Protein AF-A0A8T1UDH7-F1 (afdb_monomer_lite)

pLDDT: mean 79.47, std 15.42, range [31.86, 97.69]

Secondary structure (DSSP, 8-state):
-HHHHHHHHHHHHHHHHHHHHHHHHHHHHHHHHHHHHHHHHHHHHHHHHHHHHHHHHHHHHHHHHHHHHHHHHHHHHHHHHHHHHHHTTGGGS-HHHHHHHHHHHHHHHHHHHHTTTSTTHHHHHHHHHHHHHHHHHHHHHHHHHHHHS-TT--HHHHHHHHHHHHHHHHHHHHHHSPPGGGTT----GGG-TTHHHHHHHHHHHHHHHHHHHHHHT--GGGGGGSS-----TT-PPPHHHHHHHHHHHHHHTTHHHHHHHHTT-TT--HHHHHHHHHHHHHHHHHHHHTTSTT-HHHHHHHHHHHHHHHHHHGGGTSPPPHHHHHHHT-HHHHHHHHHHHHHHHHSS-S-SS-GGGT----HHHHHHHHHHHHH---------------

Foldseek 3Di:
DVVVVVVVVVVVVVVVVVVVVVVVVVVVVVVVVVVVVVVVVCCVVCVVVVVVVVVVVVVVVVVVVVVVVVVVLVCLLCLLVVLLVCLLPVVVDDPVVNVVSVVSLVVSLVSLVVPVVDPCSVVSNVSSVVSVVSSVVSVVVVVVVVVVVPPDPQLLNLLVVLVVLVVCLVVQLVVLQADPVCNPDDDDDPSRSNVSNVVSVVVSVVSLVVSVCNLLPDALVVVVPPDDPDPPPQLAADVSLVVLLVSLLSVLVSVPSQQVSCVPPPPDHPVNSNVVSVVSSLVVQLVSLVVPPPCVVSSVSNSCNSVVSNVVSVVVSHDQDVVVVLVVPALVVVLVVVQVVCVVPVPDCPDPAPSCVPCVDDSVRVNQVRCCVSVVDDDPDDDDDPVDDD

InterPro domains:
  IPR004140 Exocyst complex component Exo70 [PTHR12542] (198-314)
  IPR046364 Exocyst complex subunit Exo70, C-terminal [PF03081] (199-314)

Organism: NCBI:txid29920

Structure (mmCIF, N/CA/C/O backbone):
data_AF-A0A8T1UDH7-F1
#
_entry.id   AF-A0A8T1UDH7-F1
#
loop_
_atom_site.group_PDB
_atom_site.id
_atom_site.type_symbol
_atom_site.label_atom_id
_atom_site.label_alt_id
_atom_site.label_comp_id
_atom_site.label_asym_id
_atom_site.label_entity_id
_atom_site.label_seq_id
_atom_site.pdbx_PDB_ins_code
_atom_site.Cartn_x
_atom_site.Cartn_y
_atom_site.Cartn_z
_atom_site.occupancy
_atom_site.B_iso_or_equiv
_atom_site.auth_seq_id
_atom_site.auth_comp_id
_atom_site.auth_asym_id
_atom_site.auth_atom_id
_atom_site.pdbx_PDB_model_num
ATOM 1 N N . MET A 1 1 ? 11.221 -14.717 -124.752 1.00 48.88 1 MET A N 1
ATOM 2 C CA . MET A 1 1 ? 12.353 -13.975 -124.147 1.00 48.88 1 MET A CA 1
ATOM 3 C C . MET A 1 1 ? 11.928 -13.078 -122.979 1.00 48.88 1 MET A C 1
ATOM 5 O O . MET A 1 1 ? 12.765 -12.809 -122.135 1.00 48.88 1 MET A O 1
ATOM 9 N N . GLU A 1 2 ? 10.655 -12.678 -122.863 1.00 52.66 2 GLU A N 1
ATOM 10 C CA . GLU A 1 2 ? 10.179 -11.727 -121.834 1.00 52.66 2 GLU A CA 1
ATOM 11 C C . GLU A 1 2 ? 10.054 -12.301 -120.410 1.00 52.66 2 GLU A C 1
ATOM 13 O O . GLU A 1 2 ? 10.284 -11.590 -119.436 1.00 52.66 2 GLU A O 1
ATOM 18 N N . VAL A 1 3 ? 9.779 -13.603 -120.262 1.00 51.78 3 VAL A N 1
ATOM 19 C CA . VAL A 1 3 ? 9.611 -14.235 -118.937 1.00 51.78 3 VAL A CA 1
ATOM 20 C C . VAL A 1 3 ? 10.925 -14.247 -118.141 1.00 51.78 3 VAL A C 1
ATOM 22 O O . VAL A 1 3 ? 10.920 -13.982 -116.945 1.00 51.78 3 VAL A O 1
ATOM 25 N N . TYR A 1 4 ? 12.075 -14.449 -118.795 1.00 53.09 4 TYR A N 1
ATOM 26 C CA . TYR A 1 4 ? 13.387 -14.418 -118.130 1.00 53.09 4 TYR A CA 1
ATOM 27 C C . TYR A 1 4 ? 13.811 -13.003 -117.681 1.00 53.09 4 TYR A C 1
ATOM 29 O O . TYR A 1 4 ? 14.561 -12.880 -116.714 1.00 53.09 4 TYR A O 1
ATOM 37 N N . GLY A 1 5 ? 13.302 -11.942 -118.322 1.00 59.44 5 GLY A N 1
ATOM 38 C CA . GLY A 1 5 ? 13.541 -10.550 -117.913 1.00 59.44 5 GLY A CA 1
ATOM 39 C C . GLY A 1 5 ? 12.779 -10.159 -116.640 1.00 59.44 5 GLY A C 1
ATOM 40 O O . GLY A 1 5 ? 13.361 -9.560 -115.738 1.00 59.44 5 GLY A O 1
ATOM 41 N N . ALA A 1 6 ? 11.516 -10.584 -116.516 1.00 59.88 6 ALA A N 1
ATOM 42 C CA . ALA A 1 6 ? 10.670 -10.303 -115.348 1.00 59.88 6 ALA A CA 1
ATOM 43 C C . ALA A 1 6 ? 11.155 -11.000 -114.056 1.00 59.88 6 ALA A C 1
ATOM 45 O O . ALA A 1 6 ? 11.068 -10.434 -112.960 1.00 59.88 6 ALA A O 1
ATOM 46 N N . TYR A 1 7 ? 11.723 -12.209 -114.176 1.00 61.47 7 TYR A N 1
ATOM 47 C CA . TYR A 1 7 ? 12.399 -12.885 -113.060 1.00 61.47 7 TYR A CA 1
ATOM 48 C C . TYR A 1 7 ? 13.679 -12.147 -112.638 1.00 61.47 7 TYR A C 1
ATOM 50 O O . TYR A 1 7 ? 13.951 -12.041 -111.444 1.00 61.47 7 TYR A O 1
ATOM 58 N N . GLY A 1 8 ? 14.437 -11.592 -113.590 1.00 72.62 8 GLY A N 1
ATOM 59 C CA . GLY A 1 8 ? 15.630 -10.789 -113.307 1.00 72.62 8 GLY A CA 1
ATOM 60 C C . GLY A 1 8 ? 15.317 -9.505 -112.534 1.00 72.62 8 GLY A C 1
ATOM 61 O O . GLY A 1 8 ? 15.995 -9.204 -111.553 1.00 72.62 8 GLY A O 1
ATOM 62 N N . GLU A 1 9 ? 14.251 -8.797 -112.914 1.00 79.44 9 GLU A N 1
ATOM 63 C CA . GLU A 1 9 ? 13.814 -7.565 -112.242 1.00 79.44 9 GLU A CA 1
ATOM 64 C C . GLU A 1 9 ? 13.284 -7.828 -110.821 1.00 79.44 9 GLU A C 1
ATOM 66 O O . GLU A 1 9 ? 13.645 -7.130 -109.874 1.00 79.44 9 GLU A O 1
ATOM 71 N N . SER A 1 10 ? 12.488 -8.886 -110.639 1.00 80.69 10 SER A N 1
ATOM 72 C CA . SER A 1 10 ? 11.978 -9.280 -109.316 1.00 80.69 10 SER A CA 1
ATOM 73 C C . SER A 1 10 ? 13.111 -9.697 -108.371 1.00 80.69 10 SER A C 1
ATOM 75 O O . SER A 1 10 ? 13.134 -9.307 -107.204 1.00 80.69 10 SER A O 1
ATOM 77 N N . VAL A 1 11 ? 14.096 -10.444 -108.882 1.00 84.12 11 VAL A N 1
ATOM 78 C CA . VAL A 1 11 ? 15.305 -10.817 -108.131 1.00 84.12 11 VAL A CA 1
ATOM 79 C C . VAL A 1 11 ? 16.164 -9.588 -107.811 1.00 84.12 11 VAL A C 1
ATOM 81 O O . VAL A 1 11 ? 16.729 -9.528 -106.721 1.00 84.12 11 VAL A O 1
ATOM 84 N N . ALA A 1 12 ? 16.251 -8.600 -108.708 1.00 83.75 12 ALA A N 1
ATOM 85 C CA . ALA A 1 12 ? 16.961 -7.346 -108.454 1.00 83.75 12 ALA A CA 1
ATOM 86 C C . ALA A 1 12 ? 16.308 -6.534 -107.322 1.00 83.75 12 ALA A C 1
ATOM 88 O O . ALA A 1 12 ? 17.006 -6.156 -106.385 1.00 83.75 12 ALA A O 1
ATOM 89 N N . ARG A 1 13 ? 14.975 -6.378 -107.324 1.00 86.69 13 ARG A N 1
ATOM 90 C CA . ARG A 1 13 ? 14.245 -5.706 -106.229 1.00 86.69 13 ARG A CA 1
ATOM 91 C C . ARG A 1 13 ? 14.404 -6.422 -104.889 1.00 86.69 13 ARG A C 1
ATOM 93 O O . ARG A 1 13 ? 14.578 -5.772 -103.865 1.00 86.69 13 ARG A O 1
ATOM 100 N N . ILE A 1 14 ? 14.384 -7.759 -104.880 1.00 87.62 14 ILE A N 1
ATOM 101 C CA . ILE A 1 14 ? 14.644 -8.538 -103.657 1.00 87.62 14 ILE A CA 1
ATOM 102 C C . ILE A 1 14 ? 16.082 -8.309 -103.174 1.00 87.62 14 ILE A C 1
ATOM 104 O O . ILE A 1 14 ? 16.293 -8.135 -101.978 1.00 87.62 14 ILE A O 1
ATOM 108 N N . ARG A 1 15 ? 17.077 -8.267 -104.074 1.00 89.00 15 ARG A N 1
ATOM 109 C CA . ARG A 1 15 ? 18.467 -7.954 -103.695 1.00 89.00 15 ARG A CA 1
ATOM 110 C C . ARG A 1 15 ? 18.596 -6.545 -103.123 1.00 89.00 15 ARG A C 1
ATOM 112 O O . ARG A 1 15 ? 19.256 -6.394 -102.102 1.00 89.00 15 ARG A O 1
ATOM 119 N N . GLU A 1 16 ? 17.960 -5.546 -103.730 1.00 91.00 16 GLU A N 1
ATOM 120 C CA . GLU A 1 16 ? 17.941 -4.172 -103.211 1.00 91.00 16 GLU A CA 1
ATOM 121 C C . GLU A 1 16 ? 17.286 -4.098 -101.828 1.00 91.00 16 GLU A C 1
ATOM 123 O O . GLU A 1 16 ? 17.896 -3.567 -100.905 1.00 91.00 16 GLU A O 1
ATOM 128 N N . ALA A 1 17 ? 16.118 -4.722 -101.641 1.00 90.88 17 ALA A N 1
ATOM 129 C CA . ALA A 1 17 ? 15.439 -4.779 -100.347 1.00 90.88 17 ALA A CA 1
ATOM 130 C C . ALA A 1 17 ? 16.277 -5.499 -99.275 1.00 90.88 17 ALA A C 1
ATOM 132 O O . ALA A 1 17 ? 16.297 -5.086 -98.118 1.00 90.88 17 ALA A O 1
ATOM 133 N N . VAL A 1 18 ? 17.006 -6.558 -99.645 1.00 91.94 18 VAL A N 1
ATOM 134 C CA . VAL A 1 18 ? 17.935 -7.254 -98.739 1.00 91.94 18 VAL A CA 1
ATOM 135 C C . VAL A 1 18 ? 19.109 -6.350 -98.362 1.00 91.94 18 VAL A C 1
ATOM 137 O O . VAL A 1 18 ? 19.487 -6.314 -97.194 1.00 91.94 18 VAL A O 1
ATOM 140 N N . VAL A 1 19 ? 19.674 -5.598 -99.309 1.00 93.25 19 VAL A N 1
ATOM 141 C CA . VAL A 1 19 ? 20.766 -4.645 -99.042 1.00 93.25 19 VAL A CA 1
ATOM 142 C C . VAL A 1 19 ? 20.289 -3.489 -98.158 1.00 93.25 19 VAL A C 1
ATOM 144 O O . VAL A 1 19 ? 20.990 -3.108 -97.219 1.00 93.25 19 VAL A O 1
ATOM 147 N N . GLU A 1 20 ? 19.089 -2.964 -98.403 1.00 93.56 20 GLU A N 1
ATOM 148 C CA . GLU A 1 20 ? 18.465 -1.934 -97.570 1.00 93.56 20 GLU A CA 1
ATOM 149 C C . GLU A 1 20 ? 18.192 -2.456 -96.154 1.00 93.56 20 GLU A C 1
ATOM 151 O O . GLU A 1 20 ? 18.565 -1.814 -95.172 1.00 93.56 20 GLU A O 1
ATOM 156 N N . ASN A 1 21 ? 17.636 -3.662 -96.027 1.00 93.44 21 ASN A N 1
ATOM 157 C CA . ASN A 1 21 ? 17.405 -4.296 -94.733 1.00 93.44 21 ASN A CA 1
ATOM 158 C C . ASN A 1 21 ? 18.725 -4.553 -93.982 1.00 93.44 21 ASN A C 1
ATOM 160 O O . ASN A 1 21 ? 18.817 -4.290 -92.787 1.00 93.44 21 ASN A O 1
ATOM 164 N N . GLN A 1 22 ? 19.791 -4.968 -94.677 1.00 93.62 22 GLN A N 1
ATOM 165 C CA . GLN A 1 22 ? 21.136 -5.087 -94.100 1.00 93.62 22 GLN A CA 1
ATOM 166 C C . GLN A 1 22 ? 21.711 -3.739 -93.641 1.00 93.62 22 GLN A C 1
ATOM 168 O O . GLN A 1 22 ? 22.481 -3.690 -92.679 1.00 93.62 22 GLN A O 1
ATOM 173 N N . LEU A 1 23 ? 21.384 -2.637 -94.320 1.00 93.75 23 LEU A N 1
ATOM 174 C CA . LEU A 1 23 ? 21.772 -1.296 -93.886 1.00 93.75 23 LEU A CA 1
ATOM 175 C C . LEU A 1 23 ? 20.995 -0.878 -92.629 1.00 93.75 23 LEU A C 1
ATOM 177 O O . LEU A 1 23 ? 21.610 -0.410 -91.672 1.00 93.75 23 LEU A O 1
ATOM 181 N N . GLN A 1 24 ? 19.681 -1.109 -92.599 1.00 93.75 24 GLN A N 1
ATOM 182 C CA . GLN A 1 24 ? 18.830 -0.845 -91.434 1.00 93.75 24 GLN A CA 1
ATOM 183 C C . GLN A 1 24 ? 19.257 -1.685 -90.221 1.00 93.75 24 GLN A C 1
ATOM 185 O O . GLN A 1 24 ? 19.401 -1.149 -89.125 1.00 93.75 24 GLN A O 1
ATOM 190 N N . MET A 1 25 ? 19.554 -2.977 -90.407 1.00 93.88 25 MET A N 1
ATOM 191 C CA . MET A 1 25 ? 20.064 -3.844 -89.339 1.00 93.88 25 MET A CA 1
ATOM 192 C C . MET A 1 25 ? 21.393 -3.334 -88.770 1.00 93.88 25 MET A C 1
ATOM 194 O O . MET A 1 25 ? 21.562 -3.312 -87.553 1.00 93.88 25 MET A O 1
ATOM 198 N N . ARG A 1 26 ? 22.305 -2.840 -89.619 1.00 94.50 26 ARG A N 1
ATOM 199 C CA . ARG A 1 26 ? 23.557 -2.214 -89.156 1.00 94.50 26 ARG A CA 1
ATOM 200 C C . ARG A 1 26 ? 23.321 -0.921 -88.376 1.00 94.50 26 ARG A C 1
ATOM 202 O O . ARG A 1 26 ? 24.035 -0.664 -87.411 1.00 94.50 26 ARG A O 1
ATOM 209 N N . GLN A 1 27 ? 22.334 -0.111 -88.759 1.00 94.44 27 GLN A N 1
ATOM 210 C CA . GLN A 1 27 ? 21.965 1.085 -87.993 1.00 94.44 27 GLN A CA 1
ATOM 211 C C . GLN A 1 27 ? 21.410 0.715 -86.612 1.00 94.44 27 GLN A C 1
ATOM 213 O O . GLN A 1 27 ? 21.827 1.301 -85.613 1.00 94.44 27 GLN A O 1
ATOM 218 N N . VAL A 1 28 ? 20.539 -0.297 -86.538 1.00 95.38 28 VAL A N 1
ATOM 219 C CA . VAL A 1 28 ? 20.019 -0.821 -85.264 1.00 95.38 28 VAL A CA 1
ATOM 220 C C . VAL A 1 28 ? 21.156 -1.346 -84.388 1.00 95.38 28 VAL A C 1
ATOM 222 O O . VAL A 1 28 ? 21.227 -0.999 -83.211 1.00 95.38 28 VAL A O 1
ATOM 225 N N . GLU A 1 29 ? 22.086 -2.116 -84.954 1.00 94.94 29 GLU A N 1
ATOM 226 C CA . GLU A 1 29 ? 23.262 -2.620 -84.238 1.00 94.94 29 GLU A CA 1
ATOM 227 C C . GLU A 1 29 ? 24.119 -1.475 -83.671 1.00 94.94 29 GLU A C 1
ATOM 229 O O . GLU A 1 29 ? 24.506 -1.502 -82.502 1.00 94.94 29 GLU A O 1
ATOM 234 N N . GLN A 1 30 ? 24.349 -0.414 -84.451 1.00 95.25 30 GLN A N 1
ATOM 235 C CA . GLN A 1 30 ? 25.068 0.775 -83.984 1.00 95.25 30 GLN A CA 1
ATOM 236 C C . GLN A 1 30 ? 24.335 1.503 -82.851 1.00 95.25 30 GLN A C 1
ATOM 238 O O . GLN A 1 30 ? 24.972 1.902 -81.872 1.00 95.25 30 GLN A O 1
ATOM 243 N N . SER A 1 31 ? 23.011 1.664 -82.945 1.00 95.31 31 SER A N 1
ATOM 244 C CA . SER A 1 31 ? 22.209 2.267 -81.875 1.00 95.31 31 SER A CA 1
ATOM 245 C C . SER A 1 31 ? 22.243 1.432 -80.594 1.00 95.31 31 SER A C 1
ATOM 247 O O . SER A 1 31 ? 22.415 1.991 -79.511 1.00 95.31 31 SER A O 1
ATOM 249 N N . LEU A 1 32 ? 22.150 0.104 -80.704 1.00 95.31 32 LEU A N 1
ATOM 250 C CA . LEU A 1 32 ? 22.242 -0.808 -79.561 1.00 95.31 32 LEU A CA 1
ATOM 251 C C . LEU A 1 32 ? 23.625 -0.759 -78.905 1.00 95.31 32 LEU A C 1
ATOM 253 O O . LEU A 1 32 ? 23.715 -0.684 -77.681 1.00 95.31 32 LEU A O 1
ATOM 257 N N . LEU A 1 33 ? 24.700 -0.715 -79.694 1.00 94.44 33 LEU A N 1
ATOM 258 C CA . LEU A 1 33 ? 26.061 -0.538 -79.179 1.00 94.44 33 LEU A CA 1
ATOM 259 C C . LEU A 1 33 ? 26.237 0.813 -78.474 1.00 94.44 33 LEU A C 1
ATOM 261 O O . LEU A 1 33 ? 26.897 0.890 -77.436 1.00 94.44 33 LEU A O 1
ATOM 265 N N . GLY A 1 34 ? 25.643 1.880 -79.014 1.00 94.81 34 GLY A N 1
ATOM 266 C CA . GLY A 1 34 ? 25.607 3.193 -78.370 1.00 94.81 34 GLY A CA 1
ATOM 267 C C . GLY A 1 34 ? 24.878 3.153 -77.027 1.00 94.81 34 GLY A C 1
ATOM 268 O O . GLY A 1 34 ? 25.403 3.638 -76.025 1.00 94.81 34 GLY A O 1
ATOM 269 N N . PHE A 1 35 ? 23.712 2.505 -76.984 1.00 95.50 35 PHE A N 1
ATOM 270 C CA . PHE A 1 35 ? 22.925 2.336 -75.765 1.00 95.50 35 PHE A CA 1
ATOM 271 C C . PHE A 1 35 ? 23.656 1.497 -74.712 1.00 95.50 35 PHE A C 1
ATOM 273 O O . PHE A 1 35 ? 23.720 1.893 -73.552 1.00 95.50 35 PHE A O 1
ATOM 280 N N . GLN A 1 36 ? 24.285 0.389 -75.110 1.00 96.00 36 GLN A N 1
ATOM 281 C CA . GLN A 1 36 ? 25.080 -0.453 -74.216 1.00 96.00 36 GLN A CA 1
ATOM 282 C C . GLN A 1 36 ? 26.261 0.318 -73.615 1.00 96.00 36 GLN A C 1
ATOM 284 O O . GLN A 1 36 ? 26.500 0.244 -72.410 1.00 96.00 36 GLN A O 1
ATOM 289 N N . LYS A 1 37 ? 26.989 1.094 -74.430 1.00 94.56 37 LYS A N 1
ATOM 290 C CA . LYS A 1 37 ? 28.069 1.963 -73.936 1.00 94.56 37 LYS A CA 1
ATOM 291 C C . LYS A 1 37 ? 27.540 3.022 -72.971 1.00 94.56 37 LYS A C 1
ATOM 293 O O . LYS A 1 37 ? 28.176 3.267 -71.949 1.00 94.56 37 LYS A O 1
ATOM 298 N N . GLY A 1 38 ? 26.381 3.609 -73.273 1.00 95.50 38 GLY A N 1
ATOM 299 C CA . GLY A 1 38 ? 25.694 4.553 -72.393 1.00 95.50 38 GLY A CA 1
ATOM 300 C C . GLY A 1 38 ? 25.332 3.930 -71.045 1.00 95.50 38 GLY A C 1
ATOM 301 O O . GLY A 1 38 ? 25.691 4.482 -70.011 1.00 95.50 38 GLY A O 1
ATOM 302 N N . LEU A 1 39 ? 24.707 2.749 -71.048 1.00 94.69 39 LEU A N 1
ATOM 303 C CA . LEU A 1 39 ? 24.350 2.001 -69.840 1.00 94.69 39 LEU A CA 1
ATOM 304 C C . LEU A 1 39 ? 25.571 1.659 -68.985 1.00 94.69 39 LEU A C 1
ATOM 306 O O . LEU A 1 39 ? 25.555 1.920 -67.788 1.00 94.69 39 LEU A O 1
ATOM 310 N N . LEU A 1 40 ? 26.641 1.139 -69.592 1.00 94.06 40 LEU A N 1
ATOM 311 C CA . LEU A 1 40 ? 27.885 0.830 -68.878 1.00 94.06 40 LEU A CA 1
ATOM 312 C C . LEU A 1 40 ? 28.550 2.088 -68.304 1.00 94.06 40 LEU A C 1
ATOM 314 O O . LEU A 1 40 ? 29.177 2.031 -67.246 1.00 94.06 40 LEU A O 1
ATOM 318 N N . GLY A 1 41 ? 28.431 3.225 -68.996 1.00 95.25 41 GLY A N 1
ATOM 319 C CA . GLY A 1 41 ? 28.872 4.523 -68.491 1.00 95.25 41 GLY A CA 1
ATOM 320 C C . GLY A 1 41 ? 28.059 4.962 -67.275 1.00 95.25 41 GLY A C 1
ATOM 321 O O . GLY A 1 41 ? 28.632 5.275 -66.237 1.00 95.25 41 GLY A O 1
ATOM 322 N N . VAL A 1 42 ? 26.728 4.914 -67.371 1.00 95.19 42 VAL A N 1
ATOM 323 C CA . VAL A 1 42 ? 25.823 5.267 -66.267 1.00 95.19 42 VAL A CA 1
ATOM 324 C C . VAL A 1 42 ? 26.031 4.348 -65.068 1.00 95.19 42 VAL A C 1
ATOM 326 O O . VAL A 1 42 ? 26.117 4.837 -63.950 1.00 95.19 42 VAL A O 1
ATOM 329 N N . GLU A 1 43 ? 26.155 3.037 -65.275 1.00 93.25 43 GLU A N 1
ATOM 330 C CA . GLU A 1 43 ? 26.433 2.077 -64.206 1.00 93.25 43 GLU A CA 1
ATOM 331 C C . GLU A 1 43 ? 27.752 2.409 -63.502 1.00 93.25 43 GLU A C 1
ATOM 333 O O . GLU A 1 43 ? 27.795 2.490 -62.277 1.00 93.25 43 GLU A O 1
ATOM 338 N N . ARG A 1 44 ? 28.818 2.685 -64.262 1.00 94.56 44 ARG A N 1
ATOM 339 C CA . ARG A 1 44 ? 30.122 3.058 -63.700 1.00 94.56 44 ARG A CA 1
ATOM 340 C C . ARG A 1 44 ? 30.045 4.301 -62.816 1.00 94.56 44 ARG A C 1
ATOM 342 O O . ARG A 1 44 ? 30.644 4.300 -61.744 1.00 94.56 44 ARG A O 1
ATOM 349 N N . GLU A 1 45 ? 29.311 5.323 -63.249 1.00 94.12 45 GLU A N 1
ATOM 350 C CA . GLU A 1 45 ? 29.165 6.580 -62.505 1.00 94.12 45 GLU A CA 1
ATOM 351 C C . GLU A 1 45 ? 28.172 6.465 -61.333 1.00 94.12 45 GLU A C 1
ATOM 353 O O . GLU A 1 45 ? 28.384 7.044 -60.269 1.00 94.12 45 GLU A O 1
ATOM 358 N N . MET A 1 46 ? 27.097 5.685 -61.476 1.00 94.50 46 MET A N 1
ATOM 359 C CA . MET A 1 46 ? 26.052 5.551 -60.453 1.00 94.50 46 MET A CA 1
ATOM 360 C C . MET A 1 46 ? 26.398 4.540 -59.360 1.00 94.50 46 MET A C 1
ATOM 362 O O . MET A 1 46 ? 26.031 4.748 -58.205 1.00 94.50 46 MET A O 1
ATOM 366 N N . MET A 1 47 ? 27.104 3.452 -59.674 1.00 93.62 47 MET A N 1
ATOM 367 C CA . MET A 1 47 ? 27.477 2.430 -58.689 1.00 93.62 47 MET A CA 1
ATOM 368 C C . MET A 1 47 ? 28.207 2.974 -57.447 1.00 93.62 47 MET A C 1
ATOM 370 O O . MET A 1 47 ? 27.845 2.556 -56.342 1.00 93.62 47 MET A O 1
ATOM 374 N N . PRO A 1 48 ? 29.196 3.889 -57.541 1.00 95.19 48 PRO A N 1
ATOM 375 C CA . PRO A 1 48 ? 29.803 4.478 -56.348 1.00 95.19 48 PRO A CA 1
ATOM 376 C C . PRO A 1 48 ? 28.811 5.331 -55.548 1.00 95.19 48 PRO A C 1
ATOM 378 O O . PRO A 1 48 ? 28.830 5.272 -54.320 1.00 95.19 48 PRO A O 1
ATOM 381 N N . ILE A 1 49 ? 27.905 6.056 -56.214 1.00 95.25 49 ILE A N 1
ATOM 382 C CA . ILE A 1 49 ? 26.861 6.853 -55.553 1.00 95.25 49 ILE A CA 1
ATOM 383 C C . ILE A 1 49 ? 25.890 5.939 -54.801 1.00 95.25 49 ILE A C 1
ATOM 385 O O . ILE A 1 49 ? 25.586 6.214 -53.643 1.00 95.25 49 ILE A O 1
ATOM 389 N N . TYR A 1 50 ? 25.456 4.824 -55.395 1.00 94.81 50 TYR A N 1
ATOM 390 C CA . TYR A 1 50 ? 24.598 3.848 -54.715 1.00 94.81 50 TYR A CA 1
ATOM 391 C C . TYR A 1 50 ? 25.284 3.235 -53.495 1.00 94.81 50 TYR A C 1
ATOM 393 O O . TYR A 1 50 ? 24.687 3.190 -52.421 1.00 94.81 50 TYR A O 1
ATOM 401 N N . LYS A 1 51 ? 26.551 2.821 -53.627 1.00 94.44 51 LYS A N 1
ATOM 402 C CA . LYS A 1 51 ? 27.330 2.276 -52.504 1.00 94.44 51 LYS A CA 1
ATOM 403 C C . LYS A 1 51 ? 27.482 3.288 -51.371 1.00 94.44 51 LYS A C 1
ATOM 405 O O . LYS A 1 51 ? 27.267 2.932 -50.215 1.00 94.44 51 LYS A O 1
ATOM 410 N N . LEU A 1 52 ? 27.815 4.538 -51.696 1.00 96.94 52 LEU A N 1
ATOM 411 C CA . LEU A 1 52 ? 27.927 5.608 -50.707 1.00 96.94 52 LEU A CA 1
ATOM 412 C C . LEU A 1 52 ? 26.575 5.902 -50.048 1.00 96.94 52 LEU A C 1
ATOM 414 O O . LEU A 1 52 ? 26.502 6.034 -48.832 1.00 96.94 52 LEU A O 1
ATOM 418 N N . THR A 1 53 ? 25.500 5.966 -50.835 1.00 95.75 53 THR A N 1
ATOM 419 C CA . THR A 1 53 ? 24.142 6.210 -50.328 1.00 95.75 53 THR A CA 1
ATOM 420 C C . THR A 1 53 ? 23.716 5.117 -49.354 1.00 95.75 53 THR A C 1
ATOM 422 O O . THR A 1 53 ? 23.183 5.421 -48.290 1.00 95.75 53 THR A O 1
ATOM 425 N N . GLU A 1 54 ? 23.993 3.853 -49.670 1.00 95.12 54 GLU A N 1
ATOM 426 C CA . GLU A 1 54 ? 23.671 2.732 -48.785 1.00 95.12 54 GLU A CA 1
ATOM 427 C C . GLU A 1 54 ? 24.480 2.784 -47.483 1.00 95.12 54 GLU A C 1
ATOM 429 O O . GLU A 1 54 ? 23.921 2.642 -46.395 1.00 95.12 54 GLU A O 1
ATOM 434 N N . GLN A 1 55 ? 25.782 3.081 -47.569 1.00 96.62 55 GLN A N 1
ATOM 435 C CA . GLN A 1 55 ? 26.619 3.288 -46.385 1.00 96.62 55 GLN A CA 1
ATOM 436 C C . GLN A 1 55 ? 26.100 4.440 -45.517 1.00 96.62 55 GLN A C 1
ATOM 438 O O . GLN A 1 55 ? 25.987 4.271 -44.305 1.00 96.62 55 GLN A O 1
ATOM 443 N N . LEU A 1 56 ? 25.718 5.568 -46.129 1.00 96.81 56 LEU A N 1
ATOM 444 C CA . LEU A 1 56 ? 25.145 6.720 -45.431 1.00 96.81 56 LEU A CA 1
ATOM 445 C C . LEU A 1 56 ? 23.843 6.361 -44.709 1.00 96.81 56 LEU A C 1
ATOM 447 O O . LEU A 1 56 ? 23.660 6.735 -43.550 1.00 96.81 56 LEU A O 1
ATOM 451 N N . ARG A 1 57 ? 22.958 5.591 -45.353 1.00 96.00 57 ARG A N 1
ATOM 452 C CA . ARG A 1 57 ? 21.725 5.093 -44.723 1.00 96.00 57 ARG A CA 1
ATOM 453 C C . ARG A 1 57 ? 22.025 4.176 -43.541 1.00 96.00 57 ARG A C 1
ATOM 455 O O . ARG A 1 57 ? 21.381 4.306 -42.500 1.00 96.00 57 ARG A O 1
ATOM 462 N N . GLY A 1 58 ? 23.015 3.294 -43.676 1.00 97.25 58 GLY A N 1
ATOM 463 C CA . GLY A 1 58 ? 23.491 2.446 -42.585 1.00 97.25 58 GLY A CA 1
ATOM 464 C C . GLY A 1 58 ? 24.026 3.262 -41.406 1.00 97.25 58 GLY A C 1
ATOM 465 O O . GLY A 1 58 ? 23.614 3.046 -40.267 1.00 97.25 58 GLY A O 1
ATOM 466 N N . THR A 1 59 ? 24.882 4.253 -41.671 1.00 96.94 59 THR A N 1
ATOM 467 C CA . THR A 1 59 ? 25.406 5.143 -40.624 1.00 96.94 59 THR A CA 1
ATOM 468 C C . THR A 1 59 ? 24.311 5.971 -39.966 1.00 96.94 59 THR A C 1
ATOM 470 O O . THR A 1 59 ? 24.305 6.073 -38.744 1.00 96.94 59 THR A O 1
ATOM 473 N N . GLN A 1 60 ? 23.351 6.494 -40.735 1.00 97.31 60 GLN A N 1
ATOM 474 C CA . GLN A 1 60 ? 22.229 7.260 -40.192 1.00 97.31 60 GLN A CA 1
ATOM 475 C C . GLN A 1 60 ? 21.405 6.406 -39.230 1.00 97.31 60 GLN A C 1
ATOM 477 O O . GLN A 1 60 ? 21.160 6.815 -38.100 1.00 97.31 60 GLN A O 1
ATOM 482 N N . LYS A 1 61 ? 21.063 5.178 -39.634 1.00 97.56 61 LYS A N 1
ATOM 483 C CA . LYS A 1 61 ? 20.330 4.243 -38.776 1.00 97.56 61 LYS A CA 1
ATOM 484 C C . LYS A 1 61 ? 21.081 3.951 -37.471 1.00 97.56 61 LYS A C 1
ATOM 486 O O . LYS A 1 61 ? 20.465 3.907 -36.411 1.00 97.56 61 LYS A O 1
ATOM 491 N N . ASN A 1 62 ? 22.399 3.766 -37.532 1.00 97.25 62 ASN A N 1
ATOM 492 C CA . ASN A 1 62 ? 23.213 3.517 -36.338 1.00 97.25 62 ASN A CA 1
ATOM 493 C C . ASN A 1 62 ? 23.270 4.738 -35.405 1.00 97.25 62 ASN A C 1
ATOM 495 O O . ASN A 1 62 ? 23.242 4.574 -34.183 1.00 97.25 62 ASN A O 1
ATOM 499 N N . ILE A 1 63 ? 23.328 5.949 -35.970 1.00 97.69 63 ILE A N 1
ATOM 500 C CA . ILE A 1 63 ? 23.253 7.205 -35.213 1.00 97.69 63 ILE A CA 1
ATOM 501 C C . ILE A 1 63 ? 21.896 7.315 -34.519 1.00 97.69 63 ILE A C 1
ATOM 503 O O . ILE A 1 63 ? 21.859 7.571 -33.319 1.00 97.69 63 ILE A O 1
ATOM 507 N N . ASP A 1 64 ? 20.797 7.064 -35.232 1.00 97.25 64 ASP A N 1
ATOM 508 C CA . ASP A 1 64 ? 19.445 7.155 -34.672 1.00 97.25 64 ASP A CA 1
ATOM 509 C C . ASP A 1 64 ? 19.254 6.188 -33.493 1.00 97.25 64 ASP A C 1
ATOM 511 O O . ASP A 1 64 ? 18.744 6.582 -32.442 1.00 97.25 64 ASP A O 1
ATOM 515 N N . LEU A 1 65 ? 19.738 4.948 -33.631 1.00 97.50 65 LEU A N 1
ATOM 516 C CA . LEU A 1 65 ? 19.724 3.958 -32.550 1.00 97.50 65 LEU A CA 1
ATOM 517 C C . LEU A 1 65 ? 20.564 4.418 -31.354 1.00 97.50 65 LEU A C 1
ATOM 519 O O . LEU A 1 65 ? 20.101 4.375 -30.219 1.00 97.50 65 LEU A O 1
ATOM 523 N N . SER A 1 66 ? 21.770 4.929 -31.600 1.00 97.00 66 SER A N 1
ATOM 524 C CA . SER A 1 66 ? 22.650 5.419 -30.532 1.00 97.00 66 SER A CA 1
ATOM 525 C C . SER A 1 66 ? 22.037 6.612 -29.790 1.00 97.00 66 SER A C 1
ATOM 527 O O . SER A 1 66 ? 22.116 6.696 -28.567 1.00 97.00 66 SER A O 1
ATOM 529 N N . VAL A 1 67 ? 21.372 7.521 -30.506 1.00 97.50 67 VAL A N 1
ATOM 530 C CA . VAL A 1 67 ? 20.638 8.645 -29.910 1.00 97.50 67 VAL A CA 1
ATOM 531 C C . VAL A 1 67 ? 19.472 8.149 -29.055 1.00 97.50 67 VAL A C 1
ATOM 533 O O . VAL A 1 67 ? 19.229 8.707 -27.986 1.00 97.50 67 VAL A O 1
ATOM 536 N N . GLN A 1 68 ? 18.752 7.115 -29.493 1.00 96.38 68 GLN A N 1
ATOM 537 C CA . GLN A 1 68 ? 17.668 6.521 -28.713 1.00 96.38 68 GLN A CA 1
ATOM 538 C C . GLN A 1 68 ? 18.180 5.914 -27.399 1.00 96.38 68 GLN A C 1
ATOM 540 O O . GLN A 1 68 ? 17.603 6.190 -26.348 1.00 96.38 68 GLN A O 1
ATOM 545 N N . GLU A 1 69 ? 19.276 5.155 -27.442 1.00 94.56 69 GLU A N 1
ATOM 546 C CA . GLU A 1 69 ? 19.908 4.586 -26.243 1.00 94.56 69 GLU A CA 1
ATOM 547 C C . GLU A 1 69 ? 20.379 5.685 -25.277 1.00 94.56 69 GLU A C 1
ATOM 549 O O . GLU A 1 69 ? 20.102 5.639 -24.078 1.00 94.56 69 GLU A O 1
ATOM 554 N N . LEU A 1 70 ? 21.009 6.746 -25.796 1.00 94.31 70 LEU A N 1
ATOM 555 C CA . LEU A 1 70 ? 21.436 7.885 -24.978 1.00 94.31 70 LEU A CA 1
ATOM 556 C C . LEU A 1 70 ? 20.259 8.612 -24.316 1.00 94.31 70 LEU A C 1
ATOM 558 O O . LEU A 1 70 ? 20.392 9.062 -23.178 1.00 94.31 70 LEU A O 1
ATOM 562 N N . ARG A 1 71 ? 19.103 8.715 -24.985 1.00 95.12 71 ARG A N 1
ATOM 563 C CA . ARG A 1 71 ? 17.893 9.290 -24.372 1.00 95.12 71 ARG A CA 1
ATOM 564 C C . ARG A 1 71 ? 17.405 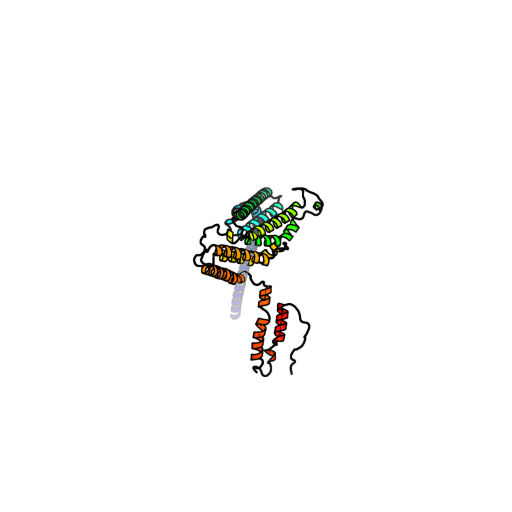8.446 -23.201 1.00 95.12 71 ARG A C 1
ATOM 566 O O . ARG A 1 71 ? 17.151 9.017 -22.147 1.00 95.12 71 ARG A O 1
ATOM 573 N N . GLN A 1 72 ? 17.344 7.123 -23.357 1.00 91.75 72 GLN A N 1
ATOM 574 C CA . GLN A 1 72 ? 16.929 6.216 -22.279 1.00 91.75 72 GLN A CA 1
ATOM 575 C C . GLN A 1 72 ? 17.865 6.306 -21.068 1.00 91.75 72 GLN A C 1
ATOM 577 O O . GLN A 1 72 ? 17.413 6.325 -19.926 1.00 91.75 72 GLN A O 1
ATOM 582 N N . ILE A 1 73 ? 19.176 6.423 -21.299 1.00 93.19 73 ILE A N 1
ATOM 583 C CA . ILE A 1 73 ? 20.138 6.651 -20.215 1.00 93.19 73 ILE A CA 1
ATOM 584 C C . ILE A 1 73 ? 19.867 8.002 -19.545 1.00 93.19 73 ILE A C 1
ATOM 586 O O . ILE A 1 73 ? 19.782 8.066 -18.318 1.00 93.19 73 ILE A O 1
ATOM 590 N N . ASN A 1 74 ? 19.693 9.065 -20.337 1.00 94.44 74 ASN A N 1
ATOM 591 C CA . ASN A 1 74 ? 19.482 10.423 -19.842 1.00 94.44 74 ASN A CA 1
ATOM 592 C C . ASN A 1 74 ? 18.208 10.570 -18.994 1.00 94.44 74 ASN A C 1
ATOM 594 O O . ASN A 1 74 ? 18.217 11.356 -18.050 1.00 94.44 74 ASN A O 1
ATOM 598 N N . GLU A 1 75 ? 17.149 9.799 -19.266 1.00 95.31 75 GLU A N 1
ATOM 599 C CA . GLU A 1 75 ? 15.938 9.758 -18.428 1.00 95.31 75 GLU A CA 1
ATOM 600 C C . GLU A 1 75 ? 16.272 9.501 -16.947 1.00 95.31 75 GLU A C 1
ATOM 602 O O . GLU A 1 75 ? 15.709 10.147 -16.065 1.00 95.31 75 GLU A O 1
ATOM 607 N N . ASN A 1 76 ? 17.260 8.646 -16.655 1.00 95.50 76 ASN A N 1
ATOM 608 C CA . ASN A 1 76 ? 17.685 8.371 -15.278 1.00 95.50 76 ASN A CA 1
ATOM 609 C C . ASN A 1 76 ? 18.389 9.570 -14.623 1.00 95.50 76 ASN A C 1
ATOM 611 O O . ASN A 1 76 ? 18.261 9.774 -13.418 1.00 95.50 76 ASN A O 1
ATOM 615 N N . PHE A 1 77 ? 19.105 10.386 -15.401 1.00 96.00 77 PHE A N 1
ATOM 616 C CA . PHE A 1 77 ? 19.822 11.561 -14.895 1.00 96.00 77 PHE A CA 1
ATOM 617 C C . PHE A 1 77 ? 18.882 12.729 -14.585 1.00 96.00 77 PHE A C 1
ATOM 619 O O . PHE A 1 77 ? 19.148 13.503 -13.667 1.00 96.00 77 PHE A O 1
ATOM 626 N N . VAL A 1 78 ? 17.778 12.856 -15.328 1.00 96.38 78 VAL A N 1
ATOM 627 C CA . VAL A 1 78 ? 16.788 13.931 -15.135 1.00 96.38 78 VAL A CA 1
ATOM 628 C C . VAL A 1 78 ? 15.621 13.529 -14.228 1.00 96.38 78 VAL A C 1
ATOM 630 O O . VAL A 1 78 ? 14.852 14.397 -13.808 1.00 96.38 78 VAL A O 1
ATOM 633 N N . ALA A 1 79 ? 15.514 12.244 -13.870 1.00 95.81 79 ALA A N 1
ATOM 634 C CA . ALA A 1 79 ? 14.408 11.675 -13.100 1.00 95.81 79 ALA A CA 1
ATOM 635 C C . ALA A 1 79 ? 14.083 12.457 -11.818 1.00 95.81 79 ALA A C 1
ATOM 637 O O . ALA A 1 79 ? 12.915 12.713 -11.534 1.00 95.81 79 ALA A O 1
ATOM 638 N N . ALA A 1 80 ? 15.095 12.884 -11.055 1.00 94.50 80 ALA A N 1
ATOM 639 C CA . ALA A 1 80 ? 14.877 13.657 -9.832 1.00 94.50 80 ALA A CA 1
ATOM 640 C C . ALA A 1 80 ? 14.116 14.967 -10.111 1.00 94.50 80 ALA A C 1
ATOM 642 O O . ALA A 1 80 ? 13.149 15.294 -9.429 1.00 94.50 80 ALA A O 1
ATOM 643 N N . HIS A 1 81 ? 14.507 15.696 -11.154 1.00 95.25 81 HIS A N 1
ATOM 644 C CA . HIS A 1 81 ? 13.876 16.962 -11.508 1.00 95.25 81 HIS A CA 1
ATOM 645 C C . HIS A 1 81 ? 12.458 16.763 -12.067 1.00 95.25 81 HIS A C 1
ATOM 647 O O . HIS A 1 81 ? 11.532 17.474 -11.680 1.00 95.25 81 HIS A O 1
ATOM 653 N N . GLU A 1 82 ? 12.269 15.791 -12.962 1.00 95.06 82 GLU A N 1
ATOM 654 C CA . GLU A 1 82 ? 10.971 15.549 -13.606 1.00 95.06 82 GLU A CA 1
ATOM 655 C C . GLU A 1 82 ? 9.916 14.984 -12.646 1.00 95.06 82 GLU A C 1
ATOM 657 O O . GLU A 1 82 ? 8.733 15.313 -12.755 1.00 95.06 82 GLU A O 1
ATOM 662 N N . LEU A 1 83 ? 10.331 14.147 -11.691 1.00 94.75 83 LEU A N 1
ATOM 663 C CA . LEU A 1 83 ? 9.415 13.447 -10.787 1.00 94.75 83 LEU A CA 1
ATOM 664 C C . LEU A 1 83 ? 9.112 14.238 -9.507 1.00 94.75 83 LEU A C 1
ATOM 666 O O . LEU A 1 83 ? 8.066 14.012 -8.894 1.00 94.75 83 LEU A O 1
ATOM 670 N N . ALA A 1 84 ? 9.965 15.195 -9.122 1.00 93.00 84 ALA A N 1
ATOM 671 C CA . ALA A 1 84 ? 9.769 16.054 -7.952 1.00 93.00 84 ALA A CA 1
ATOM 672 C C . ALA A 1 84 ? 8.357 16.668 -7.818 1.00 93.00 84 ALA A C 1
ATOM 674 O O . ALA A 1 84 ? 7.763 16.525 -6.746 1.00 93.00 84 ALA A O 1
ATOM 675 N N . PRO A 1 85 ? 7.756 17.308 -8.846 1.00 90.75 85 PRO A N 1
ATOM 676 C CA . PRO A 1 85 ? 6.448 17.953 -8.695 1.00 90.75 85 PRO A CA 1
ATOM 677 C C . PRO A 1 85 ? 5.315 16.976 -8.357 1.00 90.75 85 PRO A C 1
ATOM 679 O O . PRO A 1 85 ? 4.387 17.355 -7.639 1.00 90.75 85 PRO A O 1
ATOM 682 N N . VAL A 1 86 ? 5.397 15.734 -8.845 1.00 90.31 86 VAL A N 1
ATOM 683 C CA . VAL A 1 86 ? 4.424 14.673 -8.548 1.00 90.31 86 VAL A CA 1
ATOM 684 C C . VAL A 1 86 ? 4.694 14.084 -7.165 1.00 90.31 86 VAL A C 1
ATOM 686 O O . VAL A 1 86 ? 3.780 13.958 -6.352 1.00 90.31 86 VAL A O 1
ATOM 689 N N . LEU A 1 87 ? 5.957 13.762 -6.876 1.00 89.50 87 LEU A N 1
ATOM 690 C CA . LEU A 1 87 ? 6.347 13.041 -5.666 1.00 89.50 87 LEU A CA 1
ATOM 691 C C . LEU A 1 87 ? 6.231 13.872 -4.383 1.00 89.50 87 LEU A C 1
ATOM 693 O O . LEU A 1 87 ? 5.861 13.334 -3.338 1.00 89.50 87 LEU A O 1
ATOM 697 N N . LEU A 1 88 ? 6.475 15.181 -4.466 1.00 87.69 88 LEU A N 1
ATOM 698 C CA . LEU A 1 88 ? 6.340 16.095 -3.329 1.00 87.69 88 LEU A CA 1
ATOM 699 C C . LEU A 1 88 ? 4.880 16.479 -3.033 1.00 87.69 88 LEU A C 1
ATOM 701 O O . LEU A 1 88 ? 4.587 16.959 -1.941 1.00 87.69 88 LEU A O 1
ATOM 705 N N . ASN A 1 89 ? 3.951 16.245 -3.966 1.00 83.12 89 ASN A N 1
ATOM 706 C CA . ASN A 1 89 ? 2.540 16.627 -3.844 1.00 83.12 89 ASN A CA 1
ATOM 707 C C . ASN A 1 89 ? 1.592 15.415 -3.882 1.00 83.12 89 ASN A C 1
ATOM 709 O O . ASN A 1 89 ? 0.556 15.456 -4.546 1.00 83.12 89 ASN A O 1
ATOM 713 N N . GLY A 1 90 ? 1.919 14.340 -3.157 1.00 69.56 90 GLY A N 1
ATOM 714 C CA . GLY A 1 90 ? 1.200 13.059 -3.239 1.00 69.56 90 GLY A CA 1
ATOM 715 C C . GLY A 1 90 ? -0.310 13.112 -2.965 1.00 69.56 90 GLY A C 1
ATOM 716 O O . GLY A 1 90 ? -1.052 12.313 -3.519 1.00 69.56 90 GLY A O 1
ATOM 717 N N . SER A 1 91 ? -0.799 14.086 -2.191 1.00 66.12 91 SER A N 1
ATOM 718 C CA . SER A 1 91 ? -2.232 14.247 -1.892 1.00 66.12 91 SER A CA 1
ATOM 719 C C . SER A 1 91 ? -3.080 14.783 -3.053 1.00 66.12 91 SER A C 1
ATOM 721 O O . SER A 1 91 ? -4.306 14.731 -2.978 1.00 66.12 91 SER A O 1
ATOM 723 N N . LYS A 1 92 ? -2.456 15.316 -4.114 1.00 66.19 92 LYS A N 1
ATOM 724 C CA . LYS A 1 92 ? -3.149 15.900 -5.278 1.00 66.19 92 LYS A CA 1
ATOM 725 C C . LYS A 1 92 ? -3.210 14.977 -6.494 1.00 66.19 92 LYS A C 1
ATOM 727 O O . LYS A 1 92 ? -3.943 15.284 -7.431 1.00 66.19 92 LYS A O 1
ATOM 732 N N . PHE A 1 93 ? -2.424 13.905 -6.506 1.00 68.81 93 PHE A N 1
ATOM 733 C CA . PHE A 1 93 ? -2.298 13.006 -7.649 1.00 68.81 93 PHE A CA 1
ATOM 734 C C . PHE A 1 93 ? -2.962 11.662 -7.367 1.00 68.81 93 PHE A C 1
ATOM 736 O O . PHE A 1 93 ? -3.129 11.259 -6.218 1.00 68.81 93 PHE A O 1
ATOM 743 N N . ASP A 1 94 ? -3.334 10.977 -8.444 1.00 78.62 94 ASP A N 1
ATOM 744 C CA . ASP A 1 94 ? -3.825 9.606 -8.382 1.00 78.62 94 ASP A CA 1
ATOM 745 C C . ASP A 1 94 ? -2.774 8.683 -7.735 1.00 78.62 94 ASP A C 1
ATOM 747 O O . ASP A 1 94 ? -1.576 8.792 -8.027 1.00 78.62 94 ASP A O 1
ATOM 751 N N . GLN A 1 95 ? -3.218 7.775 -6.860 1.00 81.62 95 GLN A N 1
ATOM 752 C CA . GLN A 1 95 ? -2.332 6.879 -6.111 1.00 81.62 95 GLN A CA 1
ATOM 753 C C . GLN A 1 95 ? -1.527 5.982 -7.058 1.00 81.62 95 GLN A C 1
ATOM 755 O O . GLN A 1 95 ? -0.329 5.788 -6.846 1.00 81.62 95 GLN A O 1
ATOM 760 N N . ASP A 1 96 ? -2.134 5.524 -8.154 1.00 86.00 96 ASP A N 1
ATOM 761 C CA . ASP A 1 96 ? -1.455 4.691 -9.149 1.00 86.00 96 ASP A CA 1
ATOM 762 C C . ASP A 1 96 ? -0.360 5.459 -9.897 1.00 86.00 96 ASP A C 1
ATOM 764 O O . ASP A 1 96 ? 0.739 4.945 -10.132 1.00 86.00 96 ASP A O 1
ATOM 768 N N . GLN A 1 97 ? -0.630 6.713 -10.267 1.00 87.12 97 GLN A N 1
ATOM 769 C CA . GLN A 1 97 ? 0.358 7.573 -10.917 1.00 87.12 97 GLN A CA 1
ATOM 770 C C . GLN A 1 97 ? 1.509 7.911 -9.964 1.00 87.12 97 GLN A C 1
ATOM 772 O O . GLN A 1 97 ? 2.672 7.931 -10.375 1.00 87.12 97 GLN A O 1
ATOM 777 N N . TYR A 1 98 ? 1.196 8.143 -8.692 1.00 88.81 98 TYR A N 1
ATOM 778 C CA . TYR A 1 98 ? 2.179 8.427 -7.658 1.00 88.81 98 TYR A CA 1
ATOM 779 C C . TYR A 1 98 ? 3.131 7.246 -7.427 1.00 88.81 98 TYR A C 1
ATOM 781 O O . TYR A 1 98 ? 4.351 7.418 -7.470 1.00 88.81 98 TYR A O 1
ATOM 789 N N . VAL A 1 99 ? 2.588 6.033 -7.273 1.00 89.12 99 VAL A N 1
ATOM 790 C CA . VAL A 1 99 ? 3.378 4.803 -7.095 1.00 89.12 99 VAL A CA 1
ATOM 791 C C . VAL A 1 99 ? 4.276 4.547 -8.305 1.00 89.12 99 VAL A C 1
ATOM 793 O O . VAL A 1 99 ? 5.461 4.257 -8.137 1.00 89.12 99 VAL A O 1
ATOM 796 N N . LYS A 1 100 ? 3.763 4.733 -9.529 1.00 92.31 100 LYS A N 1
ATOM 797 C CA . LYS A 1 100 ? 4.570 4.610 -10.756 1.00 92.31 100 LYS A CA 1
ATOM 798 C C . LYS A 1 100 ? 5.723 5.613 -10.793 1.00 92.31 100 LYS A C 1
ATOM 800 O O . LYS A 1 100 ? 6.836 5.240 -11.157 1.00 92.31 100 LYS A O 1
ATOM 805 N N . SER A 1 101 ? 5.487 6.867 -10.407 1.00 92.88 101 SER A N 1
ATOM 806 C CA . SER A 1 101 ? 6.542 7.888 -10.326 1.00 92.88 101 SER A CA 1
ATOM 807 C C . SER A 1 101 ? 7.603 7.531 -9.286 1.00 92.88 101 SER A C 1
ATOM 809 O O . SER A 1 101 ? 8.792 7.697 -9.545 1.00 92.88 101 SER A O 1
ATOM 811 N N . LEU A 1 102 ? 7.203 6.982 -8.137 1.00 93.44 102 LEU A N 1
ATOM 812 C CA . LEU A 1 102 ? 8.152 6.564 -7.106 1.00 93.44 102 LEU A CA 1
ATOM 813 C C . LEU A 1 102 ? 9.001 5.386 -7.590 1.00 93.44 102 LEU A C 1
ATOM 815 O O . LEU A 1 102 ? 10.216 5.381 -7.412 1.00 93.44 102 LEU A O 1
ATOM 819 N N . GLN A 1 103 ? 8.376 4.416 -8.257 1.00 95.12 103 GLN A N 1
ATOM 820 C CA . GLN A 1 103 ? 9.083 3.284 -8.841 1.00 95.12 103 GLN A CA 1
ATOM 821 C C . GLN A 1 103 ? 10.097 3.737 -9.899 1.00 95.12 103 GLN A C 1
ATOM 823 O O . GLN A 1 103 ? 11.227 3.254 -9.897 1.00 95.12 103 GLN A O 1
ATOM 828 N N . LYS A 1 104 ? 9.739 4.709 -10.751 1.00 95.31 104 LYS A N 1
ATOM 829 C CA . LYS A 1 104 ? 10.676 5.316 -11.709 1.00 95.31 104 LYS A CA 1
ATOM 830 C C . LYS A 1 104 ? 11.872 5.977 -11.018 1.00 95.31 104 LYS A C 1
ATOM 832 O O . LYS A 1 104 ? 12.999 5.775 -11.460 1.00 95.31 104 LYS A O 1
ATOM 837 N N . LEU A 1 105 ? 11.650 6.710 -9.922 1.00 96.75 105 LEU A N 1
ATOM 838 C CA . LEU A 1 105 ? 12.739 7.316 -9.147 1.00 96.75 105 LEU A CA 1
ATOM 839 C C . LEU A 1 105 ? 13.681 6.248 -8.566 1.00 96.75 105 LEU A C 1
ATOM 841 O O . LEU A 1 105 ? 14.898 6.397 -8.642 1.00 96.75 105 LEU A O 1
ATOM 845 N N . LEU A 1 106 ? 13.136 5.156 -8.021 1.00 96.31 106 LEU A N 1
ATOM 846 C CA . LEU A 1 106 ? 13.936 4.057 -7.471 1.00 96.31 106 LEU A CA 1
ATOM 847 C C . LEU A 1 106 ? 14.770 3.353 -8.549 1.00 96.31 106 LEU A C 1
ATOM 849 O O . LEU A 1 106 ? 15.950 3.095 -8.326 1.00 96.31 106 LEU A O 1
ATOM 853 N N . VAL A 1 107 ? 14.188 3.102 -9.726 1.00 96.50 107 VAL A N 1
ATOM 854 C CA . VAL A 1 107 ? 14.917 2.540 -10.876 1.00 96.50 107 VAL A CA 1
ATOM 855 C C . VAL A 1 107 ? 16.076 3.452 -11.286 1.00 96.50 107 VAL A C 1
ATOM 857 O O . VAL A 1 107 ? 17.191 2.964 -11.470 1.00 96.50 107 VAL A O 1
ATOM 860 N N . ALA A 1 108 ? 15.847 4.768 -11.354 1.00 96.31 108 ALA A N 1
ATOM 861 C CA . ALA A 1 108 ? 16.895 5.736 -11.669 1.00 96.31 108 ALA A CA 1
ATOM 862 C C . ALA A 1 108 ? 18.029 5.725 -10.628 1.00 96.31 108 ALA A C 1
ATOM 864 O O . ALA A 1 108 ? 19.202 5.727 -10.999 1.00 96.31 108 ALA A O 1
ATOM 865 N N . ILE A 1 109 ? 17.704 5.636 -9.332 1.00 95.69 109 ILE A N 1
ATOM 866 C CA . ILE A 1 109 ? 18.704 5.515 -8.258 1.00 95.69 109 ILE A CA 1
ATOM 867 C C . ILE A 1 109 ? 19.545 4.247 -8.445 1.00 95.69 109 ILE A C 1
ATOM 869 O O . ILE A 1 109 ? 20.771 4.335 -8.454 1.00 95.69 109 ILE A O 1
ATOM 873 N N . THR A 1 110 ? 18.916 3.085 -8.644 1.00 96.75 110 THR A N 1
ATOM 874 C CA . THR A 1 110 ? 19.638 1.818 -8.849 1.00 96.75 110 THR A CA 1
ATOM 875 C C . THR A 1 110 ? 20.533 1.870 -10.088 1.00 96.75 110 THR A C 1
ATOM 877 O O . THR A 1 110 ? 21.677 1.415 -10.048 1.00 96.75 110 THR A O 1
ATOM 880 N N . PHE A 1 111 ? 20.049 2.468 -11.180 1.00 96.50 111 PHE A N 1
ATOM 881 C CA . PHE A 1 111 ? 20.838 2.655 -12.394 1.00 96.50 111 PHE A CA 1
ATOM 882 C C . PHE A 1 111 ? 22.085 3.512 -12.136 1.00 96.50 111 PHE A C 1
ATOM 884 O O . PHE A 1 111 ? 23.196 3.095 -12.470 1.00 96.50 111 PHE A O 1
ATOM 891 N N . LEU A 1 112 ? 21.921 4.679 -11.506 1.00 95.75 112 LEU A N 1
ATOM 892 C CA . LEU A 1 112 ? 23.015 5.610 -11.212 1.00 95.75 112 LEU A CA 1
ATOM 893 C C . LEU A 1 112 ? 24.009 5.039 -10.183 1.00 95.75 112 LEU A C 1
ATOM 895 O O . LEU A 1 112 ? 25.202 5.342 -10.234 1.00 95.75 112 LEU A O 1
ATOM 899 N N . GLU A 1 113 ? 23.553 4.178 -9.268 1.00 95.12 113 GLU A N 1
ATOM 900 C CA . GLU A 1 113 ? 24.430 3.434 -8.355 1.00 95.12 113 GLU A CA 1
ATOM 901 C C . GLU A 1 113 ? 25.301 2.406 -9.078 1.00 95.12 113 GLU A C 1
ATOM 903 O O . GLU A 1 113 ? 26.469 2.256 -8.715 1.00 95.12 113 GLU A O 1
ATOM 908 N N . GLY A 1 114 ? 24.761 1.743 -10.104 1.00 95.12 114 GLY A N 1
ATOM 909 C CA . GLY A 1 114 ? 25.507 0.816 -10.957 1.00 95.12 114 GLY A CA 1
ATOM 910 C C . GLY A 1 114 ? 26.482 1.503 -11.921 1.00 95.12 114 GLY A C 1
ATOM 911 O O . GLY A 1 114 ? 27.472 0.892 -12.315 1.00 95.12 114 GLY A O 1
ATOM 912 N N . HIS A 1 115 ? 26.248 2.776 -12.262 1.00 94.62 115 HIS A N 1
ATOM 913 C CA . HIS A 1 115 ? 26.986 3.504 -13.306 1.00 94.62 115 HIS A CA 1
ATOM 914 C C . HIS A 1 115 ? 27.720 4.753 -12.793 1.00 94.62 115 HIS A C 1
ATOM 916 O O . HIS A 1 115 ? 27.813 5.770 -13.479 1.00 94.62 115 HIS A O 1
ATOM 922 N N . ARG A 1 116 ? 28.318 4.681 -11.598 1.00 92.19 116 ARG A N 1
ATOM 923 C CA . ARG A 1 116 ? 29.014 5.825 -10.966 1.00 92.19 116 ARG A CA 1
ATOM 924 C C . ARG A 1 116 ? 30.170 6.419 -11.774 1.00 92.19 116 ARG A C 1
ATOM 926 O O . ARG A 1 116 ? 30.567 7.547 -11.501 1.00 92.19 116 ARG A O 1
ATOM 933 N N . SER A 1 117 ? 30.729 5.672 -12.724 1.00 93.06 117 SER A N 1
ATOM 934 C CA . SER A 1 117 ? 31.806 6.142 -13.600 1.00 93.06 117 SER A CA 1
ATOM 935 C C . SER A 1 117 ? 31.335 7.127 -14.671 1.00 93.06 117 SER A C 1
ATOM 937 O O . SER A 1 117 ? 32.174 7.777 -15.287 1.00 93.06 117 SER A O 1
ATOM 939 N N . TYR A 1 118 ? 30.028 7.226 -14.932 1.00 93.31 118 TYR A N 1
ATOM 940 C CA . TYR A 1 118 ? 29.503 8.188 -15.895 1.00 93.31 118 TYR A CA 1
ATOM 941 C C . TYR A 1 118 ? 29.624 9.613 -15.361 1.00 93.31 118 TYR A C 1
ATOM 943 O O . TYR A 1 118 ? 29.352 9.897 -14.190 1.00 93.31 118 TYR A O 1
ATOM 951 N N . GLU A 1 119 ? 30.018 10.526 -16.245 1.00 92.25 119 GLU A N 1
ATOM 952 C CA . GLU A 1 119 ? 30.141 11.938 -15.909 1.00 92.25 119 GLU A CA 1
ATOM 953 C C . GLU A 1 119 ? 28.790 12.493 -15.433 1.00 92.25 119 GLU A C 1
ATOM 955 O O . GLU A 1 119 ? 27.745 12.236 -16.024 1.00 92.25 119 GLU A O 1
ATOM 960 N N . GLY A 1 120 ? 28.794 13.209 -14.306 1.00 91.81 120 GLY A N 1
ATOM 961 C CA . GLY A 1 120 ? 27.576 13.750 -13.696 1.00 91.81 120 GLY A CA 1
ATOM 962 C C . GLY A 1 120 ? 26.696 12.733 -12.953 1.00 91.81 120 GLY A C 1
ATOM 963 O O . GLY A 1 120 ? 25.797 13.158 -12.228 1.00 91.81 120 GLY A O 1
ATOM 964 N N . SER A 1 121 ? 26.972 11.424 -13.038 1.00 94.81 121 SER A N 1
ATOM 965 C CA . SER A 1 121 ? 26.126 10.379 -12.429 1.00 94.81 121 SER A CA 1
ATOM 966 C C . SER A 1 121 ? 26.066 10.484 -10.913 1.00 94.81 121 SER A C 1
ATOM 968 O O . SER A 1 121 ? 25.006 10.311 -10.323 1.00 94.81 121 SER A O 1
ATOM 970 N N . VAL A 1 122 ? 27.192 10.802 -10.268 1.00 95.38 122 VAL A N 1
ATOM 971 C CA . VAL A 1 122 ? 27.248 10.977 -8.808 1.00 95.38 122 VAL A CA 1
ATOM 972 C C . VAL A 1 122 ? 26.345 12.130 -8.366 1.00 95.38 122 VAL A C 1
ATOM 974 O O . VAL A 1 122 ? 25.553 11.975 -7.446 1.00 95.38 122 VAL A O 1
ATOM 977 N N . LYS A 1 123 ? 26.381 13.257 -9.084 1.00 95.94 123 LYS A N 1
ATOM 978 C CA . LYS A 1 123 ? 25.543 14.420 -8.774 1.00 95.94 123 LYS A CA 1
ATOM 979 C C . LYS A 1 123 ? 24.054 14.126 -8.986 1.00 95.94 123 LYS A C 1
ATOM 981 O O . LYS A 1 123 ? 23.239 14.508 -8.153 1.00 95.94 123 LYS A O 1
ATOM 986 N N . ALA A 1 124 ? 23.701 13.454 -10.083 1.00 95.88 124 ALA A N 1
ATOM 987 C CA . ALA A 1 124 ? 22.322 13.039 -10.342 1.00 95.88 124 ALA A CA 1
ATOM 988 C C . ALA A 1 124 ? 21.820 12.047 -9.278 1.00 95.88 124 ALA A C 1
ATOM 990 O O . ALA A 1 124 ? 20.679 12.140 -8.826 1.00 95.88 124 ALA A O 1
ATOM 991 N N . LEU A 1 125 ? 22.690 11.136 -8.826 1.00 97.00 125 LEU A N 1
ATOM 992 C CA . LEU A 1 125 ? 22.386 10.185 -7.760 1.00 97.00 125 LEU A CA 1
ATOM 993 C C . LEU A 1 125 ? 22.097 10.900 -6.439 1.00 97.00 125 LEU A C 1
ATOM 995 O O . LEU A 1 125 ? 21.117 10.568 -5.774 1.00 97.00 125 LEU A O 1
ATOM 999 N N . ASP A 1 126 ? 22.922 11.883 -6.078 1.00 95.88 126 ASP A N 1
ATOM 1000 C CA . ASP A 1 126 ? 22.730 12.673 -4.862 1.00 95.88 126 ASP A CA 1
ATOM 1001 C C . ASP A 1 126 ? 21.389 13.420 -4.899 1.00 95.88 126 ASP A C 1
ATOM 1003 O O . ASP A 1 126 ? 20.623 13.345 -3.942 1.00 95.88 126 ASP A O 1
ATOM 1007 N N . GLN A 1 127 ? 21.039 14.036 -6.035 1.00 96.81 127 GLN A N 1
ATOM 1008 C CA . GLN A 1 127 ? 19.745 14.706 -6.227 1.00 96.81 127 GLN A CA 1
ATOM 1009 C C . GLN A 1 127 ? 18.554 13.742 -6.118 1.00 96.81 127 GLN A C 1
ATOM 1011 O O . GLN A 1 127 ? 17.545 14.060 -5.488 1.00 96.81 127 GLN A O 1
ATOM 1016 N N . ALA A 1 128 ? 18.655 12.552 -6.715 1.00 96.75 128 ALA A N 1
ATOM 1017 C CA . ALA A 1 128 ? 17.599 11.545 -6.652 1.00 96.75 128 ALA A CA 1
ATOM 1018 C C . ALA A 1 128 ? 17.408 11.000 -5.226 1.00 96.75 128 ALA A C 1
ATOM 1020 O O . ALA A 1 128 ? 16.274 10.822 -4.773 1.00 96.75 128 ALA A O 1
ATOM 1021 N N . LYS A 1 129 ? 18.507 10.782 -4.493 1.00 95.94 129 LYS A N 1
ATOM 1022 C CA . LYS A 1 129 ? 18.479 10.372 -3.082 1.00 95.94 129 LYS A CA 1
ATOM 1023 C C . LYS A 1 129 ? 17.919 11.459 -2.178 1.00 95.94 129 LYS A C 1
ATOM 1025 O O . LYS A 1 129 ? 17.119 11.151 -1.300 1.00 95.94 129 LYS A O 1
ATOM 1030 N N . GLU A 1 130 ? 18.297 12.712 -2.403 1.00 96.06 130 GLU A N 1
ATOM 1031 C CA . GLU A 1 130 ? 17.757 13.849 -1.660 1.00 96.06 130 GLU A CA 1
ATOM 1032 C C . GLU A 1 130 ? 16.239 13.957 -1.847 1.00 96.06 130 GLU A C 1
ATOM 1034 O O . GLU A 1 130 ? 15.504 14.051 -0.863 1.00 96.06 130 GLU A O 1
ATOM 1039 N N . LEU A 1 131 ? 15.747 13.841 -3.086 1.00 95.38 131 LEU A N 1
ATOM 1040 C CA . LEU A 1 131 ? 14.309 13.817 -3.353 1.00 95.38 131 LEU A CA 1
ATOM 1041 C C . LEU A 1 131 ? 13.613 12.657 -2.627 1.00 95.38 131 LEU A C 1
ATOM 1043 O O . LEU A 1 131 ? 12.549 12.855 -2.041 1.00 95.38 131 LEU A O 1
ATOM 1047 N N . LEU A 1 132 ? 14.204 11.459 -2.626 1.00 93.69 132 LEU A N 1
ATOM 1048 C CA . LEU A 1 132 ? 13.643 10.313 -1.909 1.00 93.69 132 LEU A CA 1
ATOM 1049 C C . LEU A 1 132 ? 13.525 10.590 -0.402 1.00 93.69 132 LEU A C 1
ATOM 1051 O O . LEU A 1 132 ? 12.499 10.276 0.200 1.00 93.69 132 LEU A O 1
ATOM 1055 N N . VAL A 1 133 ? 14.538 11.215 0.204 1.00 92.62 133 VAL A N 1
ATOM 1056 C CA . VAL A 1 133 ? 14.498 11.619 1.618 1.00 92.62 133 VAL A CA 1
ATOM 1057 C C . VAL A 1 133 ? 13.370 12.623 1.865 1.00 92.62 133 VAL A C 1
ATOM 1059 O O . VAL A 1 133 ? 12.578 12.422 2.785 1.00 92.62 133 VAL A O 1
ATOM 1062 N N . GLN A 1 134 ? 13.230 13.645 1.017 1.00 92.31 134 GLN A N 1
ATOM 1063 C CA . GLN A 1 134 ? 12.151 14.635 1.134 1.00 92.31 134 GLN A CA 1
ATOM 1064 C C . GLN A 1 134 ? 10.757 13.989 1.034 1.00 92.31 134 GLN A C 1
ATOM 1066 O O . GLN A 1 134 ? 9.848 14.332 1.793 1.00 92.31 134 GLN A O 1
ATOM 1071 N N . VAL A 1 135 ? 10.586 13.016 0.133 1.00 89.69 135 VAL A N 1
ATOM 1072 C CA . VAL A 1 135 ? 9.342 12.241 0.000 1.00 89.69 135 VAL A CA 1
ATOM 1073 C C . VAL A 1 135 ? 9.044 11.450 1.276 1.00 89.69 135 VAL A C 1
ATOM 1075 O O . VAL A 1 135 ? 7.922 11.507 1.783 1.00 89.69 135 VAL A O 1
ATOM 1078 N N . LEU A 1 136 ? 10.041 10.761 1.838 1.00 86.56 136 LEU A N 1
ATOM 1079 C CA . LEU A 1 136 ? 9.887 9.992 3.077 1.00 86.56 136 LEU A CA 1
ATOM 1080 C C . LEU A 1 136 ? 9.548 10.884 4.279 1.00 86.56 136 LEU A C 1
ATOM 1082 O O . LEU A 1 136 ? 8.705 10.520 5.102 1.00 86.56 136 LEU A O 1
ATOM 1086 N N . GLU A 1 137 ? 10.167 12.060 4.388 1.00 86.06 137 GLU A N 1
ATOM 1087 C CA . GLU A 1 137 ? 9.837 13.040 5.427 1.00 86.06 137 GLU A CA 1
ATOM 1088 C C . GLU A 1 137 ? 8.404 13.560 5.290 1.00 86.06 137 GLU A C 1
ATOM 1090 O O . GLU A 1 137 ? 7.686 13.664 6.291 1.00 86.06 137 GLU A O 1
ATOM 1095 N N . SER A 1 138 ? 7.965 13.825 4.056 1.00 84.12 138 SER A N 1
ATOM 1096 C CA . SER A 1 138 ? 6.585 14.206 3.757 1.00 84.12 138 SER A CA 1
ATOM 1097 C C . SER A 1 138 ? 5.602 13.117 4.197 1.00 84.12 138 SER A C 1
ATOM 1099 O O . SER A 1 138 ? 4.676 13.396 4.957 1.00 84.12 138 SER A O 1
ATOM 1101 N N . TRP A 1 139 ? 5.858 11.848 3.858 1.00 81.50 139 TRP A N 1
ATOM 1102 C CA . TRP A 1 139 ? 5.031 10.727 4.320 1.00 81.50 139 TRP A CA 1
ATOM 1103 C C . TRP A 1 139 ? 5.017 10.599 5.835 1.00 81.50 139 TRP A C 1
ATOM 1105 O O . TRP A 1 139 ? 3.959 10.411 6.427 1.00 81.50 139 TRP A O 1
ATOM 1115 N N . LYS A 1 140 ? 6.173 10.725 6.493 1.00 78.06 140 LYS A N 1
ATOM 1116 C CA . LYS A 1 140 ? 6.256 10.681 7.957 1.00 78.06 140 LYS A CA 1
ATOM 1117 C C . LYS A 1 140 ? 5.406 11.784 8.584 1.00 78.06 140 LYS A C 1
ATOM 1119 O O . LYS A 1 140 ? 4.736 11.551 9.594 1.00 78.06 140 LYS A O 1
ATOM 1124 N N . LYS A 1 141 ? 5.407 12.979 7.989 1.00 80.19 141 LYS A N 1
ATOM 1125 C CA . LYS A 1 141 ? 4.561 14.096 8.410 1.00 80.19 141 LYS A CA 1
ATOM 1126 C C . LYS A 1 141 ? 3.084 13.795 8.172 1.00 80.19 141 LYS A C 1
ATOM 1128 O O . LYS A 1 141 ? 2.312 13.969 9.111 1.00 80.19 141 LYS A O 1
ATOM 1133 N N . ASP A 1 142 ? 2.709 13.319 6.991 1.00 72.06 142 ASP A N 1
ATOM 1134 C CA . ASP A 1 142 ? 1.322 13.034 6.610 1.00 72.06 142 ASP A CA 1
ATOM 1135 C C . ASP A 1 142 ? 0.729 11.882 7.423 1.00 72.06 142 ASP A C 1
ATOM 1137 O O . ASP A 1 142 ? -0.354 12.020 7.990 1.00 72.06 142 ASP A O 1
ATOM 1141 N N . ILE A 1 143 ? 1.473 10.788 7.592 1.00 67.75 143 ILE A N 1
ATOM 1142 C CA . ILE A 1 143 ? 1.129 9.688 8.499 1.00 67.75 143 ILE A CA 1
ATOM 1143 C C . ILE A 1 143 ? 1.030 10.223 9.925 1.00 67.75 143 ILE A C 1
ATOM 1145 O O . ILE A 1 143 ? 0.046 9.969 10.608 1.00 67.75 143 ILE A O 1
ATOM 1149 N N . GLY A 1 144 ? 1.997 11.026 10.375 1.00 66.38 144 GLY A N 1
ATOM 1150 C CA . GLY A 1 144 ? 1.956 11.646 11.695 1.00 66.38 144 GLY A CA 1
ATOM 1151 C C . GLY A 1 144 ? 0.729 12.539 11.902 1.00 66.38 144 GLY A C 1
ATOM 1152 O O . GLY A 1 144 ? 0.143 12.527 12.979 1.00 66.38 144 GLY A O 1
ATOM 1153 N N . VAL A 1 145 ? 0.311 13.306 10.893 1.00 68.38 145 VAL A N 1
ATOM 1154 C CA . VAL A 1 145 ? -0.908 14.127 10.929 1.00 68.38 145 VAL A CA 1
ATOM 1155 C C . VAL A 1 145 ? -2.154 13.249 10.911 1.00 68.38 145 VAL A C 1
ATOM 1157 O O . VAL A 1 145 ? -3.045 13.500 11.711 1.00 68.38 145 VAL A O 1
ATOM 1160 N N . SER A 1 146 ? -2.202 12.206 10.084 1.00 56.97 146 SER A N 1
ATOM 1161 C CA . SER A 1 146 ? -3.304 11.236 10.023 1.00 56.97 146 SER A CA 1
ATOM 1162 C C . SER A 1 146 ? -3.474 10.467 11.342 1.00 56.97 146 SER A C 1
ATOM 1164 O O . SER A 1 146 ? -4.584 10.248 11.823 1.00 56.97 146 SER A O 1
ATOM 1166 N N . LEU A 1 147 ? -2.361 10.140 12.002 1.00 53.84 147 LEU A N 1
ATOM 1167 C CA . LEU A 1 147 ? -2.348 9.521 13.325 1.00 53.84 147 LEU A CA 1
ATOM 1168 C C . LEU A 1 147 ? -2.704 10.516 14.441 1.00 53.84 147 LEU A C 1
ATOM 1170 O O . LEU A 1 147 ? -3.316 10.113 15.425 1.00 53.84 147 LEU A O 1
ATOM 1174 N N . ARG A 1 148 ? -2.365 11.810 14.316 1.00 53.31 148 ARG A N 1
ATOM 1175 C CA . ARG A 1 148 ? -2.681 12.855 15.318 1.00 53.31 148 ARG A CA 1
ATOM 1176 C C . ARG A 1 148 ? -4.070 13.476 15.159 1.00 53.31 148 ARG A C 1
ATOM 1178 O O . ARG A 1 148 ? -4.647 13.914 16.151 1.00 53.31 148 ARG A O 1
ATOM 1185 N N . SER A 1 149 ? -4.634 13.494 13.951 1.00 49.41 149 SER A N 1
ATOM 1186 C CA . SER A 1 149 ? -6.025 13.891 13.688 1.00 49.41 149 SER A CA 1
ATOM 1187 C C . SER A 1 149 ? -7.036 12.877 14.243 1.00 49.41 149 SER A C 1
ATOM 1189 O O . SER A 1 149 ? -8.234 13.149 14.247 1.00 49.41 149 SER A O 1
ATOM 1191 N N . SER A 1 150 ? -6.540 11.779 14.830 1.00 44.78 150 SER A N 1
ATOM 1192 C CA . SER A 1 150 ? -7.194 10.852 15.764 1.00 44.78 150 SER A CA 1
ATOM 1193 C C . SER A 1 150 ? -7.690 11.518 17.062 1.00 44.78 150 SER A C 1
ATOM 1195 O O . SER A 1 150 ? -7.559 10.996 18.174 1.00 44.78 150 SER A O 1
ATOM 1197 N N . LYS A 1 151 ? -8.389 12.647 16.961 1.00 47.69 151 LYS A N 1
ATOM 1198 C CA . LYS A 1 151 ? -9.513 12.847 17.872 1.00 47.69 151 LYS A CA 1
ATOM 1199 C C . LYS A 1 151 ? -10.524 11.752 17.504 1.00 47.69 151 LYS A C 1
ATOM 1201 O O . LYS A 1 151 ? -11.285 11.908 16.565 1.00 47.69 151 LYS A O 1
ATOM 1206 N N . GLN A 1 152 ? -10.428 10.625 18.220 1.00 47.56 152 GLN A N 1
ATOM 1207 C CA . GLN A 1 152 ? -11.157 9.356 18.053 1.00 47.56 152 GLN A CA 1
ATOM 1208 C C . GLN A 1 152 ? -10.669 8.417 16.929 1.00 47.56 152 GLN A C 1
ATOM 1210 O O . GLN A 1 152 ? -11.397 8.124 15.982 1.00 47.56 152 GLN A O 1
ATOM 1215 N N . LEU A 1 153 ? -9.517 7.750 17.102 1.00 52.38 153 LEU A N 1
ATOM 1216 C CA . LEU A 1 153 ? -9.501 6.329 16.724 1.00 52.38 153 LEU A CA 1
ATOM 1217 C C . LEU A 1 153 ? -10.544 5.627 17.605 1.00 52.38 153 LEU A C 1
ATOM 1219 O O . LEU A 1 153 ? -10.309 5.414 18.800 1.00 52.38 153 LEU A O 1
ATOM 1223 N N . GLU A 1 154 ? -11.722 5.385 17.026 1.00 65.75 154 GLU A N 1
ATOM 1224 C CA . GLU A 1 154 ? -12.773 4.546 17.598 1.00 65.75 154 GLU A CA 1
ATOM 1225 C C . GLU A 1 154 ? -12.192 3.160 17.901 1.00 65.75 154 GLU A C 1
ATOM 1227 O O . GLU A 1 154 ? -11.312 2.676 17.186 1.00 65.75 154 GLU A O 1
ATOM 1232 N N . ALA A 1 155 ? -12.686 2.517 18.957 1.00 71.12 155 ALA A N 1
ATOM 1233 C CA . ALA A 1 155 ? -12.212 1.213 19.417 1.00 71.12 155 ALA A CA 1
ATOM 1234 C C . ALA A 1 155 ? -12.150 0.158 18.285 1.00 71.12 155 ALA A C 1
ATOM 1236 O O . ALA A 1 155 ? -11.215 -0.633 18.206 1.00 71.12 155 ALA A O 1
ATOM 1237 N N . VAL A 1 156 ? -13.087 0.244 17.337 1.00 74.44 156 VAL A N 1
ATOM 1238 C CA . VAL A 1 156 ? -13.190 -0.609 16.142 1.00 74.44 156 VAL A CA 1
ATOM 1239 C C . VAL A 1 156 ? -12.029 -0.407 15.158 1.00 74.44 156 VAL A C 1
ATOM 1241 O O . VAL A 1 156 ? -11.535 -1.363 14.571 1.00 74.44 156 VAL A O 1
ATOM 1244 N N . LYS A 1 157 ? -11.527 0.823 14.995 1.00 80.12 157 LYS A N 1
ATOM 1245 C CA . LYS A 1 157 ? -10.370 1.085 14.123 1.00 80.12 157 LYS A CA 1
ATOM 1246 C C . LYS A 1 157 ? -9.080 0.532 14.728 1.00 80.12 157 LYS A C 1
ATOM 1248 O O . LYS A 1 157 ? -8.245 0.018 13.996 1.00 80.12 157 LYS A O 1
ATOM 1253 N N . LEU A 1 158 ? -8.928 0.605 16.052 1.00 80.19 158 LEU A N 1
ATOM 1254 C CA . LEU A 1 158 ? -7.780 0.007 16.746 1.00 80.19 158 LEU A CA 1
ATOM 1255 C C . LEU A 1 158 ? -7.782 -1.521 16.644 1.00 80.19 158 LEU A C 1
ATOM 1257 O O . LEU A 1 158 ? -6.727 -2.101 16.413 1.00 80.19 158 LEU A O 1
ATOM 1261 N N . LEU A 1 159 ? -8.958 -2.151 16.746 1.00 80.69 159 LEU A N 1
ATOM 1262 C CA . LEU A 1 159 ? -9.142 -3.587 16.503 1.00 80.69 159 LEU A CA 1
ATOM 1263 C C . LEU A 1 159 ? -8.618 -4.007 15.124 1.00 80.69 159 LEU A C 1
ATOM 1265 O O . LEU A 1 159 ? -7.832 -4.944 15.021 1.00 80.69 159 LEU A O 1
ATOM 1269 N N . LEU A 1 160 ? -9.012 -3.277 14.077 1.00 82.50 160 LEU A N 1
ATOM 1270 C CA . LEU A 1 160 ? -8.574 -3.540 12.704 1.00 82.50 160 LEU A CA 1
ATOM 1271 C C . LEU A 1 160 ? -7.062 -3.363 12.523 1.00 82.50 160 LEU A C 1
ATOM 1273 O O . LEU A 1 160 ? -6.413 -4.190 11.890 1.00 82.50 160 LEU A O 1
ATOM 1277 N N . VAL A 1 161 ? -6.488 -2.296 13.087 1.00 83.31 161 VAL A N 1
ATOM 1278 C CA . VAL A 1 161 ? -5.038 -2.050 13.007 1.00 83.31 161 VAL A CA 1
ATOM 1279 C C . VAL A 1 161 ? -4.256 -3.144 13.738 1.00 83.31 161 VAL A C 1
ATOM 1281 O O . VAL A 1 161 ? -3.225 -3.581 13.237 1.00 83.31 161 VAL A O 1
ATOM 1284 N N . HIS A 1 162 ? -4.753 -3.617 14.883 1.00 86.19 162 HIS A N 1
ATOM 1285 C CA . HIS A 1 162 ? -4.149 -4.724 15.622 1.00 86.19 162 HIS A CA 1
ATOM 1286 C C . HIS A 1 162 ? -4.171 -6.037 14.821 1.00 86.19 162 HIS A C 1
ATOM 1288 O O . HIS A 1 162 ? -3.136 -6.689 14.711 1.00 86.19 162 HIS A O 1
ATOM 1294 N N . ASP A 1 163 ? -5.305 -6.394 14.209 1.00 84.50 163 ASP A N 1
ATOM 1295 C CA . ASP A 1 163 ? -5.412 -7.587 13.349 1.00 84.50 163 ASP A CA 1
ATOM 1296 C C . ASP A 1 163 ? -4.448 -7.517 12.151 1.00 84.50 163 ASP A C 1
ATOM 1298 O O . ASP A 1 163 ? -3.688 -8.450 11.889 1.00 84.50 163 ASP A O 1
ATOM 1302 N N . LEU A 1 164 ? -4.398 -6.367 11.469 1.00 84.94 164 LEU A N 1
ATOM 1303 C CA . LEU A 1 164 ? -3.485 -6.150 10.343 1.00 84.94 164 LEU A CA 1
ATOM 1304 C C . LEU A 1 164 ? -2.009 -6.224 10.751 1.00 84.94 164 LEU A C 1
ATOM 1306 O O . LEU A 1 164 ? -1.202 -6.779 10.002 1.00 84.94 164 LEU A O 1
ATOM 1310 N N . LEU A 1 165 ? -1.653 -5.670 11.916 1.00 82.75 165 LEU A N 1
ATOM 1311 C CA . LEU A 1 165 ? -0.293 -5.745 12.444 1.00 82.75 165 LEU A CA 1
ATOM 1312 C C . LEU A 1 165 ? 0.091 -7.199 12.725 1.00 82.75 165 LEU A C 1
ATOM 1314 O O . LEU A 1 165 ? 1.149 -7.635 12.279 1.00 82.75 165 LEU A O 1
ATOM 1318 N N . LEU A 1 166 ? -0.777 -7.963 13.396 1.00 84.00 166 LEU A N 1
ATOM 1319 C CA . LEU A 1 166 ? -0.532 -9.377 13.687 1.00 84.00 166 LEU A CA 1
ATOM 1320 C C . LEU A 1 166 ? -0.385 -10.214 12.414 1.00 84.00 166 LEU A C 1
ATOM 1322 O O . LEU A 1 166 ? 0.536 -11.021 12.321 1.00 84.00 166 LEU A O 1
ATOM 1326 N N . ALA A 1 167 ? -1.196 -9.952 11.387 1.00 85.50 167 ALA A N 1
ATOM 1327 C CA . ALA A 1 167 ? -1.093 -10.614 10.084 1.00 85.50 167 ALA A CA 1
ATOM 1328 C C . ALA A 1 167 ? 0.223 -10.329 9.324 1.00 85.50 167 ALA A C 1
ATOM 1330 O O . ALA A 1 167 ? 0.465 -10.898 8.255 1.00 85.50 167 ALA A O 1
ATOM 1331 N N . ARG A 1 168 ? 1.053 -9.403 9.817 1.00 84.06 168 ARG A N 1
ATOM 1332 C CA . ARG A 1 168 ? 2.381 -9.069 9.277 1.00 84.06 168 ARG A CA 1
ATOM 1333 C C . ARG A 1 168 ? 3.501 -9.246 10.302 1.00 84.06 168 ARG A C 1
ATOM 1335 O O . ARG A 1 168 ? 4.665 -9.065 9.944 1.00 84.06 168 ARG A O 1
ATOM 1342 N N . LEU A 1 169 ? 3.164 -9.606 11.540 1.00 82.62 169 LEU A N 1
ATOM 1343 C CA . LEU A 1 169 ? 4.101 -9.624 12.654 1.00 82.62 169 LEU A CA 1
ATOM 1344 C C . LEU A 1 169 ? 5.180 -10.687 12.455 1.00 82.62 169 LEU A C 1
ATOM 1346 O O . LEU A 1 169 ? 6.342 -10.367 12.638 1.00 82.62 169 LEU A O 1
ATOM 1350 N N . GLU A 1 170 ? 4.840 -11.884 11.970 1.00 80.75 170 GLU A N 1
ATOM 1351 C CA . GLU A 1 170 ? 5.831 -12.950 11.736 1.00 80.75 170 GLU A CA 1
ATOM 1352 C C . GLU A 1 170 ? 6.943 -12.522 10.763 1.00 80.75 170 GLU A C 1
ATOM 1354 O O . GLU A 1 170 ? 8.131 -12.731 11.013 1.00 80.75 170 GLU A O 1
ATOM 1359 N N . ALA A 1 171 ? 6.570 -11.867 9.659 1.00 83.62 171 ALA A N 1
ATOM 1360 C CA . ALA A 1 171 ? 7.532 -11.356 8.686 1.00 83.62 171 ALA A CA 1
ATOM 1361 C C . ALA A 1 171 ? 8.376 -10.211 9.271 1.00 83.62 171 ALA A C 1
ATOM 1363 O O . ALA A 1 171 ? 9.581 -10.136 9.024 1.00 83.62 171 ALA A O 1
ATOM 1364 N N . LEU A 1 172 ? 7.752 -9.333 10.064 1.00 78.75 172 LEU A N 1
ATOM 1365 C CA . LEU A 1 172 ? 8.426 -8.214 10.717 1.00 78.75 172 LEU A CA 1
ATOM 1366 C C . LEU A 1 172 ? 9.386 -8.684 11.819 1.00 78.75 172 LEU A C 1
ATOM 1368 O O . LEU A 1 172 ? 10.498 -8.174 11.909 1.00 78.75 172 LEU A O 1
ATOM 1372 N N . GLU A 1 173 ? 8.994 -9.672 12.620 1.00 82.50 173 GLU A N 1
ATOM 1373 C CA . GLU A 1 173 ? 9.829 -10.299 13.644 1.00 82.50 173 GLU A CA 1
ATOM 1374 C C . GLU A 1 173 ? 11.020 -11.008 13.012 1.00 82.50 173 GLU A C 1
ATOM 1376 O O . GLU A 1 173 ? 12.147 -10.804 13.454 1.00 82.50 173 GLU A O 1
ATOM 1381 N N . SER A 1 174 ? 10.797 -11.766 11.933 1.00 84.50 174 SER A N 1
ATOM 1382 C CA . SER A 1 174 ? 11.873 -12.414 11.181 1.00 84.50 174 SER A CA 1
ATOM 1383 C C . SER A 1 174 ? 12.898 -11.399 10.661 1.00 84.50 174 SER A C 1
ATOM 1385 O O . SER A 1 174 ? 14.103 -11.611 10.800 1.00 84.50 174 SER A O 1
ATOM 1387 N N . ALA A 1 175 ? 12.428 -10.263 10.135 1.00 84.12 175 ALA A N 1
ATOM 1388 C CA . ALA A 1 175 ? 13.283 -9.175 9.666 1.00 84.12 175 ALA A CA 1
ATOM 1389 C C . ALA A 1 175 ? 13.978 -8.403 10.805 1.00 84.12 175 ALA A C 1
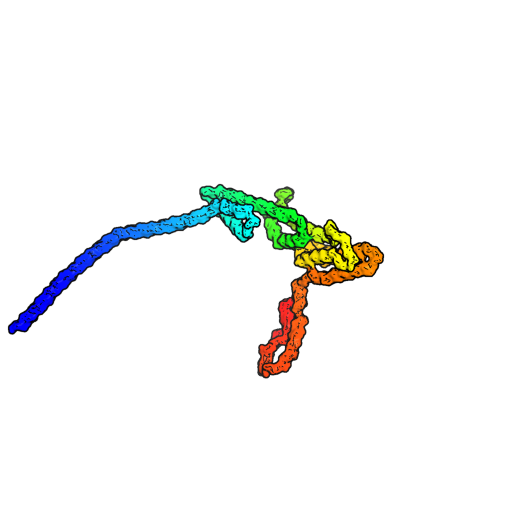ATOM 1391 O O . ALA A 1 175 ? 15.067 -7.868 10.606 1.00 84.12 175 ALA A O 1
ATOM 1392 N N . ALA A 1 176 ? 13.364 -8.338 11.989 1.00 83.75 176 ALA A N 1
ATOM 1393 C CA . ALA A 1 176 ? 13.882 -7.633 13.162 1.00 83.75 176 ALA A CA 1
ATOM 1394 C C . ALA A 1 176 ? 14.851 -8.473 14.015 1.00 83.75 176 ALA A C 1
ATOM 1396 O O . ALA A 1 176 ? 15.382 -7.966 15.009 1.00 83.75 176 ALA A O 1
ATOM 1397 N N . LEU A 1 177 ? 15.083 -9.744 13.661 1.00 85.62 177 LEU A N 1
ATOM 1398 C CA . LEU A 1 177 ? 16.044 -10.596 14.354 1.00 85.62 177 LEU A CA 1
ATOM 1399 C C . LEU A 1 177 ? 17.484 -10.103 14.129 1.00 85.62 177 LEU A C 1
ATOM 1401 O O . LEU A 1 177 ? 17.882 -9.863 12.986 1.00 85.62 177 LEU A O 1
ATOM 1405 N N . PRO A 1 178 ? 18.316 -10.048 15.185 1.00 83.75 178 PRO A N 1
ATOM 1406 C CA . PRO A 1 178 ? 19.726 -9.743 15.016 1.00 83.75 178 PRO A CA 1
ATOM 1407 C C . PRO A 1 178 ? 20.432 -10.793 14.137 1.00 83.75 178 PRO A C 1
ATOM 1409 O O . PRO A 1 178 ? 20.098 -11.992 14.209 1.00 83.75 178 PRO A O 1
ATOM 1412 N N . PRO A 1 179 ? 21.447 -10.380 13.348 1.00 84.19 179 PRO A N 1
ATOM 1413 C CA . PRO A 1 179 ? 22.357 -11.296 12.667 1.00 84.19 179 PRO A CA 1
ATOM 1414 C C . PRO A 1 179 ? 22.891 -12.357 13.632 1.00 84.19 179 PRO A C 1
ATOM 1416 O O . PRO A 1 179 ? 23.195 -12.038 14.780 1.00 84.19 179 PRO A O 1
ATOM 1419 N N . LEU A 1 180 ? 23.038 -13.604 13.171 1.00 81.94 180 LEU A N 1
ATOM 1420 C CA . LEU A 1 180 ? 23.382 -14.756 14.025 1.00 81.94 180 LEU A CA 1
ATOM 1421 C C . LEU A 1 180 ? 24.591 -14.498 14.939 1.00 81.94 180 LEU A C 1
ATOM 1423 O O . LEU A 1 180 ? 24.550 -14.835 16.114 1.00 81.94 180 LEU A O 1
ATOM 1427 N N . LEU A 1 181 ? 25.619 -13.819 14.424 1.00 82.31 181 LEU A N 1
ATOM 1428 C CA . LEU A 1 181 ? 26.853 -13.496 15.153 1.00 82.31 181 LEU A CA 1
ATOM 1429 C C . LEU A 1 181 ? 26.678 -12.479 16.293 1.00 82.31 181 LEU A C 1
ATOM 1431 O O . LEU A 1 181 ? 27.579 -12.318 17.112 1.00 82.31 181 LEU A O 1
ATOM 1435 N N . LEU A 1 182 ? 25.562 -11.752 16.322 1.00 80.88 182 LEU A N 1
ATOM 1436 C CA . LEU A 1 182 ? 25.262 -10.746 17.338 1.00 80.88 182 LEU A CA 1
ATOM 1437 C C . LEU A 1 182 ? 24.250 -11.246 18.375 1.00 80.88 182 LEU A C 1
ATOM 1439 O O . LEU A 1 182 ? 24.016 -10.544 19.347 1.00 80.88 182 LEU A O 1
ATOM 1443 N N . ARG A 1 183 ? 23.663 -12.439 18.209 1.00 82.44 183 ARG A N 1
ATOM 1444 C CA . ARG A 1 183 ? 22.590 -12.936 19.092 1.00 82.44 183 ARG A CA 1
ATOM 1445 C C . ARG A 1 183 ? 23.045 -13.216 20.521 1.00 82.44 183 ARG A C 1
ATOM 1447 O O . ARG A 1 183 ? 22.271 -12.972 21.440 1.00 82.44 183 ARG A O 1
ATOM 1454 N N . ASP A 1 184 ? 24.290 -13.654 20.685 1.00 80.81 184 ASP A N 1
ATOM 1455 C CA . ASP A 1 184 ? 24.886 -14.002 21.982 1.00 80.81 184 ASP A CA 1
ATOM 1456 C C . ASP A 1 184 ? 25.527 -12.797 22.693 1.00 80.81 184 ASP A C 1
ATOM 1458 O O . ASP A 1 184 ? 26.181 -12.954 23.724 1.00 80.81 184 ASP A O 1
ATOM 1462 N N . ARG A 1 185 ? 25.408 -11.585 22.130 1.00 80.00 185 ARG A N 1
ATOM 1463 C CA . ARG A 1 185 ? 25.978 -10.380 22.736 1.00 80.00 185 ARG A CA 1
ATOM 1464 C C . ARG A 1 185 ? 24.991 -9.730 23.694 1.00 80.00 185 ARG A C 1
ATOM 1466 O O . ARG A 1 185 ? 23.886 -9.362 23.304 1.00 80.00 185 ARG A O 1
ATOM 1473 N N . ASP A 1 186 ? 25.460 -9.481 24.909 1.00 73.62 186 ASP A N 1
ATOM 1474 C CA . ASP A 1 186 ? 24.767 -8.626 25.863 1.00 73.62 186 ASP A CA 1
ATOM 1475 C C . ASP A 1 186 ? 25.027 -7.153 25.525 1.00 73.62 186 ASP A C 1
ATOM 1477 O O . ASP A 1 186 ? 26.170 -6.693 25.510 1.00 73.62 186 ASP A O 1
ATOM 1481 N N . GLY A 1 187 ? 23.960 -6.401 25.264 1.00 75.19 187 GLY A N 1
ATOM 1482 C CA . GLY A 1 187 ? 24.017 -4.964 25.006 1.00 75.19 187 GLY A CA 1
ATOM 1483 C C . GLY A 1 187 ? 22.940 -4.207 25.778 1.00 75.19 187 GLY A C 1
ATOM 1484 O O . GLY A 1 187 ? 21.948 -4.783 26.227 1.00 75.19 187 GLY A O 1
ATOM 1485 N N . LYS A 1 188 ? 23.140 -2.899 25.969 1.00 74.75 188 LYS A N 1
ATOM 1486 C CA . LYS A 1 188 ? 22.162 -2.001 26.602 1.00 74.75 188 LYS A CA 1
ATOM 1487 C C . LYS A 1 188 ? 21.881 -0.820 25.685 1.00 74.75 188 LYS A C 1
ATOM 1489 O O . LYS A 1 188 ? 22.788 -0.289 25.055 1.00 74.75 188 LYS A O 1
ATOM 1494 N N . GLY A 1 189 ? 20.630 -0.366 25.658 1.00 75.25 189 GLY A N 1
ATOM 1495 C CA . GLY A 1 189 ? 20.234 0.746 24.795 1.00 75.25 189 GLY A CA 1
ATOM 1496 C C . GLY A 1 189 ? 20.450 0.399 23.322 1.00 75.25 189 GLY A C 1
ATOM 1497 O O . GLY A 1 189 ? 20.028 -0.664 22.884 1.00 75.25 189 GLY A O 1
ATOM 1498 N N . LEU A 1 190 ? 21.115 1.284 22.577 1.00 74.25 190 LEU A N 1
ATOM 1499 C CA . LEU A 1 190 ? 21.387 1.114 21.142 1.00 74.25 190 LEU A CA 1
ATOM 1500 C C . LEU A 1 190 ? 22.367 -0.026 20.826 1.00 74.25 190 LEU A C 1
ATOM 1502 O O . LEU A 1 190 ? 22.380 -0.498 19.693 1.00 74.25 190 LEU A O 1
ATOM 1506 N N . ASP A 1 191 ? 23.144 -0.480 21.811 1.00 77.31 191 ASP A N 1
ATOM 1507 C CA . ASP A 1 191 ? 24.098 -1.580 21.638 1.00 77.31 191 ASP A CA 1
ATOM 1508 C C . ASP A 1 191 ? 23.444 -2.961 21.810 1.00 77.31 191 ASP A C 1
ATOM 1510 O O . ASP A 1 191 ? 24.102 -3.978 21.603 1.00 77.31 191 ASP A O 1
ATOM 1514 N N . ASP A 1 192 ? 22.167 -3.013 22.211 1.00 82.19 192 ASP A N 1
ATOM 1515 C CA . ASP A 1 192 ? 21.403 -4.254 22.355 1.00 82.19 192 ASP A CA 1
ATOM 1516 C C . ASP A 1 192 ? 21.031 -4.834 20.976 1.00 82.19 192 ASP A C 1
ATOM 1518 O O . ASP A 1 192 ? 20.208 -4.247 20.266 1.00 82.19 192 ASP A O 1
ATOM 1522 N N . PRO A 1 193 ? 21.561 -6.013 20.596 1.00 82.50 193 PRO A N 1
ATOM 1523 C CA . PRO A 1 193 ? 21.236 -6.660 19.324 1.00 82.50 193 PRO A CA 1
ATOM 1524 C C . PRO A 1 193 ? 19.740 -6.950 19.166 1.00 82.50 193 PRO A C 1
ATOM 1526 O O . PRO A 1 193 ? 19.227 -7.009 18.050 1.00 82.50 193 PRO A O 1
ATOM 1529 N N . TRP A 1 194 ? 19.026 -7.116 20.281 1.00 85.69 194 TRP A N 1
ATOM 1530 C CA . TRP A 1 194 ? 17.609 -7.457 20.313 1.00 85.69 194 TRP A CA 1
ATOM 1531 C C . TRP A 1 194 ? 16.691 -6.231 20.371 1.00 85.69 194 TRP A C 1
ATOM 1533 O O . TRP A 1 194 ? 15.473 -6.398 20.465 1.00 85.69 194 TRP A O 1
ATOM 1543 N N . ILE A 1 195 ? 17.229 -5.005 20.290 1.00 85.38 195 ILE A N 1
ATOM 1544 C CA . ILE A 1 195 ? 16.455 -3.762 20.438 1.00 85.38 195 ILE A CA 1
ATOM 1545 C C . ILE A 1 195 ? 15.257 -3.689 19.483 1.00 85.38 195 ILE A C 1
ATOM 1547 O O . ILE A 1 195 ? 14.165 -3.306 19.900 1.00 85.38 195 ILE A O 1
ATOM 1551 N N . LEU A 1 196 ? 15.427 -4.103 18.223 1.00 81.31 196 LEU A N 1
ATOM 1552 C CA . LEU A 1 196 ? 14.361 -4.059 17.219 1.00 81.31 196 LEU A CA 1
ATOM 1553 C C . LEU A 1 196 ? 13.265 -5.083 17.514 1.00 81.31 196 LEU A C 1
ATOM 1555 O O . LEU A 1 196 ? 12.089 -4.733 17.501 1.00 81.31 196 LEU A O 1
ATOM 1559 N N . SER A 1 197 ? 13.635 -6.320 17.849 1.00 85.31 197 SER A N 1
ATOM 1560 C CA . SER A 1 197 ? 12.673 -7.353 18.251 1.00 85.31 197 SER A CA 1
ATOM 1561 C C . SER A 1 197 ? 11.904 -6.945 19.517 1.00 85.31 197 SER A C 1
ATOM 1563 O O . SER A 1 197 ? 10.682 -7.084 19.575 1.00 85.31 197 SER A O 1
ATOM 1565 N N . LYS A 1 198 ? 12.586 -6.350 20.507 1.00 83.75 198 LYS A N 1
ATOM 1566 C C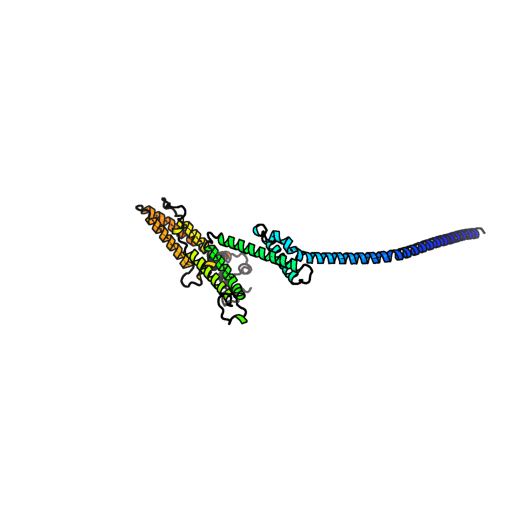A . LYS A 1 198 ? 11.947 -5.788 21.708 1.00 83.75 198 LYS A CA 1
ATOM 1567 C C . LYS A 1 198 ? 10.994 -4.644 21.363 1.00 83.75 198 LYS A C 1
ATOM 1569 O O . LYS A 1 198 ? 9.891 -4.608 21.897 1.00 83.75 198 LYS A O 1
ATOM 1574 N N . ALA A 1 199 ? 11.383 -3.745 20.459 1.00 81.38 199 ALA A N 1
ATOM 1575 C CA . ALA A 1 199 ? 10.541 -2.633 20.023 1.00 81.38 199 ALA A CA 1
ATOM 1576 C C . ALA A 1 199 ? 9.289 -3.110 19.272 1.00 81.38 199 ALA A C 1
ATOM 1578 O O . ALA A 1 199 ? 8.198 -2.619 19.543 1.00 81.38 199 ALA A O 1
ATOM 1579 N N . VAL A 1 200 ? 9.420 -4.089 18.370 1.00 81.94 200 VAL A N 1
ATOM 1580 C CA . VAL A 1 200 ? 8.285 -4.687 17.644 1.00 81.94 200 VAL A CA 1
ATOM 1581 C C . VAL A 1 200 ? 7.293 -5.328 18.620 1.00 81.94 200 VAL A C 1
ATOM 1583 O O . VAL A 1 200 ? 6.096 -5.044 18.556 1.00 81.94 200 VAL A O 1
ATOM 1586 N N . ASN A 1 201 ? 7.793 -6.109 19.581 1.00 83.38 201 ASN A N 1
ATOM 1587 C CA . ASN A 1 201 ? 6.971 -6.711 20.631 1.00 83.38 201 ASN A CA 1
ATOM 1588 C C . ASN A 1 201 ? 6.293 -5.667 21.528 1.00 83.38 201 ASN A C 1
ATOM 1590 O O . ASN A 1 201 ? 5.106 -5.797 21.835 1.00 83.38 201 ASN A O 1
ATOM 1594 N N . ALA A 1 202 ? 7.020 -4.615 21.917 1.00 82.38 202 ALA A N 1
ATOM 1595 C CA . ALA A 1 202 ? 6.476 -3.516 22.708 1.00 82.38 202 ALA A CA 1
ATOM 1596 C C . ALA A 1 202 ? 5.340 -2.806 21.961 1.00 82.38 202 ALA A C 1
ATOM 1598 O O . ALA A 1 202 ? 4.244 -2.697 22.493 1.00 82.38 202 ALA A O 1
ATOM 1599 N N . ILE A 1 203 ? 5.543 -2.438 20.690 1.00 82.44 203 ILE A N 1
ATOM 1600 C CA . ILE A 1 203 ? 4.511 -1.796 19.860 1.00 82.44 203 ILE A CA 1
ATOM 1601 C C . ILE A 1 203 ? 3.270 -2.686 19.730 1.00 82.44 203 ILE A C 1
ATOM 1603 O O . ILE A 1 203 ? 2.147 -2.193 19.849 1.00 82.44 203 ILE A O 1
ATOM 1607 N N . SER A 1 204 ? 3.448 -3.992 19.496 1.00 83.44 204 SER A N 1
ATOM 1608 C CA . SER A 1 204 ? 2.320 -4.926 19.414 1.00 83.44 204 SER A CA 1
ATOM 1609 C C . SER A 1 204 ?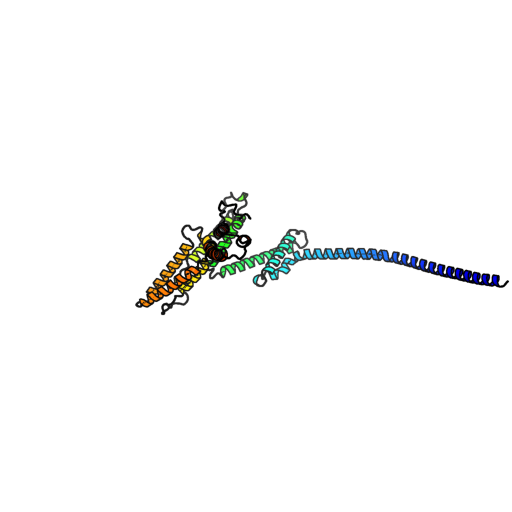 1.551 -5.011 20.734 1.00 83.44 204 SER A C 1
ATOM 1611 O O . SER A 1 204 ? 0.322 -5.095 20.715 1.00 83.44 204 SER A O 1
ATOM 1613 N N . THR A 1 205 ? 2.260 -5.002 21.862 1.00 85.12 205 THR A N 1
ATOM 1614 C CA . THR A 1 205 ? 1.663 -5.089 23.201 1.00 85.12 205 THR A CA 1
ATOM 1615 C C . THR A 1 205 ? 0.931 -3.795 23.548 1.00 85.12 205 THR A C 1
ATOM 1617 O O . THR A 1 205 ? -0.255 -3.836 23.868 1.00 85.12 205 THR A O 1
ATOM 1620 N N . ASP A 1 206 ? 1.576 -2.644 23.356 1.00 81.19 206 ASP A N 1
ATOM 1621 C CA . ASP A 1 206 ? 1.007 -1.317 23.600 1.00 81.19 206 ASP A CA 1
ATOM 1622 C C . ASP A 1 206 ? -0.247 -1.074 22.753 1.00 81.19 206 ASP A C 1
ATOM 1624 O O . ASP A 1 206 ? -1.241 -0.516 23.229 1.00 81.19 206 ASP A O 1
ATOM 1628 N N . LEU A 1 207 ? -0.235 -1.508 21.486 1.00 83.44 207 LEU A N 1
ATOM 1629 C CA . LEU A 1 207 ? -1.396 -1.402 20.607 1.00 83.44 207 LEU A CA 1
ATOM 1630 C C . LEU A 1 207 ? -2.559 -2.263 21.112 1.00 83.44 207 LEU A C 1
ATOM 1632 O O . LEU A 1 207 ? -3.697 -1.786 21.137 1.00 83.44 207 LEU A O 1
ATOM 1636 N N . ALA A 1 208 ? -2.284 -3.502 21.529 1.00 85.00 208 ALA A N 1
ATOM 1637 C CA . ALA A 1 208 ? -3.293 -4.396 22.089 1.00 85.00 208 ALA A CA 1
ATOM 1638 C C . ALA A 1 208 ? -3.885 -3.823 23.387 1.00 85.00 208 ALA A C 1
ATOM 1640 O O . ALA A 1 208 ? -5.107 -3.747 23.528 1.00 85.00 208 ALA A O 1
ATOM 1641 N N . GLU A 1 209 ? -3.044 -3.348 24.307 1.00 85.06 209 GLU A N 1
ATOM 1642 C CA . GLU A 1 209 ? -3.482 -2.709 25.551 1.00 85.06 209 GLU A CA 1
ATOM 1643 C C . GLU A 1 209 ? -4.307 -1.450 25.284 1.00 85.06 209 GLU A C 1
ATOM 1645 O O . GLU A 1 209 ? -5.377 -1.276 25.865 1.00 85.06 209 GLU A O 1
ATOM 1650 N N . THR A 1 210 ? -3.878 -0.602 24.347 1.00 83.12 210 THR A N 1
ATOM 1651 C CA . THR A 1 210 ? -4.614 0.611 23.967 1.00 83.12 210 THR A CA 1
ATOM 1652 C C . THR A 1 210 ? -5.976 0.271 23.356 1.00 83.12 210 THR A C 1
ATOM 1654 O O . THR A 1 210 ? -6.980 0.919 23.671 1.00 83.12 210 THR A O 1
ATOM 1657 N N . ALA A 1 211 ? -6.043 -0.751 22.495 1.00 84.81 211 ALA A N 1
ATOM 1658 C CA . ALA A 1 211 ? -7.294 -1.229 21.912 1.00 84.81 211 ALA A CA 1
ATOM 1659 C C . ALA A 1 211 ? -8.250 -1.744 22.998 1.00 84.81 211 ALA A C 1
ATOM 1661 O O . ALA A 1 211 ? -9.408 -1.319 23.036 1.00 84.81 211 ALA A O 1
ATOM 1662 N N . LYS A 1 212 ? -7.755 -2.575 23.928 1.00 85.75 212 LYS A N 1
ATOM 1663 C CA . LYS A 1 212 ? -8.519 -3.068 25.084 1.00 85.75 212 LYS A CA 1
ATOM 1664 C C . LYS A 1 212 ? -9.007 -1.912 25.948 1.00 85.75 212 LYS A C 1
ATOM 1666 O O . LYS A 1 212 ? -10.207 -1.784 26.169 1.00 85.75 212 LYS A O 1
ATOM 1671 N N . GLN A 1 213 ? -8.123 -1.009 26.366 1.00 83.81 213 GLN A N 1
ATOM 1672 C CA . GLN A 1 213 ? -8.499 0.151 27.173 1.00 83.81 213 GLN A CA 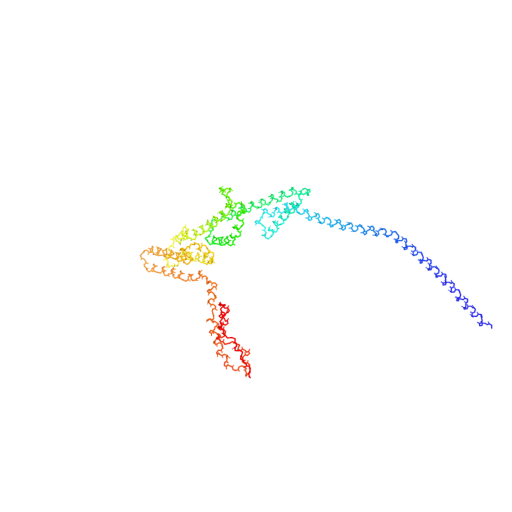1
ATOM 1673 C C . GLN A 1 213 ? -9.610 0.966 26.506 1.00 83.81 213 GLN A C 1
ATOM 1675 O O . GLN A 1 213 ? -10.562 1.353 27.176 1.00 83.81 213 GLN A O 1
ATOM 1680 N N . LYS A 1 214 ? -9.550 1.208 25.190 1.00 82.38 214 LYS A N 1
ATOM 1681 C CA . LYS A 1 214 ? -10.620 1.934 24.485 1.00 82.38 214 LYS A CA 1
ATOM 1682 C C . LYS A 1 214 ? -11.924 1.146 24.359 1.00 82.38 214 LYS A C 1
ATOM 1684 O O . LYS A 1 214 ? -12.983 1.767 24.404 1.00 82.38 214 LYS A O 1
ATOM 1689 N N . LEU A 1 215 ? -11.857 -0.174 24.189 1.00 83.00 215 LEU A N 1
ATOM 1690 C CA . LEU A 1 215 ? -13.031 -1.049 24.138 1.00 83.00 215 LEU A CA 1
ATOM 1691 C C . LEU A 1 215 ? -13.737 -1.126 25.495 1.00 83.00 215 LEU A C 1
ATOM 1693 O O . LEU A 1 215 ? -14.939 -0.891 25.566 1.00 83.00 215 LEU A O 1
ATOM 1697 N N . PHE A 1 216 ? -12.996 -1.402 26.569 1.00 82.38 216 PHE A N 1
ATOM 1698 C CA . PHE A 1 216 ? -13.549 -1.599 27.913 1.00 82.38 216 PHE A CA 1
ATOM 1699 C C . PHE A 1 216 ? -13.883 -0.289 28.638 1.00 82.38 216 PHE A C 1
ATOM 1701 O O . PHE A 1 216 ? -14.749 -0.282 29.508 1.00 82.38 216 PHE A O 1
ATOM 1708 N N . ASN A 1 217 ? -13.277 0.841 28.248 1.00 82.38 217 ASN A N 1
ATOM 1709 C CA . ASN A 1 217 ? -13.706 2.164 28.720 1.00 82.38 217 ASN A CA 1
ATOM 1710 C C . ASN A 1 217 ? -15.012 2.649 28.069 1.00 82.38 217 ASN A C 1
ATOM 1712 O O . ASN A 1 217 ? -15.477 3.751 28.388 1.00 82.38 217 ASN A O 1
ATOM 1716 N N . PHE A 1 218 ? -15.611 1.875 27.156 1.00 79.62 218 PHE A N 1
ATOM 1717 C CA . PHE A 1 218 ? -16.956 2.163 26.681 1.00 79.62 218 PHE A CA 1
ATOM 1718 C C . PHE A 1 218 ? -17.947 2.018 27.842 1.00 79.62 218 PHE A C 1
ATOM 1720 O O . PHE A 1 218 ? -18.161 0.932 28.374 1.00 79.62 218 PHE A O 1
ATOM 1727 N N . HIS A 1 219 ? -18.569 3.129 28.233 1.00 73.62 219 HIS A N 1
ATOM 1728 C CA . HIS A 1 219 ? -19.606 3.151 29.257 1.00 73.62 219 HIS A CA 1
ATOM 1729 C C . HIS A 1 219 ? -20.851 3.858 28.723 1.00 73.62 219 HIS A C 1
ATOM 1731 O O . HIS A 1 219 ? -20.773 5.059 28.430 1.00 73.62 219 HIS A O 1
ATOM 1737 N N . PRO A 1 220 ? -22.009 3.167 28.667 1.00 67.44 220 PRO A N 1
ATOM 1738 C CA . PRO A 1 220 ? -23.263 3.735 28.175 1.00 67.44 220 PRO A CA 1
ATOM 1739 C C . PRO A 1 220 ? -23.619 5.079 28.831 1.00 67.44 220 PRO A C 1
ATOM 1741 O O . PRO A 1 220 ? -24.034 6.016 28.155 1.00 67.44 220 PRO A O 1
ATOM 1744 N N . GLY A 1 221 ? -23.386 5.219 30.142 1.00 59.31 221 GLY A N 1
ATOM 1745 C CA . GLY A 1 221 ? -23.710 6.437 30.897 1.00 59.31 221 GLY A CA 1
ATOM 1746 C C . GLY A 1 221 ? -22.785 7.639 30.657 1.00 59.31 221 GLY A C 1
ATOM 1747 O O . GLY A 1 221 ? -23.135 8.754 31.032 1.00 59.31 221 GLY A O 1
ATOM 1748 N N . ARG A 1 222 ? -21.609 7.454 30.037 1.00 58.88 222 ARG A N 1
ATOM 1749 C CA . ARG A 1 222 ? -20.611 8.527 29.829 1.00 58.88 222 ARG A CA 1
ATOM 1750 C C . ARG A 1 222 ? -20.799 9.283 28.507 1.00 58.88 222 ARG A C 1
ATOM 1752 O O . ARG A 1 222 ? -20.246 10.368 28.350 1.00 58.88 222 ARG A O 1
ATOM 1759 N N . MET A 1 223 ? -21.582 8.734 27.573 1.00 55.03 223 MET A N 1
ATOM 1760 C CA . MET A 1 223 ? -21.859 9.344 26.262 1.00 55.03 223 MET A CA 1
ATOM 1761 C C . MET A 1 223 ? -22.763 10.588 26.328 1.00 55.03 223 MET A C 1
ATOM 1763 O O . MET A 1 223 ? -22.781 11.370 25.384 1.00 55.03 223 MET A O 1
ATOM 1767 N N . GLU A 1 224 ? -23.460 10.827 27.441 1.00 50.38 224 GLU A N 1
ATOM 1768 C CA . GLU A 1 224 ? -24.376 11.970 27.612 1.00 50.38 224 GLU A CA 1
ATOM 1769 C C . GLU A 1 224 ? -23.691 13.288 28.015 1.00 50.38 224 GLU A C 1
ATOM 1771 O O . GLU A 1 224 ? -24.361 14.280 28.295 1.00 50.38 224 GLU A O 1
ATOM 1776 N N . ALA A 1 225 ? -22.354 13.361 27.991 1.00 42.66 225 ALA A N 1
ATOM 1777 C CA . ALA A 1 225 ? -21.638 14.624 28.200 1.00 42.66 225 ALA A CA 1
ATOM 1778 C C . ALA A 1 225 ? -21.903 15.675 27.093 1.00 42.66 225 ALA A C 1
ATOM 1780 O O . ALA A 1 225 ? -21.446 16.812 27.208 1.00 42.66 225 ALA A O 1
ATOM 1781 N N . SER A 1 226 ? -22.662 15.328 26.045 1.00 39.50 226 SER A N 1
ATOM 1782 C CA . SER A 1 226 ? -23.135 16.255 25.019 1.00 39.50 226 SER A CA 1
ATOM 1783 C C . SER A 1 226 ? -24.671 16.259 24.949 1.00 39.50 226 SER A C 1
ATOM 1785 O O . SER A 1 226 ? -25.293 15.403 24.332 1.00 39.50 226 SER A O 1
ATOM 1787 N N . GLY A 1 227 ? -25.285 17.244 25.607 1.00 43.41 227 GLY A N 1
ATOM 1788 C CA . GLY A 1 227 ? -26.574 17.817 25.202 1.00 43.41 227 GLY A CA 1
ATOM 1789 C C . GLY A 1 227 ? -27.866 17.219 25.763 1.00 43.41 227 GLY A C 1
ATOM 1790 O O . GLY A 1 227 ? -28.734 17.997 26.153 1.00 43.41 227 GLY A O 1
ATOM 1791 N N . ASP A 1 228 ? -28.034 15.899 25.840 1.00 43.59 228 ASP A N 1
ATOM 1792 C CA . ASP A 1 228 ? -29.395 15.339 25.929 1.00 43.59 228 ASP A CA 1
ATOM 1793 C C . ASP A 1 228 ? -29.821 14.929 27.350 1.00 43.59 228 ASP A C 1
ATOM 1795 O O . ASP A 1 228 ? -29.926 13.761 27.716 1.00 43.59 228 ASP A O 1
ATOM 1799 N N . ARG A 1 229 ? -30.066 15.937 28.196 1.00 48.00 229 ARG A N 1
ATOM 1800 C CA . ARG A 1 229 ? -30.551 15.772 29.584 1.00 48.00 229 ARG A CA 1
ATOM 1801 C C . ARG A 1 229 ? -32.024 15.366 29.695 1.00 48.00 229 ARG A C 1
ATOM 1803 O O . ARG A 1 229 ? -32.578 15.387 30.796 1.00 48.00 229 ARG A O 1
ATOM 1810 N N . THR A 1 230 ? -32.696 15.039 28.596 1.00 50.16 230 THR A N 1
ATOM 1811 C CA . THR A 1 230 ? -34.123 14.732 28.648 1.00 50.16 230 THR A CA 1
ATOM 1812 C C . THR A 1 230 ? -34.332 13.229 28.748 1.00 50.16 230 THR A C 1
ATOM 1814 O O . THR A 1 230 ? -34.293 12.496 27.768 1.00 50.16 230 THR A O 1
ATOM 1817 N N . VAL A 1 231 ? -34.591 12.748 29.970 1.00 54.00 231 VAL A N 1
ATOM 1818 C CA . VAL A 1 231 ? -35.362 11.510 30.135 1.00 54.00 231 VAL A CA 1
ATOM 1819 C C . VAL A 1 231 ? -36.604 11.691 29.270 1.00 54.00 231 VAL A C 1
ATOM 1821 O O . VAL A 1 231 ? -37.382 12.614 29.525 1.00 54.00 231 VAL A O 1
ATOM 1824 N N . THR A 1 232 ? -36.752 10.881 28.220 1.00 56.47 232 THR A N 1
ATOM 1825 C CA . THR A 1 232 ? -37.931 10.895 27.353 1.00 56.47 232 THR A CA 1
ATOM 1826 C C . THR A 1 232 ? -39.152 10.765 28.258 1.00 56.47 232 THR A C 1
ATOM 1828 O O . THR A 1 232 ? -39.401 9.695 28.818 1.00 56.47 232 THR A O 1
ATOM 1831 N N . ARG A 1 233 ? -39.881 11.871 28.463 1.00 56.22 233 ARG A N 1
ATOM 1832 C CA . ARG A 1 233 ? -41.008 11.973 29.413 1.00 56.22 233 ARG A CA 1
ATOM 1833 C C . ARG A 1 233 ? -42.169 11.036 29.062 1.00 56.22 233 ARG A C 1
ATOM 1835 O O . ARG A 1 233 ? -43.081 10.868 29.868 1.00 56.22 233 ARG A O 1
ATOM 1842 N N . ASP A 1 234 ? -42.067 10.399 27.902 1.00 58.81 234 ASP A N 1
ATOM 1843 C CA . ASP A 1 234 ? -43.124 9.690 27.202 1.00 58.81 234 ASP A CA 1
ATOM 1844 C C . ASP A 1 234 ? -42.935 8.160 27.278 1.00 58.81 234 ASP A C 1
ATOM 1846 O O . ASP A 1 234 ? -43.723 7.409 26.717 1.00 58.81 234 ASP A O 1
ATOM 1850 N N . GLY A 1 235 ? -41.885 7.677 27.964 1.00 63.69 235 GLY A N 1
ATOM 1851 C CA . GLY A 1 235 ? -41.619 6.241 28.142 1.00 63.69 235 GLY A CA 1
ATOM 1852 C C . GLY A 1 235 ? -41.032 5.531 26.915 1.00 63.69 235 GLY A C 1
ATOM 1853 O O . GLY A 1 235 ? -40.921 4.309 26.923 1.00 63.69 235 GLY A O 1
ATOM 1854 N N . ASN A 1 236 ? -40.645 6.266 25.870 1.00 76.19 236 ASN A N 1
ATOM 1855 C CA . ASN A 1 236 ? -40.034 5.722 24.652 1.00 76.19 236 ASN A CA 1
ATOM 1856 C C . ASN A 1 236 ? -38.601 5.187 24.858 1.00 76.19 236 ASN A C 1
ATOM 1858 O O . ASN A 1 236 ? -37.986 5.345 25.916 1.00 76.19 236 ASN A O 1
ATOM 1862 N N . VAL A 1 237 ? -38.070 4.539 23.813 1.00 82.44 237 VAL A N 1
ATOM 1863 C CA . VAL A 1 237 ? -36.685 4.049 23.772 1.00 82.44 237 VAL A CA 1
ATOM 1864 C C . VAL A 1 237 ? -35.715 5.215 23.964 1.00 82.44 237 VAL A C 1
ATOM 1866 O O . VAL A 1 237 ? -35.749 6.210 23.244 1.00 82.44 237 VAL A O 1
ATOM 1869 N N . HIS A 1 238 ? -34.829 5.071 24.939 1.00 82.44 238 HIS A N 1
ATOM 1870 C CA . HIS A 1 238 ? -33.843 6.067 25.312 1.00 82.44 238 HIS A CA 1
ATOM 1871 C C . HIS A 1 238 ? -32.645 6.039 24.335 1.00 82.44 238 HIS A C 1
ATOM 1873 O O . HIS A 1 238 ? -32.184 4.945 23.985 1.00 82.44 238 HIS A O 1
ATOM 1879 N N . PRO A 1 239 ? -32.059 7.193 23.947 1.00 83.31 239 PRO A N 1
ATOM 1880 C CA . PRO A 1 239 ? -30.896 7.248 23.049 1.00 83.31 239 PRO A CA 1
ATOM 1881 C C . PRO A 1 239 ? -29.728 6.344 23.467 1.00 83.31 239 PRO A C 1
ATOM 1883 O O . PRO A 1 239 ? -29.130 5.679 22.626 1.00 83.31 239 PRO A O 1
ATOM 1886 N N . ILE A 1 240 ? -29.449 6.251 24.773 1.00 84.38 240 ILE A N 1
ATOM 1887 C CA . ILE A 1 240 ? -28.472 5.316 25.366 1.00 84.38 240 ILE A CA 1
ATOM 1888 C C . ILE A 1 240 ? -28.604 3.867 24.854 1.00 84.38 240 ILE A C 1
ATOM 1890 O O . ILE A 1 240 ? -27.585 3.233 24.584 1.00 84.38 240 ILE A O 1
ATOM 1894 N N . SER A 1 241 ? -29.828 3.363 24.654 1.00 85.75 241 SER A N 1
ATOM 1895 C CA . SER A 1 241 ? -30.090 2.016 24.133 1.00 85.75 241 SER A CA 1
ATOM 1896 C C . SER A 1 241 ? -29.668 1.917 22.671 1.00 85.75 241 SER A C 1
ATOM 1898 O O . SER A 1 241 ? -28.910 1.025 22.300 1.00 85.75 241 SER A O 1
ATOM 1900 N N . SER A 1 242 ? -30.084 2.877 21.841 1.00 85.25 242 SER A N 1
ATOM 1901 C CA . SER A 1 242 ? -29.716 2.918 20.420 1.00 85.25 242 SER A CA 1
ATOM 1902 C C . SER A 1 242 ? -28.206 3.069 20.219 1.00 85.25 242 SER A C 1
ATOM 1904 O O . SER A 1 242 ? -27.597 2.314 19.461 1.00 85.25 242 SER A O 1
ATOM 1906 N N . HIS A 1 243 ? -27.567 3.990 20.941 1.00 83.88 243 HIS A N 1
ATOM 1907 C CA . HIS A 1 243 ? -26.126 4.211 20.853 1.00 83.88 243 HIS A CA 1
ATOM 1908 C C . HIS A 1 243 ? -25.315 2.991 21.286 1.00 83.88 243 HIS A C 1
ATOM 1910 O O . HIS A 1 243 ? -24.365 2.620 20.597 1.00 83.88 243 HIS A O 1
ATOM 1916 N N . THR A 1 244 ? -25.711 2.342 22.383 1.00 86.06 244 THR A N 1
ATOM 1917 C CA . THR A 1 244 ? -25.017 1.150 22.883 1.00 86.06 244 THR A CA 1
ATOM 1918 C C . THR A 1 244 ? -25.135 -0.017 21.910 1.00 86.06 244 THR A C 1
ATOM 1920 O O . THR A 1 244 ? -24.137 -0.675 21.629 1.00 86.06 244 THR A O 1
ATOM 1923 N N . LEU A 1 245 ? -26.313 -0.245 21.324 1.00 86.06 245 LEU A N 1
ATOM 1924 C CA . LEU A 1 245 ? -26.483 -1.329 20.354 1.00 86.06 245 LEU A CA 1
ATOM 1925 C C . LEU A 1 245 ? -25.815 -1.036 19.011 1.00 86.06 245 LEU A C 1
ATOM 1927 O O . LEU A 1 245 ? -25.270 -1.947 18.401 1.00 86.06 245 LEU A O 1
ATOM 1931 N N . ASN A 1 246 ? -25.774 0.223 18.570 1.00 84.62 246 ASN A N 1
ATOM 1932 C CA . ASN A 1 246 ? -24.991 0.601 17.393 1.00 84.62 246 ASN A CA 1
ATOM 1933 C C . ASN A 1 246 ? -23.488 0.390 17.619 1.00 84.62 246 ASN A C 1
ATOM 1935 O O . ASN A 1 246 ? -22.787 -0.039 16.704 1.00 84.62 246 ASN A O 1
ATOM 1939 N N . PHE A 1 247 ? -22.986 0.671 18.824 1.00 85.25 247 PHE A N 1
ATOM 1940 C CA . PHE A 1 247 ? -21.611 0.345 19.195 1.00 85.25 247 PHE A CA 1
ATOM 1941 C C . PHE A 1 247 ? -21.372 -1.170 19.181 1.00 85.25 247 PHE A C 1
ATOM 1943 O O . PHE A 1 247 ? -20.441 -1.622 18.519 1.00 85.25 247 PHE A O 1
ATOM 1950 N N . LEU A 1 248 ? -22.236 -1.951 19.840 1.00 85.62 248 LEU A N 1
ATOM 1951 C CA . LEU A 1 248 ? -22.124 -3.410 19.861 1.00 85.62 248 LEU A CA 1
ATOM 1952 C C . LEU A 1 248 ? -22.184 -4.014 18.460 1.00 85.62 248 LEU A C 1
ATOM 1954 O O . LEU A 1 248 ? -21.360 -4.868 18.160 1.00 85.62 248 LEU A O 1
ATOM 1958 N N . ARG A 1 249 ? -23.068 -3.528 17.582 1.00 84.25 249 ARG A N 1
ATOM 1959 C CA . ARG A 1 249 ? -23.123 -3.950 16.177 1.00 84.25 249 ARG A CA 1
ATOM 1960 C C . ARG A 1 249 ? -21.783 -3.733 15.481 1.00 84.25 249 ARG A C 1
ATOM 1962 O O . ARG A 1 249 ? -21.209 -4.688 14.986 1.00 84.25 249 ARG A O 1
ATOM 1969 N N . LYS A 1 250 ? -21.230 -2.516 15.540 1.00 82.81 250 LYS A N 1
ATOM 1970 C CA . LYS A 1 250 ? -19.926 -2.208 14.924 1.00 82.81 250 LYS A CA 1
ATOM 1971 C C . LYS A 1 250 ? -18.784 -3.077 15.464 1.00 82.81 250 LYS A C 1
ATOM 1973 O O . LYS A 1 250 ? -17.840 -3.362 14.734 1.00 82.81 250 LYS A O 1
ATOM 1978 N N . VAL A 1 251 ? -18.825 -3.438 16.747 1.00 83.25 251 VAL A N 1
ATOM 1979 C CA . VAL A 1 251 ? -17.818 -4.312 17.368 1.00 83.25 251 VAL A CA 1
ATOM 1980 C C . VAL A 1 251 ? -18.016 -5.769 16.939 1.00 83.25 251 VAL A C 1
ATOM 1982 O O . VAL A 1 251 ? -17.039 -6.437 16.614 1.00 83.25 251 VAL A O 1
ATOM 1985 N N . CYS A 1 252 ? -19.258 -6.250 16.889 1.00 82.19 252 CYS A N 1
ATOM 1986 C CA . CYS A 1 252 ? -19.584 -7.613 16.471 1.00 82.19 252 CYS A CA 1
ATOM 1987 C C . CYS A 1 252 ? -19.371 -7.835 14.964 1.00 82.19 252 CYS A C 1
ATOM 1989 O O . CYS A 1 252 ? -18.914 -8.906 14.582 1.00 82.19 252 CYS A O 1
ATOM 1991 N N . ASP A 1 253 ? -19.561 -6.809 14.124 1.00 83.56 253 ASP A N 1
ATOM 1992 C CA . ASP A 1 253 ? -19.153 -6.818 12.708 1.00 83.56 253 ASP A CA 1
ATOM 1993 C C . ASP A 1 253 ? -17.641 -7.091 12.554 1.00 83.56 253 ASP A C 1
ATOM 1995 O O . ASP A 1 253 ? -17.180 -7.534 11.506 1.00 83.56 253 ASP A O 1
ATOM 1999 N N . GLN A 1 254 ? -16.853 -6.832 13.605 1.00 83.69 254 GLN A N 1
ATOM 2000 C CA . GLN A 1 254 ? -15.422 -7.125 13.695 1.00 83.69 254 GLN A CA 1
ATOM 2001 C C . GLN A 1 254 ? -15.135 -8.308 14.638 1.00 83.69 254 GLN A C 1
ATOM 2003 O O . GLN A 1 254 ? -14.168 -8.286 15.407 1.00 83.69 254 GLN A O 1
ATOM 2008 N N . ALA A 1 255 ? -15.954 -9.365 14.569 1.00 79.56 255 ALA A N 1
ATOM 2009 C CA . ALA A 1 255 ? -15.841 -10.549 15.425 1.00 79.56 255 ALA A CA 1
ATOM 2010 C C . ALA A 1 255 ? -14.449 -11.200 15.386 1.00 79.56 255 ALA A C 1
ATOM 2012 O O . ALA A 1 255 ? -13.903 -11.543 16.434 1.00 79.56 255 ALA A O 1
ATOM 2013 N N . LYS A 1 256 ? -13.846 -11.350 14.198 1.00 82.44 256 LYS A N 1
ATOM 2014 C CA . LYS A 1 256 ? -12.505 -11.941 14.050 1.00 82.44 256 LYS A CA 1
ATOM 2015 C C . LYS A 1 256 ? -11.419 -11.090 14.739 1.00 82.44 256 LYS A C 1
ATOM 2017 O O . LYS A 1 256 ? -10.760 -11.631 15.628 1.00 82.44 256 LYS A O 1
ATOM 2022 N N . PRO A 1 257 ? -11.252 -9.789 14.423 1.00 84.56 257 PRO A N 1
ATOM 2023 C CA . PRO A 1 257 ? -10.316 -8.921 15.143 1.00 84.56 257 PRO A CA 1
ATOM 2024 C C . PRO A 1 257 ? -10.519 -8.911 16.663 1.00 84.56 257 PRO A C 1
ATOM 2026 O O . PRO A 1 257 ? -9.545 -8.893 17.415 1.00 84.56 257 PRO A O 1
ATOM 2029 N N . LEU A 1 258 ? -11.774 -8.964 17.129 1.00 85.00 258 LEU A N 1
ATOM 2030 C CA . LEU A 1 258 ? -12.098 -9.010 18.556 1.00 85.00 258 LEU A CA 1
ATOM 2031 C C . LEU A 1 258 ? -11.655 -10.325 19.210 1.00 85.00 258 LEU A C 1
ATOM 2033 O O . LEU A 1 258 ? -11.008 -10.292 20.255 1.00 85.00 258 LEU A O 1
ATOM 2037 N N . LYS A 1 259 ? -11.958 -11.472 18.585 1.00 84.00 259 LYS A N 1
ATOM 2038 C CA . LYS A 1 259 ? -11.505 -12.797 19.042 1.00 84.00 259 LYS A CA 1
ATOM 2039 C C . LYS A 1 259 ? -9.971 -12.837 19.131 1.00 84.00 259 LYS A C 1
ATOM 2041 O O . LYS A 1 259 ? -9.438 -13.323 20.120 1.00 84.00 259 LYS A O 1
ATOM 2046 N N . ILE A 1 260 ? -9.267 -12.265 18.151 1.00 84.50 260 ILE A N 1
ATOM 2047 C CA . ILE A 1 260 ? -7.795 -12.206 18.118 1.00 84.50 260 ILE A CA 1
ATOM 2048 C C . ILE A 1 260 ? -7.230 -11.321 19.237 1.00 84.50 260 ILE A C 1
ATOM 2050 O O . ILE A 1 260 ? -6.281 -11.718 19.909 1.00 84.50 260 ILE A O 1
ATOM 2054 N N . LEU A 1 261 ? -7.812 -10.140 19.469 1.00 85.50 261 LEU A N 1
ATOM 2055 C CA . LEU A 1 261 ? -7.378 -9.235 20.539 1.00 85.50 261 LEU A CA 1
ATOM 2056 C C . LEU A 1 261 ? -7.513 -9.874 21.931 1.00 85.50 261 LEU A C 1
ATOM 2058 O O . LEU A 1 261 ? -6.670 -9.647 22.800 1.00 85.50 261 LEU A O 1
ATOM 2062 N N . LEU A 1 262 ? -8.571 -10.662 22.125 1.00 85.12 262 LEU A N 1
ATOM 2063 C CA . LEU A 1 262 ? -8.896 -11.314 23.392 1.00 85.12 262 LEU A CA 1
ATOM 2064 C C . LEU A 1 262 ? -8.255 -12.702 23.554 1.00 85.12 262 LEU A C 1
ATOM 2066 O O . LEU A 1 262 ? -8.228 -13.221 24.659 1.00 85.12 262 LEU A O 1
ATOM 2070 N N . ALA A 1 263 ? -7.685 -13.295 22.500 1.00 81.94 263 ALA A N 1
ATOM 2071 C CA . ALA A 1 263 ? -7.141 -14.658 22.535 1.00 81.94 263 ALA A CA 1
ATOM 2072 C C . ALA A 1 263 ? -6.011 -14.867 23.562 1.00 81.94 263 ALA A C 1
ATOM 2074 O O . ALA A 1 263 ? -5.790 -15.990 24.008 1.00 81.94 263 ALA A O 1
ATOM 2075 N N . LYS A 1 264 ? -5.282 -13.800 23.920 1.00 73.12 264 LYS A N 1
ATOM 2076 C CA . LYS A 1 264 ? -4.206 -13.846 24.925 1.00 73.12 264 LYS A CA 1
ATOM 2077 C C . LYS A 1 264 ? -4.706 -13.709 26.368 1.00 73.12 264 LYS A C 1
ATOM 2079 O O . LYS A 1 264 ? -3.937 -13.997 27.280 1.00 73.12 264 LYS A O 1
ATOM 2084 N N . ASP A 1 265 ? -5.951 -13.285 26.580 1.00 76.75 265 ASP A N 1
ATOM 2085 C CA . ASP A 1 265 ? -6.522 -13.110 27.914 1.00 76.75 265 ASP A CA 1
ATOM 2086 C C . ASP A 1 265 ? -7.366 -14.342 28.262 1.00 76.75 265 ASP A C 1
ATOM 2088 O O . ASP A 1 265 ? -8.377 -14.616 27.618 1.00 76.75 265 ASP A O 1
ATOM 2092 N N . SER A 1 266 ? -6.980 -15.092 29.296 1.00 65.75 266 SER A N 1
ATOM 2093 C CA . SER A 1 266 ? -7.732 -16.273 29.753 1.00 65.75 266 SER A CA 1
ATOM 2094 C C . SER A 1 266 ? -9.124 -15.936 30.294 1.00 65.75 266 SER A C 1
ATOM 2096 O O . SER A 1 266 ? -10.007 -16.792 30.315 1.00 65.75 266 SER A O 1
ATOM 2098 N N . ASP A 1 267 ? -9.322 -14.685 30.712 1.00 66.31 267 ASP A N 1
ATOM 2099 C CA . ASP A 1 267 ? -10.438 -14.301 31.575 1.00 66.31 267 ASP A CA 1
ATOM 2100 C C . ASP A 1 267 ? -11.561 -13.571 30.822 1.00 66.31 267 ASP A C 1
ATOM 2102 O O . ASP A 1 267 ? -12.626 -13.326 31.390 1.00 66.31 267 ASP A O 1
ATOM 2106 N N . VAL A 1 268 ? -11.353 -13.206 29.547 1.00 75.56 268 VAL A N 1
ATOM 2107 C CA . VAL A 1 268 ? -12.288 -12.343 28.810 1.00 75.56 268 VAL A CA 1
ATOM 2108 C C . VAL A 1 268 ? -12.553 -12.861 27.401 1.00 75.56 268 VAL A C 1
ATOM 2110 O O . VAL A 1 268 ? -11.758 -12.679 26.488 1.00 75.56 268 VAL A O 1
ATOM 2113 N N . SER A 1 269 ? -13.725 -13.465 27.199 1.00 80.38 269 SER A N 1
ATOM 2114 C CA . SER A 1 269 ? -14.203 -13.862 25.871 1.00 80.38 269 SER A CA 1
ATOM 2115 C C . SER A 1 269 ? -14.995 -12.739 25.193 1.00 80.38 269 SER A C 1
ATOM 2117 O O . SER A 1 269 ? -15.542 -11.853 25.853 1.00 80.38 269 SER A O 1
ATOM 2119 N N . ALA A 1 270 ? -15.124 -12.796 23.863 1.00 80.12 270 ALA A N 1
ATOM 2120 C CA . ALA A 1 270 ? -15.983 -11.870 23.118 1.00 80.12 270 ALA A CA 1
ATOM 2121 C C . ALA A 1 270 ? -17.438 -11.893 23.633 1.00 80.12 270 ALA A C 1
ATOM 2123 O O . ALA A 1 270 ? -18.083 -10.851 23.715 1.00 80.12 270 ALA A O 1
ATOM 2124 N N . VAL A 1 271 ? -17.925 -13.068 24.050 1.00 80.94 271 VAL A N 1
ATOM 2125 C CA . VAL A 1 271 ? -19.257 -13.239 24.649 1.00 80.94 271 VAL A CA 1
ATOM 2126 C C . VAL A 1 271 ? -19.339 -12.542 26.008 1.00 80.94 271 VAL A C 1
ATOM 2128 O O . VAL A 1 271 ? -20.275 -11.784 26.245 1.00 80.94 271 VAL A O 1
ATOM 2131 N N . ALA A 1 272 ? -18.335 -12.726 26.872 1.00 81.12 272 ALA A N 1
ATOM 2132 C CA . ALA A 1 272 ? -18.276 -12.074 28.181 1.00 81.12 272 ALA A CA 1
ATOM 2133 C C . ALA A 1 272 ? -18.188 -10.541 28.064 1.00 81.12 272 ALA A C 1
ATOM 2135 O O . ALA A 1 272 ? -18.791 -9.819 28.861 1.00 81.12 272 ALA A O 1
ATOM 2136 N N . PHE A 1 273 ? -17.486 -10.025 27.048 1.00 83.88 273 PHE A N 1
ATOM 2137 C CA . PHE A 1 273 ? -17.454 -8.591 26.749 1.00 83.88 273 PHE A CA 1
ATOM 2138 C C . PHE A 1 273 ? -18.846 -8.053 26.402 1.00 83.88 273 PHE A C 1
ATOM 2140 O O . PHE A 1 273 ? -19.286 -7.065 26.994 1.00 83.88 273 PHE A O 1
ATOM 2147 N N . VAL A 1 274 ? -19.554 -8.706 25.472 1.00 84.50 274 VAL A N 1
ATOM 2148 C CA . VAL A 1 274 ? -20.915 -8.302 25.085 1.00 84.50 274 VAL A CA 1
ATOM 2149 C C . VAL A 1 274 ? -21.849 -8.344 26.295 1.00 84.50 274 VAL A C 1
ATOM 2151 O O . VAL A 1 274 ? -22.563 -7.372 26.537 1.00 84.50 274 VAL A O 1
ATOM 2154 N N . ASP A 1 275 ? -21.790 -9.410 27.096 1.00 82.75 275 ASP A N 1
ATOM 2155 C CA . ASP A 1 275 ? -22.595 -9.559 28.315 1.00 82.75 275 ASP A CA 1
ATOM 2156 C C . ASP A 1 275 ? -22.321 -8.445 29.339 1.00 82.75 275 ASP A C 1
ATOM 2158 O O . ASP A 1 275 ? -23.242 -7.847 29.900 1.00 82.75 275 ASP A O 1
ATOM 2162 N N . THR A 1 276 ? -21.052 -8.061 29.502 1.00 85.56 276 THR A N 1
ATOM 2163 C CA . THR A 1 276 ? -20.651 -6.943 30.367 1.00 85.56 276 THR A CA 1
ATOM 2164 C C . THR A 1 276 ? -21.252 -5.618 29.889 1.00 85.56 276 THR A C 1
ATOM 2166 O O . THR A 1 276 ? -21.802 -4.862 30.692 1.00 85.56 276 THR A O 1
ATOM 2169 N N . VAL A 1 277 ? -21.193 -5.322 28.586 1.00 85.12 277 VAL A N 1
ATOM 2170 C CA . VAL A 1 277 ? -21.754 -4.081 28.019 1.00 85.12 277 VAL A CA 1
ATOM 2171 C C . VAL A 1 277 ? -23.281 -4.055 28.141 1.00 85.12 277 VAL A C 1
ATOM 2173 O O . VAL A 1 277 ? -23.852 -3.015 28.480 1.00 85.12 277 VAL A O 1
ATOM 2176 N N . ILE A 1 278 ? -23.953 -5.187 27.916 1.00 86.44 278 ILE A N 1
ATOM 2177 C CA . ILE A 1 278 ? -25.407 -5.308 28.083 1.00 86.44 278 ILE A CA 1
ATOM 2178 C C . ILE A 1 278 ? -25.807 -5.146 29.551 1.00 86.44 278 ILE A C 1
ATOM 2180 O O . ILE A 1 278 ? -26.722 -4.378 29.847 1.00 86.44 278 ILE A O 1
ATOM 2184 N N . THR A 1 279 ? -25.086 -5.771 30.479 1.00 86.88 279 THR A N 1
ATOM 2185 C CA . THR A 1 279 ? -25.313 -5.613 31.922 1.00 86.88 279 THR A CA 1
ATOM 2186 C C . THR A 1 279 ? -25.149 -4.153 32.354 1.00 86.88 279 THR A C 1
ATOM 2188 O O . THR A 1 279 ? -25.992 -3.616 33.078 1.00 86.88 279 THR A O 1
ATOM 2191 N N . GLN A 1 280 ? -24.123 -3.459 31.849 1.00 86.94 280 GLN A N 1
ATOM 2192 C CA . GLN A 1 280 ? -23.936 -2.024 32.089 1.00 86.94 280 GLN A CA 1
ATOM 2193 C C . GLN A 1 280 ? -25.078 -1.176 31.510 1.00 86.94 280 GLN A C 1
ATOM 2195 O O . GLN A 1 280 ? -25.518 -0.221 32.155 1.00 86.94 280 GLN A O 1
ATOM 2200 N N . LEU A 1 281 ? -25.587 -1.513 30.319 1.00 87.62 281 LEU A N 1
ATOM 2201 C CA . LEU A 1 281 ? -26.734 -0.831 29.716 1.00 87.62 281 LEU A CA 1
ATOM 2202 C C . LEU A 1 281 ? -28.008 -1.029 30.544 1.00 87.62 281 LEU A C 1
ATOM 2204 O O . LEU A 1 281 ? -28.708 -0.056 30.825 1.00 87.62 281 LEU A O 1
ATOM 2208 N N . ILE A 1 282 ? -28.292 -2.262 30.969 1.00 86.12 282 ILE A N 1
ATOM 2209 C CA . ILE A 1 282 ? -29.441 -2.591 31.823 1.00 86.12 282 ILE A CA 1
ATOM 2210 C C . ILE A 1 282 ? -29.356 -1.815 33.141 1.00 86.12 282 ILE A C 1
ATOM 2212 O O . ILE A 1 282 ? -30.341 -1.201 33.559 1.00 86.12 282 ILE A O 1
ATOM 2216 N N . GLY A 1 283 ? -28.175 -1.770 33.764 1.00 85.94 283 GLY A N 1
ATOM 2217 C CA . GLY A 1 283 ? -27.933 -0.980 34.972 1.00 85.94 283 GLY A CA 1
ATOM 2218 C C . GLY A 1 283 ? -28.173 0.518 34.757 1.00 85.94 283 GLY A C 1
ATOM 2219 O O . GLY A 1 283 ? -28.876 1.151 35.546 1.00 85.94 283 GLY A O 1
ATOM 2220 N N . ALA A 1 284 ? -27.665 1.085 33.658 1.00 86.94 284 ALA A N 1
ATOM 2221 C CA . ALA A 1 284 ? -27.856 2.497 33.320 1.00 86.94 284 ALA A CA 1
ATOM 2222 C C . ALA A 1 284 ? -29.331 2.852 33.053 1.00 86.94 284 ALA A C 1
ATOM 2224 O O . ALA A 1 284 ? -29.807 3.903 33.487 1.00 86.94 284 ALA A O 1
ATOM 2225 N N . LEU A 1 285 ? -30.069 1.971 32.373 1.00 86.06 285 LEU A N 1
ATOM 2226 C CA . LEU A 1 285 ? -31.502 2.131 32.125 1.00 86.06 285 LEU A CA 1
ATOM 2227 C C . LEU A 1 285 ? -32.317 2.029 33.413 1.00 86.06 285 LEU A C 1
ATOM 2229 O O . LEU A 1 285 ? -33.208 2.847 33.627 1.00 86.06 285 LEU A O 1
ATOM 2233 N N . THR A 1 286 ? -31.983 1.086 34.293 1.00 85.94 286 THR A N 1
ATOM 2234 C CA . THR A 1 286 ? -32.649 0.924 35.595 1.00 85.94 286 THR A CA 1
ATOM 2235 C C . THR A 1 286 ? -32.431 2.156 36.473 1.00 85.94 286 THR A C 1
ATOM 2237 O O . THR A 1 286 ? -33.393 2.728 36.982 1.00 85.94 286 THR A O 1
ATOM 2240 N N . ALA A 1 287 ? -31.192 2.657 36.542 1.00 87.25 287 ALA A N 1
ATOM 2241 C CA . ALA A 1 287 ? -30.866 3.879 37.274 1.00 87.25 287 ALA A CA 1
ATOM 2242 C C . ALA A 1 287 ? -31.606 5.115 36.730 1.00 87.25 2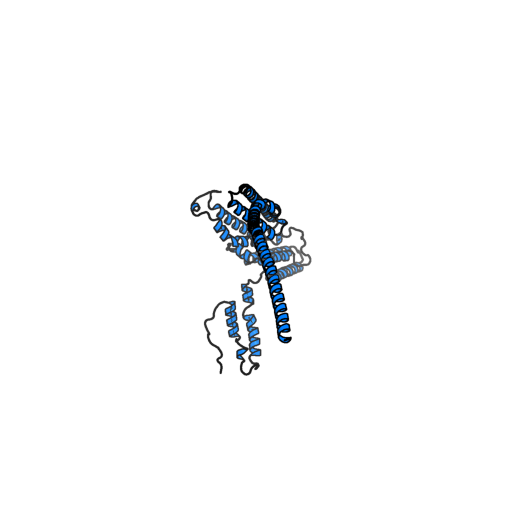87 ALA A C 1
ATOM 2244 O O . ALA A 1 287 ? -32.019 5.978 37.503 1.00 87.25 287 ALA A O 1
ATOM 2245 N N . LYS A 1 288 ? -31.805 5.211 35.406 1.00 83.69 288 LYS A N 1
ATOM 2246 C CA . LYS A 1 288 ? -32.635 6.262 34.787 1.00 83.69 288 LYS A CA 1
ATOM 2247 C C . LYS A 1 288 ? -34.121 6.078 35.091 1.00 83.69 288 LYS A C 1
ATOM 2249 O O . LYS A 1 288 ? -34.811 7.061 35.348 1.00 83.69 288 LYS A O 1
ATOM 2254 N N . ALA A 1 289 ? -34.613 4.843 35.104 1.00 82.94 289 ALA A N 1
ATOM 2255 C CA . ALA A 1 289 ? -35.998 4.535 35.438 1.00 82.94 289 ALA A CA 1
ATOM 2256 C C . ALA A 1 289 ? -36.329 4.940 36.889 1.00 82.94 289 ALA A C 1
ATOM 2258 O O . ALA A 1 289 ? -37.400 5.484 37.149 1.00 82.94 289 ALA A O 1
ATOM 2259 N N . ASP A 1 290 ? -35.381 4.787 37.819 1.00 84.19 290 ASP A N 1
ATOM 2260 C CA . ASP A 1 290 ? -35.522 5.222 39.217 1.00 84.19 290 ASP A CA 1
ATOM 2261 C C . ASP A 1 290 ? -35.577 6.751 39.398 1.00 84.19 290 ASP A C 1
ATOM 2263 O O . ASP A 1 290 ? -36.060 7.246 40.421 1.00 84.19 290 ASP A O 1
ATOM 2267 N N . GLN A 1 291 ? -35.146 7.532 38.400 1.00 83.44 291 GLN A N 1
ATOM 2268 C CA . GLN A 1 291 ? -35.283 8.995 38.420 1.00 83.44 291 GLN A CA 1
ATOM 2269 C C . GLN A 1 291 ? -36.737 9.450 38.199 1.00 83.44 291 GLN A C 1
ATOM 2271 O O . GLN A 1 291 ? -37.086 10.576 38.563 1.00 83.44 291 GLN A O 1
ATOM 2276 N N . LEU A 1 292 ? -37.611 8.587 37.662 1.00 77.88 292 LEU A N 1
ATOM 2277 C CA . LEU A 1 292 ? -39.038 8.850 37.429 1.00 77.88 292 LEU A CA 1
ATOM 2278 C C . LEU A 1 292 ? -39.865 8.690 38.722 1.00 77.88 292 LEU A C 1
ATOM 2280 O O . LEU A 1 292 ? -40.775 7.864 38.815 1.00 77.88 292 LEU A O 1
ATOM 2284 N N . LYS A 1 293 ? -39.550 9.493 39.747 1.00 71.81 293 LYS A N 1
ATOM 2285 C CA . LYS A 1 293 ? -40.193 9.422 41.071 1.00 71.81 293 LYS A CA 1
ATOM 2286 C C . LYS A 1 293 ? -41.716 9.611 40.986 1.00 71.81 293 LYS A C 1
ATOM 2288 O O . LYS A 1 293 ? -42.198 10.587 40.413 1.00 71.81 293 LYS A O 1
ATOM 2293 N N . GLY A 1 294 ? -42.470 8.697 41.604 1.00 68.69 294 GLY A N 1
ATOM 2294 C CA . GLY A 1 294 ? -43.929 8.792 41.767 1.00 68.69 294 GLY A CA 1
ATOM 2295 C C . GLY A 1 294 ? -44.775 8.341 40.568 1.00 68.69 294 GLY A C 1
ATOM 2296 O O . GLY A 1 294 ? -45.993 8.492 40.616 1.00 68.69 294 GLY A O 1
ATOM 2297 N N . ARG A 1 295 ? -44.175 7.788 39.501 1.00 76.38 295 ARG A N 1
ATOM 2298 C CA . ARG A 1 295 ? -44.890 7.292 38.307 1.00 76.38 295 ARG A CA 1
ATOM 2299 C C . ARG A 1 295 ? -44.523 5.838 37.991 1.00 76.38 295 ARG A C 1
ATOM 2301 O O . ARG A 1 295 ? -43.836 5.570 37.009 1.00 76.38 295 ARG A O 1
ATOM 2308 N N . GLU A 1 296 ? -45.002 4.901 38.808 1.00 79.62 296 GLU A N 1
ATOM 2309 C CA . GLU A 1 296 ? -44.647 3.475 38.689 1.00 79.62 296 GLU A CA 1
ATOM 2310 C C . GLU A 1 296 ? -45.028 2.879 37.323 1.00 79.62 296 GLU A C 1
ATOM 2312 O O . GLU A 1 296 ? -44.228 2.196 36.693 1.00 79.62 296 GLU A O 1
ATOM 2317 N N . SER A 1 297 ? -46.205 3.216 36.793 1.00 77.94 297 SER A N 1
ATOM 2318 C CA . SER A 1 297 ? -46.635 2.766 35.461 1.00 77.94 297 SER A CA 1
ATOM 2319 C C . SER A 1 297 ? -45.715 3.257 34.336 1.00 77.94 297 SER A C 1
ATOM 2321 O O . SER A 1 297 ? -45.417 2.508 33.408 1.00 77.94 297 SER A O 1
ATOM 2323 N N . LEU A 1 298 ? -45.218 4.494 34.431 1.00 79.31 298 LEU A N 1
ATOM 2324 C CA . LEU A 1 298 ? -44.298 5.072 33.449 1.00 79.31 298 LEU A CA 1
ATOM 2325 C C . LEU A 1 298 ? -42.900 4.450 33.549 1.00 79.31 298 LEU A C 1
ATOM 2327 O O . LEU A 1 298 ? -42.258 4.232 32.525 1.00 79.31 298 LEU A O 1
ATOM 2331 N N . LYS A 1 299 ? -42.450 4.131 34.770 1.00 81.69 299 LYS A N 1
ATOM 2332 C CA . LYS A 1 299 ? -41.205 3.395 35.017 1.00 81.69 299 LYS A CA 1
ATOM 2333 C C . LYS A 1 299 ? -41.240 2.024 34.337 1.00 81.69 299 LYS A C 1
ATOM 2335 O O . LYS A 1 299 ? -40.317 1.687 33.599 1.00 81.69 299 LYS A O 1
ATOM 2340 N N . GLN A 1 300 ? -42.323 1.270 34.532 1.00 78.56 300 GLN A N 1
ATOM 2341 C CA . GLN A 1 300 ? -42.499 -0.044 33.907 1.00 78.56 300 GLN A CA 1
ATOM 2342 C C . GLN A 1 300 ? -42.571 0.059 32.376 1.00 78.56 300 GLN A C 1
ATOM 2344 O O . GLN A 1 300 ? -41.885 -0.688 31.682 1.00 78.56 300 GLN A O 1
ATOM 2349 N N . LEU A 1 301 ? -43.320 1.029 31.838 1.00 80.12 301 LEU A N 1
ATOM 2350 C CA . LEU A 1 301 ? -43.415 1.255 30.391 1.00 80.12 301 LEU A CA 1
ATOM 2351 C C . LEU A 1 301 ? -42.053 1.596 29.764 1.00 80.12 301 LEU A C 1
ATOM 2353 O O . LEU A 1 301 ? -41.690 1.044 28.726 1.00 80.12 301 LEU A O 1
ATOM 2357 N N . PHE A 1 302 ? -41.275 2.462 30.420 1.00 82.44 302 PHE A N 1
ATOM 2358 C CA . PHE A 1 302 ? -39.924 2.818 29.992 1.00 82.44 302 PHE A CA 1
ATOM 2359 C C . PHE A 1 302 ? -38.999 1.595 29.930 1.00 82.44 302 PHE A C 1
ATOM 2361 O O . PHE A 1 302 ? -38.290 1.411 28.937 1.00 82.44 302 PHE A O 1
ATOM 2368 N N . LEU A 1 303 ? -39.014 0.746 30.963 1.00 83.56 303 LEU A N 1
ATOM 2369 C CA . LEU A 1 303 ? -38.196 -0.468 31.002 1.00 83.56 303 LEU A CA 1
ATOM 2370 C C . LEU A 1 303 ? -38.622 -1.473 29.928 1.00 83.56 303 LEU A C 1
ATOM 2372 O O . LEU A 1 303 ? -37.761 -1.973 29.211 1.00 83.56 303 LEU A O 1
ATOM 2376 N N . ILE A 1 304 ? -39.927 -1.711 29.754 1.00 82.12 304 ILE A N 1
ATOM 2377 C CA . ILE A 1 304 ? -40.457 -2.616 28.720 1.00 82.12 304 ILE A CA 1
ATOM 2378 C C . ILE A 1 304 ? -40.015 -2.168 27.326 1.00 82.12 304 ILE A C 1
ATOM 2380 O O . ILE A 1 304 ? -39.516 -2.982 26.550 1.00 82.12 304 ILE A O 1
ATOM 2384 N N . ASN A 1 305 ? -40.136 -0.878 27.016 1.00 84.31 305 ASN A N 1
ATOM 2385 C CA . ASN A 1 305 ? -39.764 -0.362 25.702 1.00 84.31 305 ASN A CA 1
ATOM 2386 C C . ASN A 1 305 ? -38.258 -0.480 25.445 1.00 84.31 305 ASN A C 1
ATOM 2388 O O . ASN A 1 305 ? -37.840 -0.905 24.367 1.00 84.31 305 ASN A O 1
ATOM 2392 N N . ASN A 1 306 ? -37.426 -0.140 26.432 1.00 86.12 306 ASN A N 1
ATOM 2393 C CA . ASN A 1 306 ? -35.975 -0.199 26.273 1.00 86.12 306 ASN A CA 1
ATOM 2394 C C . ASN A 1 306 ? -35.438 -1.635 26.262 1.00 86.12 306 ASN A C 1
ATOM 2396 O O . ASN A 1 306 ? -34.622 -1.964 25.404 1.00 86.12 306 ASN A O 1
ATOM 2400 N N . PHE A 1 307 ? -35.907 -2.508 27.155 1.00 87.06 307 PHE A N 1
ATOM 2401 C CA . PHE A 1 307 ? -35.513 -3.919 27.161 1.00 87.06 307 PHE A CA 1
ATOM 2402 C C . PHE A 1 307 ? -36.048 -4.660 25.940 1.00 87.06 307 PHE A C 1
ATOM 2404 O O . PHE A 1 307 ? -35.313 -5.446 25.351 1.00 87.06 307 PHE A O 1
ATOM 2411 N N . GLY A 1 308 ? -37.272 -4.355 25.498 1.00 77.94 308 GLY A N 1
ATOM 2412 C CA . GLY A 1 308 ? -37.815 -4.867 24.242 1.00 77.94 308 GLY A CA 1
ATOM 2413 C C . GLY A 1 308 ? -36.968 -4.447 23.039 1.00 77.94 308 GLY A C 1
ATOM 2414 O O . GLY A 1 308 ? -36.628 -5.279 22.202 1.00 77.94 308 GLY A O 1
ATOM 2415 N N . TYR A 1 309 ? -36.544 -3.179 22.980 1.00 85.69 309 TYR A N 1
ATOM 2416 C CA . TYR A 1 309 ? -35.630 -2.704 21.939 1.00 85.69 309 TYR A CA 1
ATOM 2417 C C . TYR A 1 309 ? -34.283 -3.443 21.962 1.00 85.69 309 TYR A C 1
ATOM 2419 O O . TYR A 1 309 ? -33.791 -3.854 20.909 1.00 85.69 309 TYR A O 1
ATOM 2427 N N . VAL A 1 310 ? -33.706 -3.643 23.152 1.00 83.88 310 VAL A N 1
ATOM 2428 C CA . VAL A 1 310 ? -32.449 -4.383 23.338 1.00 83.88 310 VAL A CA 1
ATOM 2429 C C . VAL A 1 310 ? -32.589 -5.837 22.889 1.00 83.88 310 VAL A C 1
ATOM 2431 O O . VAL A 1 310 ? -31.805 -6.283 22.053 1.00 83.88 310 VAL A O 1
ATOM 2434 N N . ALA A 1 311 ? -33.620 -6.543 23.359 1.00 82.25 311 ALA A N 1
ATOM 2435 C CA . ALA A 1 311 ? -33.881 -7.941 23.021 1.00 82.25 311 ALA A CA 1
ATOM 2436 C C . ALA A 1 311 ? -34.104 -8.156 21.515 1.00 82.25 311 ALA A C 1
ATOM 2438 O O . ALA A 1 311 ? -33.577 -9.108 20.950 1.00 82.25 311 ALA A O 1
ATOM 2439 N N . ASN A 1 312 ? -34.818 -7.246 20.846 1.00 82.69 312 ASN A N 1
ATOM 2440 C CA . ASN A 1 312 ? -35.075 -7.349 19.406 1.00 82.69 312 ASN A CA 1
ATOM 2441 C C . ASN A 1 312 ? -33.843 -7.008 18.549 1.00 82.69 312 ASN A C 1
ATOM 2443 O O . ASN A 1 312 ? -33.689 -7.513 17.437 1.00 82.69 312 ASN A O 1
ATOM 2447 N N . SER A 1 313 ? -32.952 -6.151 19.044 1.00 82.12 313 SER A N 1
ATOM 2448 C CA . SER A 1 313 ? -31.798 -5.662 18.277 1.00 82.12 313 SER A CA 1
ATOM 2449 C C . SER A 1 313 ? -30.528 -6.498 18.476 1.00 82.12 313 SER A C 1
ATOM 2451 O O . SER A 1 313 ? -29.676 -6.519 17.588 1.00 82.12 313 SER A O 1
ATOM 2453 N N . LEU A 1 314 ? -30.393 -7.195 19.609 1.00 80.69 314 LEU A N 1
ATOM 2454 C CA . LEU A 1 314 ? -29.257 -8.072 19.931 1.00 80.69 314 LEU A CA 1
ATOM 2455 C C . LEU A 1 314 ? -29.002 -9.173 18.882 1.00 80.69 314 LEU A C 1
ATOM 2457 O O . LEU A 1 314 ? -27.858 -9.287 18.440 1.00 80.69 314 LEU A O 1
ATOM 2461 N N . PRO A 1 315 ? -30.022 -9.920 18.403 1.00 79.00 315 PRO A N 1
ATOM 2462 C CA . PRO A 1 315 ? -29.837 -10.932 17.359 1.00 79.00 315 PRO A CA 1
ATOM 2463 C C . PRO A 1 315 ? -29.253 -10.373 16.058 1.00 79.00 315 PRO A C 1
ATOM 2465 O O . PRO A 1 315 ? -28.574 -11.084 15.334 1.00 79.00 315 PRO A O 1
ATOM 2468 N N . HIS A 1 316 ? -29.475 -9.087 15.775 1.00 73.62 316 HIS A N 1
ATOM 2469 C CA . HIS A 1 316 ? -28.964 -8.413 14.579 1.00 73.62 316 HIS A CA 1
ATOM 2470 C C . HIS A 1 316 ? -27.523 -7.901 14.739 1.00 73.62 316 HIS A C 1
ATOM 2472 O O . HIS A 1 316 ? -26.982 -7.310 13.807 1.00 73.62 316 HIS A O 1
ATOM 2478 N N . CYS A 1 317 ? -26.924 -8.033 15.925 1.00 68.31 317 CYS A N 1
ATOM 2479 C CA . CYS A 1 317 ? -25.523 -7.680 16.154 1.00 68.31 317 CYS A CA 1
ATOM 2480 C C . CYS A 1 317 ? -24.597 -8.868 15.883 1.00 68.31 317 CYS A C 1
ATOM 2482 O O . CYS A 1 317 ? -23.462 -8.663 15.475 1.00 68.31 317 CYS A O 1
ATOM 2484 N N . VAL A 1 318 ? -25.070 -10.096 16.091 1.00 62.88 318 VAL A N 1
ATOM 2485 C CA . VAL A 1 318 ? -24.296 -11.313 15.838 1.00 62.88 318 VAL A CA 1
ATOM 2486 C C . VAL A 1 318 ? -24.598 -11.762 14.413 1.00 62.88 318 VAL A C 1
ATOM 2488 O O . VAL A 1 318 ? -25.686 -12.263 14.142 1.00 62.88 318 VAL A O 1
ATOM 2491 N N . GLN A 1 319 ? -23.663 -11.552 13.485 1.00 56.75 319 GLN A N 1
ATOM 2492 C CA . GLN A 1 319 ? -23.742 -12.263 12.211 1.00 56.75 319 GLN A CA 1
ATOM 2493 C C . GLN A 1 319 ? -23.548 -13.758 12.503 1.00 56.75 319 GLN A C 1
ATOM 2495 O O . GLN A 1 319 ? -22.665 -14.085 13.301 1.00 56.75 319 GLN A O 1
ATOM 2500 N N . PRO A 1 320 ? -24.366 -14.661 11.934 1.00 51.62 320 PRO A N 1
ATOM 2501 C CA . PRO A 1 320 ? -24.085 -16.089 12.019 1.00 51.62 320 PRO A CA 1
ATOM 2502 C C . PRO A 1 320 ? -22.661 -16.320 11.500 1.00 51.62 320 PRO A C 1
ATOM 2504 O O . PRO A 1 320 ? -22.331 -15.854 10.409 1.00 51.62 320 PRO A O 1
ATOM 2507 N N . ASP A 1 321 ? -21.808 -16.970 12.302 1.00 51.84 321 ASP A N 1
ATOM 2508 C CA . ASP A 1 321 ? -20.488 -17.411 11.836 1.00 51.84 321 ASP A CA 1
ATOM 2509 C C . ASP A 1 321 ? -20.704 -18.223 10.531 1.00 51.84 321 ASP A C 1
ATOM 2511 O O . ASP A 1 321 ? -21.745 -18.863 10.374 1.00 51.84 321 ASP A O 1
ATOM 2515 N N . ASP A 1 322 ? -19.751 -18.249 9.589 1.00 49.53 322 ASP A N 1
ATOM 2516 C CA . ASP A 1 322 ? -19.882 -19.070 8.362 1.00 49.53 322 ASP A CA 1
ATOM 2517 C C . ASP A 1 322 ? -20.217 -20.543 8.695 1.00 49.53 322 ASP A C 1
ATOM 2519 O O . ASP A 1 322 ? -20.985 -21.192 7.988 1.00 49.53 322 ASP A O 1
ATOM 2523 N N . ALA A 1 323 ? -19.742 -21.028 9.850 1.00 49.56 323 ALA A N 1
ATOM 2524 C CA . ALA A 1 323 ? -20.074 -22.336 10.416 1.00 49.56 323 ALA A CA 1
ATOM 2525 C C . ALA A 1 323 ? -21.554 -22.486 10.831 1.00 49.56 323 ALA A C 1
ATOM 2527 O O . ALA A 1 323 ? -22.096 -23.589 10.799 1.00 49.56 323 ALA A O 1
ATOM 2528 N N . ASP A 1 324 ? -22.221 -21.404 11.233 1.00 50.66 324 ASP A N 1
ATOM 2529 C CA . ASP A 1 324 ? -23.657 -21.380 11.524 1.00 50.66 324 ASP A CA 1
ATOM 2530 C C . ASP A 1 324 ? -24.493 -21.175 10.252 1.00 50.66 324 ASP A C 1
ATOM 2532 O O . ASP A 1 324 ? -25.605 -21.695 10.177 1.00 50.66 324 ASP A O 1
ATOM 2536 N N . LEU A 1 325 ? -23.947 -20.522 9.217 1.00 50.66 325 LEU A N 1
ATOM 2537 C CA . LEU A 1 325 ? -24.541 -20.488 7.874 1.00 50.66 325 LEU A CA 1
ATOM 2538 C C . LEU A 1 325 ? -24.518 -21.878 7.213 1.00 50.66 325 LEU A C 1
ATOM 2540 O O . LEU A 1 325 ? -25.528 -22.316 6.662 1.00 50.66 325 LEU A O 1
ATOM 2544 N N . GLU A 1 326 ? -23.401 -22.604 7.330 1.00 49.09 326 GLU A N 1
ATOM 2545 C CA . GLU A 1 326 ? -23.275 -24.009 6.915 1.00 49.09 326 GLU A CA 1
ATOM 2546 C C . GLU A 1 326 ? -24.213 -24.928 7.711 1.00 49.09 326 GLU A C 1
ATOM 2548 O O . GLU A 1 326 ? -24.790 -25.864 7.148 1.00 49.09 326 GLU A O 1
ATOM 2553 N N . LYS A 1 327 ? -24.450 -24.627 8.998 1.00 50.38 327 LYS A N 1
ATOM 2554 C CA . LYS A 1 327 ? -25.470 -25.320 9.800 1.00 50.38 327 LYS A CA 1
ATOM 2555 C C . LYS A 1 327 ? -26.905 -24.941 9.436 1.00 50.38 327 LYS A C 1
ATOM 2557 O O . LYS A 1 327 ? -27.798 -25.779 9.460 1.00 50.38 327 LYS A O 1
ATOM 2562 N N . GLN A 1 328 ? -27.179 -23.703 9.049 1.00 49.25 328 GLN A N 1
ATOM 2563 C CA . GLN A 1 328 ? -28.515 -23.314 8.588 1.00 49.25 328 GLN A CA 1
ATOM 2564 C C . GLN A 1 328 ? -28.856 -23.875 7.201 1.00 49.25 328 GLN A C 1
ATOM 2566 O O . GLN A 1 328 ? -30.032 -24.085 6.901 1.00 49.25 328 GLN A O 1
ATOM 2571 N N . LEU A 1 329 ? -27.851 -24.180 6.375 1.00 54.56 329 LEU A N 1
ATOM 2572 C CA . LEU A 1 329 ? -28.025 -24.788 5.052 1.00 54.56 329 LEU A CA 1
ATOM 2573 C C . LEU A 1 329 ? -28.134 -26.327 5.087 1.00 54.56 329 LEU A C 1
ATOM 2575 O O . LEU A 1 329 ? -28.100 -26.971 4.038 1.00 54.56 329 LEU A O 1
ATOM 2579 N N . HIS A 1 330 ? -28.273 -26.929 6.274 1.00 62.50 330 HIS A N 1
ATOM 2580 C CA . HIS A 1 330 ? -28.300 -28.376 6.445 1.00 62.50 330 HIS A CA 1
ATOM 2581 C C . HIS A 1 330 ? -29.287 -29.104 5.514 1.00 62.50 330 HIS A C 1
ATOM 2583 O O . HIS A 1 330 ? -30.356 -28.620 5.130 1.00 62.50 330 HIS A O 1
ATOM 2589 N N . VAL A 1 331 ? -28.925 -30.361 5.259 1.00 60.69 331 VAL A N 1
ATOM 2590 C CA . VAL A 1 331 ? -29.742 -31.490 4.788 1.00 60.69 331 VAL A CA 1
ATOM 2591 C C . VAL A 1 331 ? -31.213 -31.403 5.223 1.00 60.69 331 VAL A C 1
ATOM 2593 O O . VAL A 1 331 ? -32.100 -31.725 4.436 1.00 60.69 331 VAL A O 1
ATOM 2596 N N . ASP A 1 332 ? -31.486 -30.928 6.437 1.00 64.88 332 ASP A N 1
ATOM 2597 C CA . ASP A 1 332 ? -32.824 -30.829 7.024 1.00 64.88 332 ASP A CA 1
ATOM 2598 C C . ASP A 1 332 ? -33.745 -29.809 6.334 1.00 64.88 332 ASP A C 1
ATOM 2600 O O . ASP A 1 332 ? -34.960 -29.906 6.469 1.00 64.88 332 ASP A O 1
ATOM 2604 N N . THR A 1 333 ? -33.209 -28.885 5.531 1.00 72.62 333 THR A N 1
ATOM 2605 C CA . THR A 1 333 ? -34.012 -27.970 4.699 1.00 72.62 333 THR A CA 1
ATOM 2606 C C . THR A 1 333 ? -34.319 -28.582 3.328 1.00 72.62 333 THR A C 1
ATOM 2608 O O . THR A 1 333 ? -35.443 -28.500 2.829 1.00 72.62 333 THR A O 1
ATOM 2611 N N . ILE A 1 334 ? -33.329 -29.234 2.708 1.00 76.69 334 ILE A N 1
ATOM 2612 C CA . ILE A 1 334 ? -33.419 -29.740 1.328 1.00 76.69 334 ILE A CA 1
ATOM 2613 C C . ILE A 1 334 ? -34.112 -31.109 1.274 1.00 76.69 334 ILE A C 1
ATOM 2615 O O . ILE A 1 334 ? -34.914 -31.362 0.373 1.00 76.69 334 ILE A O 1
ATOM 2619 N N . ILE A 1 335 ? -33.847 -31.998 2.236 1.00 83.88 335 ILE A N 1
ATOM 2620 C CA . ILE A 1 335 ? -34.370 -33.370 2.233 1.00 83.88 335 ILE A CA 1
ATOM 2621 C C . ILE A 1 335 ? -35.884 -33.441 2.413 1.00 83.88 335 ILE A C 1
ATOM 2623 O O . ILE A 1 335 ? -36.496 -34.208 1.672 1.00 83.88 335 ILE A O 1
ATOM 2627 N N . PRO A 1 336 ? -36.543 -32.664 3.292 1.00 84.62 336 PRO A N 1
ATOM 2628 C CA . PRO A 1 336 ? -38.003 -32.683 3.364 1.00 84.62 336 PRO A CA 1
ATOM 2629 C C . PRO A 1 336 ? -38.664 -32.245 2.051 1.00 84.62 336 PRO A C 1
ATOM 2631 O O . PRO A 1 336 ? -39.618 -32.883 1.603 1.00 84.62 336 PRO A O 1
ATOM 2634 N N . ALA A 1 337 ? -38.121 -31.218 1.388 1.00 81.00 337 ALA A N 1
ATOM 2635 C CA . ALA A 1 337 ? -38.606 -30.757 0.088 1.00 81.00 337 ALA A CA 1
ATOM 2636 C C . ALA A 1 337 ? -38.356 -31.796 -1.020 1.00 81.00 337 ALA A C 1
ATOM 2638 O O . ALA A 1 337 ? -39.252 -32.089 -1.816 1.00 81.00 337 ALA A O 1
ATOM 2639 N N . TYR A 1 338 ? -37.167 -32.407 -1.043 1.00 84.06 338 TYR A N 1
ATOM 2640 C CA . TYR A 1 338 ? -36.827 -33.459 -2.000 1.00 84.06 338 TYR A CA 1
ATOM 2641 C C . TYR A 1 338 ? -37.644 -34.733 -1.780 1.00 84.06 338 TYR A C 1
ATOM 2643 O O . TYR A 1 338 ? -38.089 -35.340 -2.748 1.00 84.06 338 TYR A O 1
ATOM 2651 N N . LYS A 1 339 ? -37.904 -35.115 -0.527 1.00 86.06 339 LYS A N 1
ATOM 2652 C CA . LYS A 1 339 ? -38.764 -36.246 -0.171 1.00 86.06 339 LYS A CA 1
ATOM 2653 C C . LYS A 1 339 ? -40.199 -36.003 -0.627 1.00 86.06 339 LYS A C 1
ATOM 2655 O O . LYS A 1 339 ? -40.759 -36.853 -1.304 1.00 86.06 339 LYS A O 1
ATOM 2660 N N . ALA A 1 340 ? -40.757 -34.819 -0.365 1.00 85.62 340 ALA A N 1
ATOM 2661 C CA . ALA A 1 340 ? -42.091 -34.459 -0.844 1.00 85.62 340 ALA A CA 1
ATOM 2662 C C . ALA A 1 340 ? -42.192 -34.492 -2.382 1.00 85.62 340 ALA A C 1
ATOM 2664 O O . ALA A 1 340 ? -43.193 -34.954 -2.933 1.00 85.62 340 ALA A O 1
ATOM 2665 N N . PHE A 1 341 ? -41.149 -34.039 -3.087 1.00 84.31 341 PHE A N 1
ATOM 2666 C CA . PHE A 1 341 ? -41.047 -34.169 -4.541 1.00 84.31 341 PHE A CA 1
ATOM 2667 C C . PHE A 1 341 ? -40.959 -35.643 -4.974 1.00 84.31 341 PHE A C 1
ATOM 2669 O O . PHE A 1 341 ? -41.734 -36.089 -5.819 1.00 84.31 341 PHE A O 1
ATOM 2676 N N . TYR A 1 342 ? -40.051 -36.414 -4.381 1.00 83.69 342 TYR A N 1
ATOM 2677 C CA . TYR A 1 342 ? -39.819 -37.813 -4.722 1.00 83.69 342 TYR A CA 1
ATOM 2678 C C . TYR A 1 342 ? -41.079 -38.654 -4.504 1.00 83.69 342 TYR A C 1
ATOM 2680 O O . TYR A 1 342 ? -41.504 -39.362 -5.412 1.00 83.69 342 TYR A O 1
ATOM 2688 N N . ASP A 1 343 ? -41.738 -38.521 -3.356 1.00 83.94 343 ASP A N 1
ATOM 2689 C CA . ASP A 1 343 ? -42.954 -39.265 -3.017 1.00 83.94 343 ASP A CA 1
ATOM 2690 C C . ASP A 1 343 ? -44.101 -38.933 -3.986 1.00 83.94 343 ASP A C 1
ATOM 2692 O O . ASP A 1 343 ? -44.844 -39.817 -4.412 1.00 83.94 343 ASP A O 1
ATOM 2696 N N . LYS A 1 344 ? -44.214 -37.665 -4.405 1.00 82.31 344 LYS A N 1
ATOM 2697 C CA . LYS A 1 344 ? -45.264 -37.218 -5.328 1.00 82.31 344 LYS A CA 1
ATOM 2698 C C . LYS A 1 344 ? -45.046 -37.688 -6.766 1.00 82.31 344 LYS A C 1
ATOM 2700 O O . LYS A 1 344 ? -46.017 -38.027 -7.438 1.00 82.31 344 LYS A O 1
ATOM 2705 N N . TYR A 1 345 ? -43.807 -37.675 -7.258 1.00 77.06 345 TYR A N 1
ATOM 2706 C CA . TYR A 1 345 ? -43.513 -37.897 -8.680 1.00 77.06 345 TYR A CA 1
ATOM 2707 C C . TYR A 1 345 ? -42.921 -39.278 -8.995 1.00 77.06 345 TYR A C 1
ATOM 2709 O O . TYR A 1 345 ? -42.924 -39.671 -10.159 1.00 77.06 345 TYR A O 1
ATOM 2717 N N . SER A 1 346 ? -42.472 -40.047 -7.996 1.00 76.38 346 SER A N 1
ATOM 2718 C CA . SER A 1 346 ? -41.969 -41.420 -8.195 1.00 76.38 346 SER A CA 1
ATOM 2719 C C . SER A 1 346 ? -43.062 -42.415 -8.591 1.00 76.38 346 SER A C 1
ATOM 2721 O O . SER A 1 346 ? -42.797 -43.350 -9.342 1.00 76.38 346 SER A O 1
ATOM 2723 N N . VAL A 1 347 ? -44.298 -42.198 -8.130 1.00 72.88 347 VAL A N 1
ATOM 2724 C CA . VAL A 1 347 ? -45.450 -43.082 -8.391 1.00 72.88 347 VAL A CA 1
ATOM 2725 C C . VAL A 1 347 ? -46.139 -42.756 -9.725 1.00 72.88 347 VAL A C 1
ATOM 2727 O O . VAL A 1 347 ? -46.899 -43.560 -10.266 1.00 72.88 347 VAL A O 1
ATOM 2730 N N . ILE A 1 348 ? -45.869 -41.580 -10.297 1.00 73.88 348 ILE A N 1
ATOM 2731 C CA . ILE A 1 348 ? -46.463 -41.157 -11.567 1.00 73.88 348 ILE A CA 1
ATOM 2732 C C . ILE A 1 348 ? -45.761 -41.904 -12.705 1.00 73.88 348 ILE A C 1
ATOM 2734 O O . ILE A 1 348 ? -44.566 -41.731 -12.931 1.00 73.88 348 ILE A O 1
ATOM 2738 N N . GLN A 1 349 ? -46.500 -42.717 -13.469 1.00 63.09 349 GLN A N 1
ATOM 2739 C CA . GLN A 1 349 ? -45.961 -43.389 -14.656 1.00 63.09 349 GLN A CA 1
ATOM 2740 C C . GLN A 1 349 ? -45.755 -42.402 -15.817 1.00 63.09 349 GLN A C 1
ATOM 2742 O O . GLN A 1 349 ? -46.521 -42.379 -16.777 1.00 63.09 349 GLN A O 1
ATOM 2747 N N . PHE A 1 350 ? -44.699 -41.591 -15.747 1.00 60.44 350 PHE A N 1
ATOM 2748 C CA . PHE A 1 350 ? -44.298 -40.696 -16.839 1.00 60.44 350 PHE A CA 1
ATOM 2749 C C . PHE A 1 350 ? -43.437 -41.406 -17.904 1.00 60.44 350 PHE A C 1
ATOM 2751 O O . PHE A 1 350 ? -43.310 -40.916 -19.023 1.00 60.44 350 PHE A O 1
ATOM 2758 N N . SER A 1 351 ? -42.859 -42.577 -17.596 1.00 55.22 351 SER A N 1
ATOM 2759 C CA . SER A 1 351 ? -42.114 -43.405 -18.555 1.00 55.22 351 SER A CA 1
ATOM 2760 C C . SER A 1 351 ? -42.237 -44.894 -18.225 1.00 55.22 351 SER A C 1
ATOM 2762 O O . SER A 1 351 ? -41.749 -45.352 -17.195 1.00 55.22 351 SER A O 1
ATOM 2764 N N . ARG A 1 352 ? -42.855 -45.672 -19.127 1.00 57.12 352 ARG A N 1
ATOM 2765 C CA . ARG A 1 352 ? -43.093 -47.124 -18.966 1.00 57.12 352 ARG A CA 1
ATOM 2766 C C . ARG A 1 352 ? -41.826 -47.992 -18.948 1.00 57.12 352 ARG A C 1
ATOM 2768 O O . ARG A 1 352 ? -41.925 -49.153 -18.574 1.00 57.12 352 ARG A O 1
ATOM 2775 N N . LYS A 1 353 ? -40.670 -47.482 -19.396 1.00 59.44 353 LYS A N 1
ATOM 2776 C CA . LYS A 1 353 ? -39.441 -48.289 -19.573 1.00 59.44 353 LYS A CA 1
ATOM 2777 C C . LYS A 1 353 ? -38.157 -47.687 -18.986 1.00 59.44 353 LYS A C 1
ATOM 2779 O O . LYS A 1 353 ? -37.168 -48.404 -18.902 1.00 59.44 353 LYS A O 1
ATOM 2784 N N . HIS A 1 354 ? -38.135 -46.415 -18.566 1.00 63.03 354 HIS A N 1
ATOM 2785 C CA . HIS A 1 354 ? -36.882 -45.750 -18.162 1.00 63.03 354 HIS A CA 1
ATOM 2786 C C . HIS A 1 354 ? -37.007 -44.817 -16.943 1.00 63.03 354 HIS A C 1
ATOM 2788 O O . HIS A 1 354 ? -36.361 -43.773 -16.917 1.00 63.03 354 HIS A O 1
ATOM 2794 N N . ALA A 1 355 ? -37.808 -45.152 -15.925 1.00 63.19 355 ALA A N 1
ATOM 2795 C CA . ALA A 1 355 ? -37.958 -44.314 -14.722 1.00 63.19 355 ALA A CA 1
ATOM 2796 C C . ALA A 1 355 ? -36.614 -44.005 -14.018 1.00 63.19 355 ALA A C 1
ATOM 2798 O O . ALA A 1 355 ? -36.365 -42.865 -13.621 1.00 63.19 355 ALA A O 1
ATOM 2799 N N . SER A 1 356 ? -35.700 -44.982 -13.980 1.00 65.12 356 SER A N 1
ATOM 2800 C CA . SER A 1 356 ? -34.342 -44.862 -13.419 1.00 65.12 356 SER A CA 1
ATOM 2801 C C . SER A 1 356 ? -33.441 -43.854 -14.145 1.00 65.12 356 SER A C 1
ATOM 2803 O O . SER A 1 356 ? -32.447 -43.396 -13.589 1.00 65.12 356 SER A O 1
ATOM 2805 N N . ARG A 1 357 ? -33.784 -43.455 -15.377 1.00 67.06 357 ARG A N 1
ATOM 2806 C CA . ARG A 1 357 ? -33.025 -42.450 -16.137 1.00 67.06 357 ARG A CA 1
ATOM 2807 C C . ARG A 1 357 ? -33.312 -41.020 -15.667 1.00 67.06 357 ARG A C 1
ATOM 2809 O O . ARG A 1 357 ? -32.486 -40.135 -15.886 1.00 67.06 357 ARG A O 1
ATOM 2816 N N . TYR A 1 358 ? -34.461 -40.809 -15.025 1.00 66.19 358 TYR A N 1
ATOM 2817 C CA . TYR A 1 358 ? -34.952 -39.493 -14.606 1.00 66.19 358 TYR A CA 1
ATOM 2818 C C . TYR A 1 358 ? -34.918 -39.309 -13.081 1.00 66.19 358 TYR A C 1
ATOM 2820 O O . TYR A 1 358 ? -34.640 -38.208 -12.614 1.00 66.19 358 TYR A O 1
ATOM 2828 N N . LEU A 1 359 ? -35.128 -40.375 -12.302 1.00 74.50 359 LEU A N 1
ATOM 2829 C CA . LEU A 1 359 ? -35.015 -40.379 -10.838 1.00 74.50 359 LEU A CA 1
ATOM 2830 C C . LEU A 1 359 ? -33.765 -41.161 -10.419 1.00 74.50 359 LEU A C 1
ATOM 2832 O O . LEU A 1 359 ? -33.817 -42.372 -10.229 1.00 74.50 359 LEU A O 1
ATOM 2836 N N . LYS A 1 360 ? -32.631 -40.457 -10.319 1.00 75.50 360 LYS A N 1
ATOM 2837 C CA . LYS A 1 360 ? -31.313 -41.069 -10.074 1.00 75.50 360 LYS A CA 1
ATOM 2838 C C . LYS A 1 360 ? -30.998 -41.342 -8.603 1.00 75.50 360 LYS A C 1
ATOM 2840 O O . LYS A 1 360 ? -30.255 -42.270 -8.316 1.00 75.50 360 LYS A O 1
ATOM 2845 N N . TYR A 1 361 ? -31.531 -40.536 -7.688 1.00 81.31 361 TYR A N 1
ATOM 2846 C CA . TYR A 1 361 ? -31.207 -40.614 -6.264 1.00 81.31 361 TYR A CA 1
ATOM 2847 C C . TYR A 1 361 ? -32.479 -40.820 -5.449 1.00 81.31 361 TYR A C 1
ATOM 2849 O O . TYR A 1 361 ? -33.524 -40.248 -5.748 1.00 81.31 361 TYR A O 1
ATOM 2857 N N . THR A 1 362 ? -32.406 -41.664 -4.426 1.00 84.06 362 THR A N 1
ATOM 2858 C CA . THR A 1 362 ? -33.451 -41.760 -3.402 1.00 84.06 362 THR A CA 1
ATOM 2859 C C . THR A 1 362 ? -33.213 -40.679 -2.340 1.00 84.06 362 THR A C 1
ATOM 2861 O O . THR A 1 362 ? -32.077 -40.218 -2.194 1.00 84.06 362 THR A O 1
ATOM 2864 N N . PRO A 1 363 ? -34.231 -40.259 -1.563 1.00 84.25 363 PRO A N 1
ATOM 2865 C CA . PRO A 1 363 ? -34.030 -39.294 -0.480 1.00 84.25 363 PRO A CA 1
ATOM 2866 C C . PRO A 1 363 ? -32.903 -39.667 0.509 1.00 84.25 363 PRO A C 1
ATOM 2868 O O . PRO A 1 363 ? -32.127 -38.777 0.848 1.00 84.25 363 PRO A O 1
ATOM 2871 N N . PRO A 1 364 ? -32.714 -40.947 0.902 1.00 82.12 364 PRO A N 1
ATOM 2872 C CA . PRO A 1 364 ? -31.566 -41.365 1.712 1.00 82.12 364 PRO A CA 1
ATOM 2873 C C . PRO A 1 364 ? -30.218 -41.219 0.990 1.00 82.12 364 PRO A C 1
ATOM 2875 O O . PRO A 1 364 ? -29.244 -40.773 1.588 1.00 82.12 364 PRO A O 1
ATOM 2878 N N . ALA A 1 365 ? -30.149 -41.543 -0.307 1.00 82.06 365 ALA A N 1
ATOM 2879 C CA . ALA A 1 365 ? -28.919 -41.392 -1.087 1.00 82.06 365 ALA A CA 1
ATOM 2880 C C . ALA A 1 365 ? -28.535 -39.912 -1.264 1.00 82.06 365 ALA A C 1
ATOM 2882 O O . ALA A 1 365 ? -27.373 -39.549 -1.104 1.00 82.06 365 ALA A O 1
ATOM 2883 N N . ALA A 1 366 ? -29.516 -39.043 -1.528 1.00 81.12 366 ALA A N 1
ATOM 2884 C CA . ALA A 1 366 ? -29.309 -37.598 -1.589 1.00 81.12 366 ALA A CA 1
ATOM 2885 C C . ALA A 1 366 ? -28.884 -37.027 -0.225 1.00 81.12 366 ALA A C 1
ATOM 2887 O O . ALA A 1 366 ? -28.002 -36.176 -0.165 1.00 81.12 366 ALA A O 1
ATOM 2888 N N . GLN A 1 367 ? -29.463 -37.527 0.871 1.00 80.62 367 GLN A N 1
ATOM 2889 C CA . GLN A 1 367 ? -29.082 -37.148 2.232 1.00 80.62 367 GLN A CA 1
ATOM 2890 C C . GLN A 1 367 ? -27.619 -37.488 2.527 1.00 80.62 367 GLN A C 1
ATOM 2892 O O . GLN A 1 367 ? -26.912 -36.658 3.090 1.00 80.62 367 GLN A O 1
ATOM 2897 N N . ASN A 1 368 ? -27.153 -38.664 2.110 1.00 79.00 368 ASN A N 1
ATOM 2898 C CA . ASN A 1 368 ? -25.767 -39.077 2.312 1.00 79.00 368 ASN A CA 1
ATOM 2899 C C . ASN A 1 368 ? -24.785 -38.255 1.467 1.00 79.00 368 ASN A C 1
ATOM 2901 O O . ASN A 1 368 ? -23.773 -37.815 1.998 1.00 79.00 368 ASN A O 1
ATOM 2905 N N . LEU A 1 369 ? -25.113 -37.967 0.203 1.00 77.31 369 LEU A N 1
ATOM 2906 C CA . LEU A 1 369 ? -24.283 -37.113 -0.661 1.00 77.31 369 LEU A CA 1
ATOM 2907 C C . LEU A 1 369 ? -24.191 -35.674 -0.145 1.00 77.31 369 LEU A C 1
ATOM 2909 O O . LEU A 1 369 ? -23.132 -35.059 -0.206 1.00 77.31 369 LEU A O 1
ATOM 2913 N N . LEU A 1 370 ? -25.294 -35.129 0.376 1.00 75.19 370 LEU A N 1
ATOM 2914 C CA . LEU A 1 370 ? -25.290 -33.800 0.983 1.00 75.19 370 LEU A CA 1
ATOM 2915 C C . LEU A 1 370 ? -24.489 -33.791 2.290 1.00 75.19 370 LEU A C 1
ATOM 2917 O O . LEU A 1 370 ? -23.766 -32.834 2.541 1.00 75.19 370 LEU A O 1
ATOM 2921 N N . ARG A 1 371 ? -24.566 -34.853 3.104 1.00 73.00 371 ARG A N 1
ATOM 2922 C CA . ARG A 1 371 ? -23.702 -34.991 4.287 1.00 73.00 371 ARG A CA 1
ATOM 2923 C C . ARG A 1 371 ? -22.230 -35.038 3.888 1.00 73.00 371 ARG A C 1
ATOM 2925 O O . ARG A 1 371 ? -21.465 -34.243 4.405 1.00 73.00 371 ARG A O 1
ATOM 2932 N N . GLU A 1 372 ? -21.857 -35.866 2.917 1.00 77.06 372 GLU A N 1
ATOM 2933 C CA . GLU A 1 372 ? -20.481 -35.936 2.405 1.00 77.06 372 GLU A CA 1
ATOM 2934 C C . GLU A 1 372 ? -19.982 -34.571 1.898 1.00 77.06 372 GLU A C 1
ATOM 2936 O O . GLU A 1 372 ? -18.873 -34.159 2.229 1.00 77.06 372 GLU A O 1
ATOM 2941 N N . LEU A 1 373 ? -20.824 -33.835 1.163 1.00 68.31 373 LEU A N 1
ATOM 2942 C CA . LEU A 1 373 ? -20.493 -32.514 0.625 1.00 68.31 373 LEU A CA 1
ATOM 2943 C C . LEU A 1 373 ? -20.235 -31.462 1.716 1.00 68.31 373 LEU A C 1
ATOM 2945 O O . LEU A 1 373 ? -19.339 -30.639 1.551 1.00 68.31 373 LEU A O 1
ATOM 2949 N N . PHE A 1 374 ? -21.023 -31.468 2.798 1.00 62.34 374 PHE A N 1
ATOM 2950 C CA . PHE A 1 374 ? -20.980 -30.424 3.830 1.00 62.34 374 PHE A CA 1
ATOM 2951 C C . PHE A 1 374 ? -20.175 -30.796 5.085 1.00 62.34 374 PHE A C 1
ATOM 2953 O O . PHE A 1 374 ? -19.755 -29.895 5.801 1.00 62.34 374 PHE A O 1
ATOM 2960 N N . SER A 1 375 ? -19.952 -32.082 5.382 1.00 62.28 375 SER A N 1
ATOM 2961 C CA . SER A 1 375 ? -19.190 -32.521 6.565 1.00 62.28 375 SER A CA 1
ATOM 2962 C C . SER A 1 375 ? -17.868 -33.219 6.242 1.00 62.28 375 SER A C 1
ATOM 2964 O O . SER A 1 375 ? -17.083 -33.455 7.156 1.00 62.28 375 SER A O 1
ATOM 2966 N N . GLY A 1 376 ? -17.591 -33.554 4.974 1.00 51.34 376 GLY A N 1
ATOM 2967 C CA . GLY A 1 376 ? -16.325 -34.169 4.548 1.00 51.34 376 GLY A CA 1
ATOM 2968 C C . GLY A 1 376 ? -16.071 -35.589 5.078 1.00 51.34 376 GLY A C 1
ATOM 2969 O O . GLY A 1 376 ? -15.009 -36.158 4.827 1.00 51.34 376 GLY A O 1
ATOM 2970 N N . GLU A 1 377 ? -17.026 -36.184 5.796 1.00 52.47 377 GLU A N 1
ATOM 2971 C CA . GLU A 1 377 ? -16.937 -37.551 6.311 1.00 52.47 377 GLU A CA 1
ATOM 2972 C C . GLU A 1 377 ? -17.478 -38.539 5.269 1.00 52.47 377 GLU A C 1
ATOM 2974 O O . GLU A 1 377 ? -18.687 -38.661 5.064 1.00 52.47 377 GLU A O 1
ATOM 2979 N N . ALA A 1 378 ? -16.583 -39.276 4.609 1.00 45.66 378 ALA A N 1
ATOM 2980 C CA . ALA A 1 378 ? -16.979 -40.390 3.755 1.00 45.66 378 ALA A CA 1
ATOM 2981 C C . ALA A 1 378 ? -17.541 -41.533 4.620 1.00 45.66 378 ALA A C 1
ATOM 2983 O O . ALA A 1 378 ? -16.803 -42.181 5.365 1.00 45.66 378 ALA A O 1
ATOM 2984 N N . CYS A 1 379 ? -18.845 -41.808 4.516 1.00 44.47 379 CYS A N 1
ATOM 2985 C CA . CYS A 1 379 ? -19.441 -43.001 5.119 1.00 44.47 379 CYS A CA 1
ATOM 2986 C C . CYS A 1 379 ? -18.904 -44.268 4.419 1.00 44.47 379 CYS A C 1
ATOM 2988 O O . CYS A 1 379 ? -19.028 -44.389 3.197 1.00 44.47 379 CYS A O 1
ATOM 2990 N N . PRO A 1 380 ? -18.322 -45.238 5.148 1.00 43.16 380 PRO A N 1
ATOM 2991 C CA . PRO A 1 380 ? -17.875 -46.488 4.551 1.00 43.16 380 PRO A CA 1
ATOM 2992 C C . PRO A 1 380 ? -19.076 -47.418 4.288 1.00 43.16 380 PRO A C 1
ATOM 2994 O O . PRO A 1 380 ? -19.656 -47.963 5.223 1.00 43.16 380 PRO A O 1
ATOM 2997 N N . GLY A 1 381 ? -19.409 -47.616 3.006 1.00 41.00 381 GLY A N 1
ATOM 2998 C CA . GLY A 1 381 ? -20.442 -48.542 2.491 1.00 41.00 381 GLY A CA 1
ATOM 2999 C C . GLY A 1 381 ? -21.670 -47.785 1.960 1.00 41.00 381 GLY A C 1
ATOM 3000 O O . GLY A 1 381 ? -22.252 -46.990 2.681 1.00 41.00 381 GLY A O 1
ATOM 3001 N N . ASP A 1 382 ? -22.100 -47.880 0.701 1.00 37.03 382 ASP A N 1
ATOM 3002 C CA . ASP A 1 382 ? -22.061 -48.998 -0.238 1.00 37.03 382 ASP A CA 1
ATOM 3003 C C . ASP A 1 382 ? -21.594 -48.564 -1.635 1.00 37.03 382 ASP A C 1
ATOM 3005 O O . ASP A 1 382 ? -22.175 -47.691 -2.284 1.00 37.03 382 ASP A O 1
ATOM 3009 N N . LYS A 1 383 ? -20.586 -49.265 -2.160 1.00 42.94 383 LYS A N 1
ATOM 3010 C CA . LYS A 1 383 ? -20.486 -49.462 -3.607 1.00 42.94 383 LYS A CA 1
ATOM 3011 C C . LYS A 1 383 ? -21.562 -50.484 -3.977 1.00 42.94 383 LYS A C 1
ATOM 3013 O O . LYS A 1 383 ? -21.563 -51.561 -3.400 1.00 42.94 383 LYS A O 1
ATOM 3018 N N . GLN A 1 384 ? -22.368 -50.160 -4.991 1.00 41.50 384 GLN A N 1
ATOM 3019 C CA . GLN A 1 384 ? -23.405 -50.980 -5.647 1.00 41.50 384 GLN A CA 1
ATOM 3020 C C . GLN A 1 384 ? -24.848 -50.776 -5.156 1.00 41.50 384 GLN A C 1
ATOM 3022 O O . GLN A 1 384 ? -25.368 -51.484 -4.306 1.00 41.50 384 GLN A O 1
ATOM 3027 N N . SER A 1 385 ? -25.562 -49.896 -5.855 1.00 34.31 385 SER A N 1
ATOM 3028 C CA . SER A 1 385 ? -26.866 -50.265 -6.423 1.00 34.31 385 SER A CA 1
ATOM 3029 C C . SER A 1 385 ? -27.084 -49.498 -7.728 1.00 34.31 385 SER A C 1
ATOM 3031 O O . SER A 1 385 ? -27.984 -48.677 -7.882 1.00 34.31 385 SER A O 1
ATOM 3033 N N . GLU A 1 386 ? -26.228 -49.787 -8.715 1.00 32.56 386 GLU A N 1
ATOM 3034 C CA . GLU A 1 386 ? -26.678 -49.714 -10.102 1.00 32.56 386 GLU A CA 1
ATOM 3035 C C . GLU A 1 386 ? -27.852 -50.685 -10.222 1.00 32.56 386 GLU A C 1
ATOM 3037 O O . GLU A 1 386 ? -27.672 -51.902 -10.162 1.00 32.56 386 GLU A O 1
ATOM 3042 N N . ILE A 1 387 ? -29.068 -50.146 -10.334 1.00 36.53 387 ILE A N 1
ATOM 3043 C CA . ILE A 1 387 ? -30.239 -50.930 -10.721 1.00 36.53 387 ILE A CA 1
ATOM 3044 C C . ILE A 1 387 ? -29.929 -51.479 -12.108 1.00 36.53 387 ILE A C 1
ATOM 3046 O O . ILE A 1 387 ? -30.003 -50.783 -13.122 1.00 36.53 387 ILE A O 1
ATOM 3050 N N . SER A 1 388 ? -29.495 -52.732 -12.094 1.00 32.56 388 SER A N 1
ATOM 3051 C CA . SER A 1 388 ? -29.155 -53.517 -13.257 1.00 32.56 388 SER A CA 1
ATOM 3052 C C . SER A 1 388 ? -30.419 -53.716 -14.079 1.00 32.56 388 SER A C 1
ATOM 3054 O O . SER A 1 388 ? -31.481 -54.067 -13.567 1.00 32.56 388 SER A O 1
ATOM 3056 N N . SER A 1 389 ? -30.282 -53.446 -15.367 1.00 32.31 389 SER A N 1
ATOM 3057 C CA . SER A 1 389 ? -31.252 -53.733 -16.409 1.00 32.31 389 SER A CA 1
ATOM 3058 C C . SER A 1 389 ? -31.714 -55.191 -16.387 1.00 32.31 389 SER A C 1
ATOM 3060 O O . SER A 1 389 ? -30.893 -56.109 -16.403 1.00 32.31 389 SER A O 1
ATOM 3062 N N . SER A 1 390 ? -33.025 -55.388 -16.466 1.00 31.86 390 SER A N 1
ATOM 3063 C CA . SER A 1 390 ? -33.653 -56.518 -17.155 1.00 31.86 390 SER A CA 1
ATOM 3064 C C . SER A 1 390 ? -34.756 -55.974 -18.048 1.00 31.86 390 SER A C 1
ATOM 3066 O O . SER A 1 390 ? -35.489 -55.074 -17.573 1.00 31.86 390 SER A O 1
#

Sequence (390 aa):
MEVYGAYGESVARIREAVVENQLQMRQVEQSLLGFQKGLLGVEREMMPIYKLTEQLRGTQKNIDLSVQELRQINENFVAAHELAPVLLNGSKFDQDQYVKSLQKLLVAITFLEGHRSYEGSVKALDQAKELLVQVLESWKKDIGVSLRSSKQLEAVKLLLVHDLLLARLEALESAALPPLLLRDRDGKGLDDPWILSKAVNAISTDLAETAKQKLFNFHPGRMEASGDRTVTRDGNVHPISSHTLNFLRKVCDQAKPLKILLAKDSDVSAVAFVDTVITQLIGALTAKADQLKGRESLKQLFLINNFGYVANSLPHCVQPDDADLEKQLHVDTIIPAYKAFYDKYSVIQFSRKHASRYLKYTPPAAQNLLRELFSGEACPGDKQSEISSS

Radius of gyration: 47.51 Å; chains: 1; bounding box: 78×74×166 Å